Protein 4OPC (pdb70)

Sequence (452 aa):
MKELKYDVLIIGGGFAGSSSAAYQLSRRGLKILLVDSKPWNRIGDKPCGDAVSKAHFDKLGMPYYPKGEELENKINGIKLYSPDMMQTVWTVNGEGFELNAPLYNQRVLKEAQDRGVEEIWDLTTAMKPIFEDGYVKGAVLFNRRRTNEELTVYSKVVVVEATGYSRSFRSSKLPPELPITEDLDDKDADDVAYREVLLTKEDIEDHDYLRIFIDQETSPGGYWWYFPKGKNKVNVGLGIQGGMGYPSIHEYYKKYLDKYAPDVDKSKKLLVKGGALVVPTRRPLYTMAWNGIIVIGDSGFTVNPVHGGGKGSAMISGYCAAKAILSSAFETGDFSASSGLWDDMNICYVNEYGAKQASSLDIIFRRFLQKLSNDDINYGMKKKIIKEEDLLEASEKGDLHLSVADKAMRVISGLGRPSLLFKLKAVAESMKKIKELYLNYPRSPSSLGSWRRREVDNVLTEFNKSLS

Secondary structure (DSSP, 8-state):
-EEEE-SEEEE--SHHHHHHHHHHTTSS--EEEE-SS-GGGTT-S----EEEHHHHHHHTPPPP-GGGEEEEEEEEEEE-TTSS-EEEEEEEEEEE-HHHHHHHHHHHHHHTT-EEESSEEEEEEEEETTEEEEEEEEETTTTEEEEEE-SEEEE--GGG-TTGGGS-TTSGGG----GGGEEEEEEEEEEESSPPTTTTEEEEE--TTTSTTSEEEEEESSSSEEEEEEEEESSS----HHHHHHHHHHHH-TTEEEEEEEEEEEEEEE-SSPPS-SEETTEEE-GGGGT-S-TTT---HHHHHHHHHHHHHHHHHHHHHT--SHHHHTHHHHHHIIIIIHHHHHHHHHHHHHHH--HHHHHHHHHTTSS-HHHHHHHHHH----HHHHHHHHHHTTT--S--GGGGHHHHHHHHHHHHHHHHT--SSGGGHHHHHHHHHHHHHHHHHHH-

B-factor: mean 23.46, std 11.22, range [8.57, 90.64]

Organism: Sulfolobus acidocaldarius (strain ATCC 33909 / DSM 639 / JCM 8929 / NBRC 15157 / NCIMB 11770) (NCBI:txid330779)

Radius of gyration: 21.96 Å; Cα contacts (8 Å, |Δi|>4): 1056; chains: 1; bounding box: 61×40×68 Å

CATH classification: 3.50.50.60

Nearest PDB structures (foldseek):
  4opd-assembly1_A  TM=1.001E+00  e=2.595E-97  Sulfolobus acidocaldarius DSM 639
  4opi-assembly1_A  TM=9.984E-01  e=1.687E-93  Sulfolobus acidocaldarius DSM 639
  4opg-assembly1_A  TM=9.977E-01  e=8.415E-93  Sulfolobus acidocaldarius DSM 639
  4opt-assembly1_A  TM=9.977E-01  e=1.582E-92  Sulfolobus acidocaldarius DSM 639
  4opl-assembly1_A  TM=9.977E-01  e=9.924E-92  Sulfolobus acidocaldarius DSM 639

Structure (mmCIF, N/CA/C/O backbone):
data_4OPC
#
_entry.id   4OPC
#
_cell.length_a   108.524
_cell.length_b   65.253
_cell.length_c   63.203
_cell.angle_alpha   90.00
_cell.angle_beta   91.98
_cell.angle_gamma   90.00
#
_symmetry.space_group_name_H-M   'C 1 2 1'
#
loop_
_entity.id
_entity.type
_entity.pdbx_description
1 polymer 'Conserved Archaeal protein'
2 non-polymer 'DIHYDROFLAVINE-ADENINE DINUCLEOTIDE'
3 non-polymer '(1S)-2-{[{[(2R)-2,3-DIHYDROXYPROPYL]OXY}(HYDROXY)PHOSPHORYL]OXY}-1-[(PALMITOYLOXY)METHYL]ETHYL STEARATE'
4 water water
#
loop_
_atom_site.group_PDB
_atom_site.id
_atom_site.type_symbol
_atom_site.label_atom_id
_atom_site.label_alt_id
_atom_site.label_comp_id
_atom_site.label_asym_id
_atom_site.label_entity_id
_atom_site.label_seq_id
_atom_site.pdbx_PDB_ins_code
_atom_site.Cartn_x
_atom_site.Cartn_y
_atom_site.Cartn_z
_atom_site.occupancy
_atom_site.B_iso_or_equiv
_atom_site.auth_seq_id
_atom_site.auth_comp_id
_atom_site.auth_asym_id
_atom_site.auth_atom_id
_atom_site.pdbx_PDB_model_num
ATOM 1 N N . MET A 1 2 ? 10.278 54.999 50.078 1.00 66.76 1 MET A N 1
ATOM 2 C CA . MET A 1 2 ? 11.532 55.501 49.526 1.00 39.38 1 MET A CA 1
ATOM 3 C C . MET A 1 2 ? 11.598 57.023 49.615 1.00 39.25 1 MET A C 1
ATOM 4 O O . MET A 1 2 ? 10.602 57.704 49.388 1.00 43.86 1 MET A O 1
ATOM 9 N N . LYS A 1 3 ? 12.778 57.543 49.942 1.00 33.42 2 LYS A N 1
ATOM 10 C CA . LYS A 1 3 ? 13.020 58.986 50.013 1.00 35.38 2 LYS A CA 1
ATOM 11 C C . LYS A 1 3 ? 12.750 59.684 48.682 1.00 29.85 2 LYS A C 1
ATOM 12 O O . LYS A 1 3 ? 13.187 59.217 47.628 1.00 28.44 2 LYS A O 1
ATOM 18 N N . GLU A 1 4 ? 12.042 60.809 48.741 1.00 33.12 3 GLU A N 1
ATOM 19 C CA . GLU A 1 4 ? 11.717 61.598 47.555 1.00 31.18 3 GLU A CA 1
ATOM 20 C C . GLU A 1 4 ? 12.245 63.021 47.690 1.00 34.50 3 GLU A C 1
ATOM 21 O O . GLU A 1 4 ? 12.044 63.669 48.725 1.00 33.09 3 GLU A O 1
ATOM 27 N N . LEU A 1 5 ? 12.897 63.501 46.634 1.00 30.30 4 LEU A N 1
ATOM 28 C CA . LEU A 1 5 ? 13.495 64.835 46.604 1.00 25.35 4 LEU A CA 1
ATOM 29 C C . LEU A 1 5 ? 13.026 65.615 45.381 1.00 23.96 4 LEU A C 1
ATOM 30 O O . LEU A 1 5 ? 12.793 65.027 44.332 1.00 24.91 4 LEU A O 1
ATOM 35 N N . LYS A 1 6 ? 12.902 66.935 45.511 1.00 28.45 5 LYS A N 1
ATOM 36 C CA . LYS A 1 6 ? 12.401 67.789 44.429 1.00 22.12 5 LYS A CA 1
ATOM 37 C C . LYS A 1 6 ? 13.483 68.698 43.861 1.00 23.84 5 LYS A C 1
ATOM 38 O O . LYS A 1 6 ? 14.002 69.565 44.565 1.00 25.30 5 LYS A O 1
ATOM 44 N N . TYR A 1 7 ? 13.799 68.510 42.582 1.00 18.44 6 TYR A N 1
A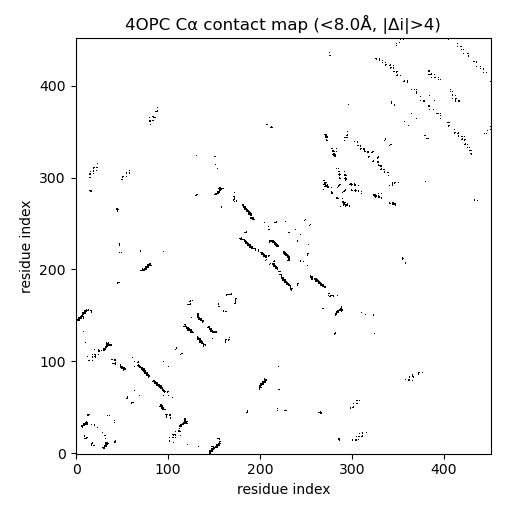TOM 45 C CA . TYR A 1 7 ? 14.799 69.308 41.888 1.00 17.52 6 TYR A CA 1
ATOM 46 C C . TYR A 1 7 ? 14.176 69.989 40.677 1.00 18.77 6 TYR A C 1
ATOM 47 O O . TYR A 1 7 ? 13.115 69.592 40.202 1.00 19.17 6 TYR A O 1
ATOM 56 N N . ASP A 1 8 ? 14.823 71.037 40.190 1.00 16.06 7 ASP A N 1
ATOM 57 C CA . ASP A 1 8 ? 14.371 71.662 38.961 1.00 17.23 7 ASP A CA 1
ATOM 58 C C . ASP A 1 8 ? 14.818 70.834 37.766 1.00 15.64 7 ASP A C 1
ATOM 59 O O . ASP A 1 8 ? 14.014 70.542 36.871 1.00 15.34 7 ASP A O 1
ATOM 64 N N . VAL A 1 9 ? 16.097 70.457 37.760 1.00 13.57 8 VAL A N 1
ATOM 65 C CA . VAL A 1 9 ? 16.702 69.717 36.654 1.00 12.49 8 VAL A CA 1
ATOM 66 C C . VAL A 1 9 ? 17.527 68.562 37.208 1.00 12.97 8 VAL A C 1
ATOM 67 O O . VAL A 1 9 ? 18.257 68.733 38.199 1.00 14.53 8 VAL A O 1
ATOM 71 N N . LEU A 1 10 ? 17.415 67.392 36.578 1.00 11.79 9 LEU A N 1
ATOM 72 C CA . LEU A 1 10 ? 18.285 66.255 36.857 1.00 12.16 9 LEU A CA 1
ATOM 73 C C . LEU A 1 10 ? 19.100 65.935 35.611 1.00 10.69 9 LEU A C 1
ATOM 74 O O . LEU A 1 10 ? 18.524 65.674 34.547 1.00 12.99 9 LEU A O 1
ATOM 79 N N . ILE A 1 11 ? 20.425 65.951 35.740 1.00 10.58 10 ILE A N 1
ATOM 80 C CA . ILE A 1 11 ? 21.315 65.628 34.618 1.00 11.02 10 ILE A CA 1
ATOM 81 C C . ILE A 1 11 ? 21.883 64.255 34.882 1.00 12.71 10 ILE A C 1
ATOM 82 O O . ILE A 1 11 ? 22.461 64.009 35.948 1.00 12.08 10 ILE A O 1
ATOM 87 N N . ILE A 1 12 ? 21.682 63.351 33.928 1.00 11.02 11 ILE A N 1
ATOM 88 C CA . ILE A 1 12 ? 22.130 61.973 34.080 1.00 12.13 11 ILE A CA 1
ATOM 89 C C . ILE A 1 12 ? 23.327 61.751 33.179 1.00 11.27 11 ILE A C 1
ATOM 90 O O . ILE A 1 12 ? 23.191 61.655 31.950 1.00 11.94 11 ILE A O 1
ATOM 95 N N . GLY A 1 13 ? 24.499 61.707 33.805 1.00 10.88 12 GLY A N 1
ATOM 96 C CA . GLY A 1 13 ? 25.769 61.567 33.113 1.00 11.71 12 GLY A CA 1
ATOM 97 C C . GLY A 1 13 ? 26.572 62.845 33.202 1.00 11.84 12 GLY A C 1
ATOM 98 O O . GLY A 1 13 ? 26.042 63.947 33.025 1.00 13.04 12 GLY A O 1
ATOM 99 N N . GLY A 1 14 ? 27.861 62.698 33.474 1.00 11.13 13 GLY A N 1
ATOM 100 C CA . GLY A 1 14 ? 28.730 63.838 33.686 1.00 13.40 13 GLY A CA 1
ATOM 101 C C . GLY A 1 14 ? 29.953 63.892 32.788 1.00 12.50 13 GLY A C 1
ATOM 102 O O . GLY A 1 14 ? 30.976 64.422 33.206 1.00 14.34 13 GLY A O 1
ATOM 103 N N . GLY A 1 15 ? 29.852 63.343 31.574 1.00 11.98 14 GLY A N 1
ATOM 104 C CA . GLY A 1 15 ? 30.912 63.491 30.583 1.00 12.93 14 GLY A CA 1
ATOM 105 C C . GLY A 1 15 ? 30.878 64.881 29.980 1.00 11.55 14 GLY A C 1
ATOM 106 O O . GLY A 1 15 ? 30.317 65.792 30.578 1.00 12.94 14 GLY A O 1
ATOM 107 N N . PHE A 1 16 ? 31.462 65.067 28.803 1.00 13.58 15 PHE A N 1
ATOM 108 C CA . PHE A 1 16 ? 31.471 66.411 28.227 1.00 14.47 15 PHE A CA 1
ATOM 109 C C . PHE A 1 16 ? 30.062 66.945 28.013 1.00 15.05 15 PHE A C 1
ATOM 110 O O . PHE A 1 16 ? 29.819 68.139 28.178 1.00 14.24 15 PHE A O 1
ATOM 118 N N . ALA A 1 17 ? 29.118 66.070 27.665 1.00 12.35 16 ALA A N 1
ATOM 119 C CA . ALA A 1 17 ? 27.760 66.550 27.436 1.00 11.98 16 ALA A CA 1
ATOM 120 C C . ALA A 1 17 ? 27.099 66.999 28.737 1.00 13.26 16 ALA A C 1
ATOM 121 O O . ALA A 1 17 ? 26.694 68.152 28.874 1.00 12.09 16 ALA A O 1
ATOM 123 N N . GLY A 1 18 ? 27.012 66.101 29.715 1.00 10.24 17 GLY A N 1
ATOM 124 C CA . GLY A 1 18 ? 26.353 66.431 30.969 1.00 11.97 17 GLY A CA 1
ATOM 125 C C . GLY A 1 18 ? 27.026 67.554 31.730 1.00 12.47 17 GLY A C 1
ATOM 126 O O . GLY A 1 18 ? 26.356 68.423 32.317 1.00 13.12 17 GLY A O 1
ATOM 127 N N . SER A 1 19 ? 28.359 67.534 31.741 1.00 11.50 18 SER A N 1
ATOM 128 C CA . SER A 1 19 ? 29.095 68.571 32.457 1.00 11.94 18 SER A CA 1
ATOM 129 C C . SER A 1 19 ? 28.894 69.939 31.809 1.00 14.61 18 SER A C 1
ATOM 130 O O . SER A 1 19 ? 28.809 70.946 32.515 1.00 14.13 18 SER A O 1
ATOM 133 N N . SER A 1 20 ? 28.806 69.985 30.483 1.00 13.35 19 SER A N 1
ATOM 134 C CA A SER A 1 20 ? 28.518 71.234 29.768 0.60 10.93 19 SER A CA 1
ATOM 135 C CA B SER A 1 20 ? 28.553 71.259 29.820 0.40 17.04 19 SER A CA 1
ATOM 136 C C . SER A 1 20 ? 27.146 71.769 30.141 1.00 14.79 19 SER A C 1
ATOM 137 O O . SER A 1 20 ? 26.971 72.952 30.400 1.00 15.19 19 SER A O 1
ATOM 142 N N . ALA A 1 21 ? 26.158 70.883 30.167 1.00 13.84 20 ALA A N 1
ATOM 143 C CA . ALA A 1 21 ? 24.813 71.291 30.567 1.00 13.36 20 ALA A CA 1
ATOM 144 C C . ALA A 1 21 ? 24.825 71.860 31.990 1.00 13.23 20 ALA A C 1
ATOM 145 O O . ALA A 1 21 ? 24.231 72.916 32.250 1.00 14.77 20 ALA A O 1
ATOM 147 N N . ALA A 1 22 ? 25.502 71.166 32.903 1.00 11.79 21 ALA A N 1
ATOM 148 C CA . ALA A 1 22 ? 25.577 71.608 34.296 1.00 12.39 21 ALA A CA 1
ATOM 149 C C . ALA A 1 22 ? 26.237 72.983 34.381 1.00 14.19 21 ALA A C 1
ATOM 150 O O . ALA A 1 22 ? 25.738 73.888 35.065 1.00 14.90 21 ALA A O 1
ATOM 152 N N . TYR A 1 23 ? 27.360 73.149 33.683 1.00 14.92 22 TYR A N 1
ATOM 153 C CA . TYR A 1 23 ? 28.087 74.404 33.740 1.00 13.94 22 TYR A CA 1
ATOM 154 C C . TYR A 1 23 ? 27.244 75.552 33.179 1.00 14.56 22 TYR A C 1
ATOM 155 O O . TYR A 1 23 ? 27.136 76.617 33.791 1.00 16.29 22 TYR A O 1
ATOM 164 N N . GLN A 1 24 ? 26.614 75.316 32.036 1.00 14.35 23 GLN A N 1
ATOM 165 C CA . GLN A 1 24 ? 25.815 76.343 31.378 1.00 14.50 23 GLN A CA 1
ATOM 166 C C . GLN A 1 24 ? 24.543 76.716 32.148 1.00 17.10 23 GLN A C 1
ATOM 167 O O . GLN A 1 24 ? 24.020 77.812 31.970 1.00 19.16 23 GLN A O 1
ATOM 173 N N . LEU A 1 25 ? 24.042 75.805 32.980 1.00 15.49 24 LEU A N 1
ATOM 174 C CA . LEU A 1 25 ? 22.847 76.084 33.788 1.00 14.93 24 LEU A CA 1
ATOM 175 C C . LEU A 1 25 ? 23.164 76.696 35.144 1.00 16.59 24 LEU A C 1
ATOM 176 O O . LEU A 1 25 ? 22.259 77.127 35.858 1.00 18.52 24 LEU A O 1
ATOM 181 N N . SER A 1 26 ? 24.446 76.753 35.492 1.00 16.79 25 SER A N 1
ATOM 182 C CA . SER A 1 26 ? 24.846 77.159 36.835 1.00 16.51 25 SER A CA 1
ATOM 183 C C . SER A 1 26 ? 24.780 78.679 37.046 1.00 15.81 25 SER A C 1
ATOM 184 O O . SER A 1 26 ? 24.654 79.449 36.094 1.00 19.87 25 SER A O 1
ATOM 187 N N . ARG A 1 27 ? 24.870 79.098 38.307 1.00 16.15 26 ARG A N 1
ATOM 188 C CA . ARG A 1 27 ? 24.754 80.504 38.700 1.00 18.05 26 ARG A CA 1
ATOM 189 C C . ARG A 1 27 ? 23.432 81.158 38.306 1.00 17.53 26 ARG A C 1
ATOM 190 O O . ARG A 1 27 ? 23.368 82.368 38.125 1.00 20.47 26 ARG A O 1
ATOM 198 N N . ARG A 1 28 ? 22.373 80.363 38.211 1.00 19.67 27 ARG A N 1
ATOM 199 C CA . ARG A 1 28 ? 21.079 80.907 37.815 1.00 21.18 27 ARG A CA 1
ATOM 200 C C . ARG A 1 28 ? 19.960 80.739 38.840 1.00 21.98 27 ARG A C 1
ATOM 201 O O . ARG A 1 28 ? 18.830 81.156 38.597 1.00 28.03 27 ARG A O 1
ATOM 209 N N . GLY A 1 29 ? 20.276 80.149 39.986 1.00 21.45 28 GLY A N 1
ATOM 210 C CA . GLY A 1 29 ? 19.291 79.999 41.043 1.00 23.82 28 GLY A CA 1
ATOM 211 C C . GLY A 1 29 ? 18.405 78.772 40.892 1.00 23.91 28 GLY A C 1
ATOM 212 O O . GLY A 1 29 ? 17.427 78.623 41.626 1.00 25.56 28 GLY A O 1
ATOM 213 N N . LEU A 1 30 ? 18.733 77.901 39.942 1.00 20.08 29 LEU A N 1
ATOM 214 C CA . LEU A 1 30 ? 18.020 76.637 39.786 1.00 18.16 29 LEU A CA 1
ATOM 215 C C . LEU A 1 30 ? 18.578 75.591 40.742 1.00 18.33 29 LEU A C 1
ATOM 216 O O . LEU A 1 30 ? 19.739 75.659 41.144 1.00 21.97 29 LEU A O 1
ATOM 221 N N . LYS A 1 31 ? 17.737 74.640 41.130 1.00 17.46 30 LYS A N 1
ATOM 222 C CA . LYS A 1 31 ? 18.186 73.516 41.948 1.00 17.10 30 LYS A CA 1
ATOM 223 C C . LYS A 1 31 ? 18.459 72.350 41.006 1.00 16.94 30 LYS A C 1
ATOM 224 O O . LYS A 1 31 ? 17.533 71.765 40.440 1.00 18.17 30 LYS A O 1
ATOM 230 N N . ILE A 1 32 ? 19.737 72.041 40.815 1.00 15.67 31 ILE A N 1
ATOM 231 C CA . ILE A 1 32 ? 20.177 71.091 39.803 1.00 14.57 31 ILE A CA 1
ATOM 232 C C . ILE A 1 32 ? 20.964 69.975 40.450 1.00 15.76 31 ILE A C 1
ATOM 233 O O . ILE A 1 32 ? 21.820 70.224 41.296 1.00 15.38 31 ILE A O 1
ATOM 238 N N . LEU A 1 33 ? 20.656 68.744 40.054 1.00 14.48 32 LEU A N 1
ATOM 239 C CA . LEU A 1 33 ? 21.423 67.580 40.470 1.00 13.68 32 LEU A CA 1
ATOM 240 C C . LEU A 1 33 ? 22.009 66.903 39.246 1.00 13.26 32 LEU A C 1
ATOM 241 O O . LEU A 1 33 ? 21.289 66.631 38.282 1.00 13.18 32 LEU A O 1
ATOM 246 N N . LEU A 1 34 ? 23.306 66.626 39.287 1.00 12.35 33 LEU A N 1
ATOM 247 C CA . LEU A 1 34 ? 23.912 65.768 38.270 1.00 12.15 33 LEU A CA 1
ATOM 248 C C . LEU A 1 34 ? 24.396 64.495 38.937 1.00 10.63 33 LEU A C 1
ATOM 249 O O . LEU A 1 34 ? 24.981 64.533 40.020 1.00 13.18 33 LEU A O 1
ATOM 254 N N . VAL A 1 35 ? 24.155 63.365 38.282 1.00 11.32 34 VAL A N 1
ATOM 255 C CA . VAL A 1 35 ? 24.633 62.082 38.776 1.00 13.35 34 VAL A CA 1
ATOM 256 C C . VAL A 1 35 ? 25.510 61.407 37.728 1.00 10.66 34 VAL A C 1
ATOM 257 O O . VAL A 1 35 ? 25.328 61.609 36.519 1.00 11.78 34 VAL A O 1
ATOM 261 N N . ASP A 1 36 ? 26.467 60.617 38.180 1.00 12.58 35 ASP A N 1
ATOM 262 C CA . ASP A 1 36 ? 27.228 59.769 37.282 1.00 12.36 35 ASP A CA 1
ATOM 263 C C . ASP A 1 36 ? 27.548 58.464 37.992 1.00 12.94 35 ASP A C 1
ATOM 264 O O . ASP A 1 36 ? 27.895 58.461 39.179 1.00 13.50 35 ASP A O 1
ATOM 269 N N . SER A 1 37 ? 27.440 57.353 37.268 1.00 13.56 36 SER A N 1
ATOM 270 C CA . SER A 1 37 ? 27.738 56.032 37.817 1.00 13.70 36 SER A CA 1
ATOM 271 C C . SER A 1 37 ? 29.193 55.868 38.250 1.00 15.21 36 SER A C 1
ATOM 272 O O . SER A 1 37 ? 29.490 55.033 39.095 1.00 16.89 36 SER A O 1
ATOM 275 N N . LYS A 1 38 ? 30.096 56.644 37.664 1.00 14.40 37 LYS A N 1
ATOM 276 C CA . LYS A 1 38 ? 31.522 56.520 37.971 1.00 13.90 37 LYS A CA 1
ATOM 277 C C . LYS A 1 38 ? 31.886 57.240 39.260 1.00 14.58 37 LYS A C 1
ATOM 278 O O . LYS A 1 38 ? 31.247 58.219 39.625 1.00 15.59 37 LYS A O 1
ATOM 284 N N . PRO A 1 39 ? 32.942 56.778 39.938 1.00 16.66 38 PRO A N 1
ATOM 285 C CA . PRO A 1 39 ? 33.469 57.584 41.041 1.00 16.81 38 PRO A CA 1
ATOM 286 C C . PRO A 1 39 ? 34.098 58.850 40.478 1.00 16.09 38 PRO A C 1
ATOM 287 O O . PRO A 1 39 ? 34.583 58.847 39.335 1.00 16.45 38 PRO A O 1
ATOM 291 N N . TRP A 1 40 ? 34.086 59.910 41.275 1.00 18.50 39 TRP A N 1
ATOM 292 C CA . TRP A 1 40 ? 34.606 61.211 40.885 1.00 15.94 39 TRP A CA 1
ATOM 293 C C . TRP A 1 40 ? 35.900 61.164 40.074 1.00 18.05 39 TRP A C 1
ATOM 294 O O . TRP A 1 40 ? 35.975 61.761 39.001 1.00 17.72 39 TRP A O 1
ATOM 305 N N . ASN A 1 41 ? 36.918 60.464 40.566 1.00 18.84 40 ASN A N 1
ATOM 306 C CA . ASN A 1 41 ? 38.216 60.525 39.894 1.00 18.66 40 ASN A CA 1
ATOM 307 C C . ASN A 1 41 ? 38.280 59.790 38.561 1.00 19.13 40 ASN A C 1
ATOM 308 O O . ASN A 1 41 ? 39.286 59.862 37.859 1.00 21.28 40 ASN A O 1
ATOM 313 N N . ARG A 1 42 ? 37.202 59.105 38.194 1.00 15.68 41 ARG A N 1
ATOM 314 C CA . ARG A 1 42 ? 37.138 58.453 36.891 1.00 17.70 41 ARG A CA 1
ATOM 315 C C . ARG A 1 42 ? 36.181 59.140 35.936 1.00 15.71 41 ARG A C 1
ATOM 316 O O . ARG A 1 42 ? 36.131 58.798 34.759 1.00 15.41 41 ARG A O 1
ATOM 324 N N . ILE A 1 43 ? 35.415 60.111 36.414 1.00 14.94 42 ILE A N 1
ATOM 325 C CA . ILE A 1 43 ? 34.474 60.783 35.527 1.00 15.28 42 ILE A CA 1
ATOM 326 C C . ILE A 1 43 ? 35.227 61.447 34.381 1.00 16.13 42 ILE A C 1
ATOM 327 O O . ILE A 1 43 ? 36.228 62.140 34.591 1.00 17.48 42 ILE A O 1
ATOM 332 N N . GLY A 1 44 ? 34.776 61.167 33.166 1.00 15.19 43 GLY A N 1
ATOM 333 C CA . GLY A 1 44 ? 35.393 61.717 31.975 1.00 16.45 43 GLY A CA 1
ATOM 334 C C . GLY A 1 44 ? 36.404 60.803 31.303 1.00 14.43 43 GLY A C 1
ATOM 335 O O . GLY A 1 44 ? 37.004 61.196 30.299 1.00 16.52 43 GLY A O 1
ATOM 336 N N . ASP A 1 45 ? 36.586 59.589 31.819 1.00 15.10 44 ASP A N 1
ATOM 337 C CA . ASP A 1 45 ? 37.663 58.713 31.333 1.00 14.86 44 ASP A CA 1
ATOM 338 C C . ASP A 1 45 ? 37.272 57.701 30.249 1.00 14.14 44 ASP A C 1
ATOM 339 O O . ASP A 1 45 ? 38.006 56.746 30.003 1.00 17.41 44 ASP A O 1
ATOM 344 N N . LYS A 1 46 ? 36.122 57.885 29.617 1.00 13.90 45 LYS A N 1
ATOM 345 C CA . LYS A 1 46 ? 35.800 57.032 28.479 1.00 12.52 45 LYS A CA 1
ATOM 346 C C . LYS A 1 46 ? 36.933 57.125 27.448 1.00 14.71 45 LYS A C 1
ATOM 347 O O . LYS A 1 46 ? 37.452 58.216 27.202 1.00 14.60 45 LYS A O 1
ATOM 353 N N . PRO A 1 47 ? 37.329 55.987 26.847 1.00 14.07 46 PRO A N 1
ATOM 354 C CA . PRO A 1 47 ? 38.317 56.048 25.759 1.00 14.16 46 PRO A CA 1
ATOM 355 C C . PRO A 1 47 ? 37.984 57.125 24.719 1.00 12.12 46 PRO A C 1
ATOM 356 O O . PRO A 1 47 ? 36.833 57.266 24.295 1.00 12.57 46 PRO A O 1
ATOM 360 N N . CYS A 1 48 ? 39.011 57.870 24.314 1.00 12.20 47 CYS A N 1
ATOM 361 C CA . CYS A 1 48 ? 38.856 58.972 23.379 1.00 12.68 47 CYS A CA 1
ATOM 362 C C . CYS A 1 48 ? 40.240 59.304 22.838 1.00 11.66 47 CYS A C 1
ATOM 363 O O . CYS A 1 48 ? 41.248 59.014 23.488 1.00 13.03 47 CYS A O 1
ATOM 366 N N . GLY A 1 49 ? 40.282 59.905 21.651 1.00 11.51 48 GLY A N 1
ATOM 367 C CA . GLY A 1 49 ? 41.512 60.470 21.124 1.00 12.87 48 GLY A CA 1
ATOM 368 C C . GLY A 1 49 ? 41.912 61.764 21.816 1.00 14.83 48 GLY A C 1
ATOM 369 O O . GLY A 1 49 ? 43.066 62.183 21.714 1.00 15.12 48 GLY A O 1
ATOM 370 N N . ASP A 1 50 ? 40.949 62.394 22.493 1.00 13.15 49 ASP A N 1
ATOM 371 C CA . ASP A 1 50 ? 41.175 63.572 23.345 1.00 15.57 49 ASP A CA 1
ATOM 372 C C . ASP A 1 50 ? 41.457 64.864 22.584 1.00 15.16 49 ASP A C 1
ATOM 373 O O . ASP A 1 50 ? 41.939 65.842 23.168 1.00 16.36 49 ASP A O 1
ATOM 378 N N . ALA A 1 51 ? 41.150 64.883 21.292 1.00 13.66 50 ALA A N 1
ATOM 379 C CA . ALA A 1 51 ? 41.417 66.059 20.460 1.00 14.14 50 ALA A CA 1
ATOM 380 C C . ALA A 1 51 ? 40.159 66.897 20.263 1.00 15.18 50 ALA A C 1
ATOM 381 O O . ALA A 1 51 ? 39.135 66.383 19.816 1.00 14.93 50 ALA A O 1
ATOM 383 N N . VAL A 1 52 ? 40.227 68.185 20.590 1.00 15.61 51 VAL A N 1
ATOM 384 C CA . VAL A 1 52 ? 39.059 69.061 20.467 1.00 15.55 51 VAL A CA 1
ATOM 385 C C . VAL A 1 52 ? 39.471 70.422 19.909 1.00 16.01 51 VAL A C 1
ATOM 386 O O . VAL A 1 52 ? 40.479 70.988 20.326 1.00 17.01 51 VAL A O 1
ATOM 390 N N . SER A 1 53 ? 38.678 70.953 18.987 1.00 16.00 52 SER A N 1
ATOM 391 C CA . SER A 1 53 ? 38.942 72.257 18.387 1.00 16.97 52 SER A CA 1
ATOM 392 C C . SER A 1 53 ? 38.819 73.393 19.405 1.00 16.33 52 SER A C 1
ATOM 393 O O . SER A 1 53 ? 37.916 73.396 20.237 1.00 17.98 52 SER A O 1
ATOM 396 N N . LYS A 1 54 ? 39.725 74.362 19.317 1.00 18.20 53 LYS A N 1
ATOM 397 C CA . LYS A 1 54 ? 39.686 75.524 20.193 1.00 18.88 53 LYS A CA 1
ATOM 398 C C . LYS A 1 54 ? 38.409 76.331 19.974 1.00 20.55 53 LYS A C 1
ATOM 399 O O . LYS A 1 54 ? 37.870 76.916 20.915 1.00 22.51 53 LYS A O 1
ATOM 405 N N . ALA A 1 55 ? 37.931 76.344 18.732 1.00 20.95 54 ALA A N 1
ATOM 406 C CA . ALA A 1 55 ? 36.754 77.122 18.357 1.00 25.84 54 ALA A CA 1
ATOM 407 C C . ALA A 1 55 ? 35.529 76.803 19.212 1.00 20.49 54 ALA A C 1
ATOM 408 O O . ALA A 1 55 ? 34.729 77.682 19.486 1.00 24.84 54 ALA A O 1
ATOM 410 N N . HIS A 1 56 ? 35.383 75.551 19.632 1.00 20.94 55 HIS A N 1
ATOM 411 C CA . HIS A 1 56 ? 34.233 75.179 20.453 1.00 23.28 55 HIS A CA 1
ATOM 412 C C . HIS A 1 56 ? 34.257 75.886 21.797 1.00 24.82 55 HIS A C 1
ATOM 413 O O . HIS A 1 56 ? 33.232 76.367 22.278 1.00 32.83 55 HIS A O 1
ATOM 420 N N . PHE A 1 57 ? 35.433 75.960 22.407 1.00 22.98 56 PHE A N 1
ATOM 421 C CA . PHE A 1 57 ? 35.556 76.649 23.674 1.00 23.37 56 PHE A CA 1
ATOM 422 C C . PHE A 1 57 ? 35.315 78.137 23.454 1.00 31.08 56 PHE A C 1
ATOM 423 O O . PHE A 1 57 ? 34.660 78.785 24.263 1.00 30.18 56 PHE A O 1
ATOM 431 N N . ASP A 1 58 ? 35.818 78.664 22.340 1.00 24.88 57 ASP A N 1
ATOM 432 C CA . ASP A 1 58 ? 35.681 80.089 22.041 1.00 27.87 57 ASP A CA 1
ATOM 433 C C . ASP A 1 58 ? 34.239 80.519 21.775 1.00 31.28 57 ASP A C 1
ATOM 434 O O . ASP A 1 58 ? 33.855 81.648 22.083 1.00 34.40 57 ASP A O 1
ATOM 439 N N . LYS A 1 59 ? 33.445 79.633 21.187 1.00 23.41 58 LYS A N 1
ATOM 440 C CA . LYS A 1 59 ? 32.064 79.972 20.844 1.00 24.05 58 LYS A CA 1
ATOM 441 C C . LYS A 1 59 ? 31.074 79.763 22.009 1.00 24.46 58 LYS A C 1
ATOM 442 O O . LYS A 1 59 ? 30.063 80.453 22.102 1.00 30.83 58 LYS A O 1
ATOM 448 N N . LEU A 1 60 ? 31.378 78.837 22.914 1.00 21.40 59 LEU A N 1
ATOM 449 C CA . LEU A 1 60 ? 30.402 78.418 23.914 1.00 20.15 59 LEU A CA 1
ATOM 450 C C . LEU A 1 60 ? 30.649 78.986 25.293 1.00 25.55 59 LEU A C 1
ATOM 451 O O . LEU A 1 60 ? 29.810 78.848 26.187 1.00 23.15 59 LEU A O 1
ATOM 456 N N . GLY A 1 61 ? 31.813 79.597 25.473 1.00 25.37 60 GLY A N 1
ATOM 457 C CA . GLY A 1 61 ? 32.172 80.145 26.764 1.00 33.16 60 GLY A CA 1
ATOM 458 C C . GLY A 1 61 ? 32.428 79.047 27.776 1.00 34.50 60 GLY A C 1
ATOM 459 O O . GLY A 1 61 ? 32.160 79.208 28.963 1.00 32.04 60 GLY A O 1
ATOM 460 N N . MET A 1 62 ? 32.936 77.917 27.300 1.00 28.12 61 MET A N 1
ATOM 461 C CA . MET A 1 62 ? 33.359 76.858 28.201 1.00 27.86 61 MET A CA 1
ATOM 462 C C . MET A 1 62 ? 34.767 77.162 28.683 1.00 40.20 61 MET A C 1
ATOM 463 O O . MET A 1 62 ? 35.580 77.714 27.929 1.00 37.37 61 MET A O 1
ATOM 468 N N . PRO A 1 63 ? 35.051 76.815 29.949 1.00 32.07 62 PRO A N 1
ATOM 469 C CA . PRO A 1 63 ? 36.358 77.046 30.559 1.00 40.72 62 PRO A CA 1
ATOM 470 C C . PRO A 1 63 ? 37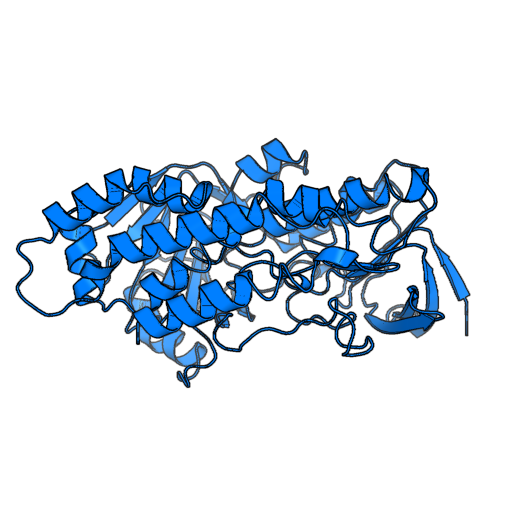.489 76.563 29.669 1.00 35.13 62 PRO A C 1
ATOM 471 O O . PRO A 1 63 ? 37.455 75.462 29.126 1.00 27.26 62 PRO A O 1
ATOM 475 N N A TYR A 1 64 ? 38.501 77.401 29.536 0.54 46.37 63 TYR A N 1
ATOM 476 N N B TYR A 1 64 ? 38.483 77.421 29.478 0.46 43.96 63 TYR A N 1
ATOM 477 C CA A TYR A 1 64 ? 39.671 77.075 28.751 0.54 28.91 63 TYR A CA 1
ATOM 478 C CA B TYR A 1 64 ? 39.665 77.040 28.725 0.46 25.58 63 TYR A CA 1
ATOM 479 C C A TYR A 1 64 ? 40.528 76.052 29.495 0.54 37.10 63 TYR A C 1
ATOM 480 C C B TYR A 1 64 ? 40.445 75.997 29.505 0.46 34.30 63 TYR A C 1
ATOM 481 O O A TYR A 1 64 ? 40.803 76.224 30.680 0.54 30.18 63 TYR A O 1
ATOM 482 O O B TYR A 1 64 ? 40.596 76.107 30.720 0.46 33.18 63 TYR A O 1
ATOM 499 N N . PRO A 1 65 ? 40.950 74.983 28.804 1.00 23.84 64 PRO A N 1
ATOM 500 C CA . PRO A 1 65 ? 41.839 73.964 29.376 1.00 27.52 64 PRO A CA 1
ATOM 501 C C . PRO A 1 65 ? 43.165 74.590 29.807 1.00 38.54 64 PRO A C 1
ATOM 502 O O . PRO A 1 65 ? 43.701 75.423 29.074 1.00 44.17 64 PRO A O 1
ATOM 506 N N . LYS A 1 66 ? 43.683 74.202 30.970 1.00 29.14 65 LYS A N 1
ATOM 507 C CA . LYS A 1 66 ? 44.930 74.778 31.476 1.00 29.01 65 LYS A CA 1
ATOM 508 C C . LYS A 1 66 ? 45.712 73.795 32.342 1.00 28.33 65 LYS A C 1
ATOM 509 O O . LYS A 1 66 ? 45.149 72.851 32.882 1.00 29.83 65 LYS A O 1
ATOM 515 N N . GLY A 1 67 ? 47.014 74.032 32.491 1.00 34.12 66 GLY A N 1
ATOM 516 C CA . GLY A 1 67 ? 47.838 73.193 33.342 1.00 38.91 66 GLY A CA 1
ATOM 517 C C . GLY A 1 67 ? 47.942 71.760 32.861 1.00 23.04 66 GLY A C 1
ATOM 518 O O . GLY A 1 67 ? 48.119 71.517 31.671 1.00 30.08 66 GLY A O 1
ATOM 519 N N . GLU A 1 68 ? 47.835 70.805 33.784 1.00 30.39 67 GLU A N 1
ATOM 520 C CA . GLU A 1 68 ? 47.918 69.394 33.417 1.00 27.95 67 GLU A CA 1
ATOM 521 C C . GLU A 1 68 ? 46.762 68.993 32.468 1.00 33.48 67 GLU A C 1
ATOM 522 O O . GLU A 1 68 ? 46.805 67.925 31.852 1.00 29.63 67 GLU A O 1
ATOM 528 N N . GLU A 1 69 ? 45.748 69.853 32.341 1.00 26.50 68 GLU A N 1
ATOM 529 C CA . GLU A 1 69 ? 44.597 69.583 31.465 1.00 22.38 68 GLU A CA 1
ATOM 530 C C . GLU A 1 69 ? 44.914 69.715 29.984 1.00 22.70 68 GLU A C 1
ATOM 531 O O . GLU A 1 69 ? 44.294 69.056 29.152 1.00 24.80 68 GLU A O 1
ATOM 537 N N . LEU A 1 70 ? 45.834 70.608 29.650 1.00 24.39 69 LEU A N 1
ATOM 538 C CA . LEU A 1 70 ? 46.232 70.812 28.268 1.00 25.38 69 LEU A CA 1
ATOM 539 C C . LEU A 1 70 ? 47.565 70.131 28.033 1.00 28.25 69 LEU A C 1
ATOM 540 O O . LEU A 1 70 ? 48.620 70.639 28.428 1.00 29.83 69 LEU A O 1
ATOM 545 N N . GLU A 1 71 ? 47.514 68.969 27.394 1.00 23.03 70 GLU A N 1
ATOM 546 C CA . GLU A 1 71 ? 48.706 68.163 27.211 1.00 22.04 70 GLU A CA 1
ATOM 547 C C . GLU A 1 71 ? 49.534 68.645 26.031 1.00 22.56 70 GLU A C 1
ATOM 548 O O . GLU A 1 71 ? 50.760 68.634 26.090 1.00 25.31 70 GLU A O 1
ATOM 554 N N . ASN A 1 72 ? 48.869 69.089 24.971 1.00 22.30 71 ASN A N 1
ATOM 555 C CA . ASN A 1 72 ? 49.590 69.488 23.767 1.00 22.21 71 ASN A CA 1
ATOM 556 C C . ASN A 1 72 ? 48.749 70.411 22.895 1.00 21.20 71 ASN A C 1
ATOM 557 O O . ASN A 1 72 ? 47.559 70.157 22.672 1.00 22.75 71 ASN A O 1
ATOM 562 N N . LYS A 1 73 ? 49.354 71.484 22.406 1.00 27.35 72 LYS A N 1
ATOM 563 C CA . LYS A 1 73 ? 48.663 72.400 21.505 1.00 24.02 72 LYS A CA 1
ATOM 564 C C . LYS A 1 73 ? 48.682 71.868 20.075 1.00 24.31 72 LYS A C 1
ATOM 565 O O . LYS A 1 73 ? 49.724 71.450 19.578 1.00 26.24 72 LYS A O 1
ATOM 571 N N . ILE A 1 74 ? 47.524 71.892 19.420 1.00 22.25 73 ILE A N 1
ATOM 572 C CA . ILE A 1 74 ? 47.379 71.370 18.061 1.00 18.77 73 ILE A CA 1
ATOM 573 C C . ILE A 1 74 ? 47.199 72.495 17.052 1.00 25.69 73 ILE A C 1
ATOM 574 O O . ILE A 1 74 ? 46.395 73.403 17.265 1.00 25.50 73 ILE A O 1
ATOM 579 N N . ASN A 1 75 ? 47.948 72.430 15.953 1.00 22.77 74 ASN A N 1
ATOM 580 C CA . ASN A 1 75 ? 47.870 73.449 14.912 1.00 24.93 74 ASN A CA 1
ATOM 581 C C . ASN A 1 75 ? 47.280 72.945 13.602 1.00 24.99 74 ASN A C 1
ATOM 582 O O . ASN A 1 75 ? 47.059 73.723 12.677 1.00 29.37 74 ASN A O 1
ATOM 587 N N . GLY A 1 76 ? 47.016 71.645 13.522 1.00 23.51 75 GLY A N 1
ATOM 588 C CA . GLY A 1 76 ? 46.405 71.097 12.327 1.00 24.29 75 GLY A CA 1
ATOM 589 C C . GLY A 1 76 ? 46.396 69.584 12.276 1.00 21.47 75 GLY A C 1
ATOM 590 O O . GLY A 1 76 ? 46.729 68.916 13.255 1.00 20.49 75 GLY A O 1
ATOM 591 N N . ILE A 1 77 ? 45.998 69.057 11.124 1.00 20.48 76 ILE A N 1
ATOM 592 C CA . ILE A 1 77 ? 45.905 67.621 10.905 1.00 20.04 76 ILE A CA 1
ATOM 593 C C . ILE A 1 77 ? 46.605 67.244 9.606 1.00 21.83 76 ILE A C 1
ATOM 594 O O . ILE A 1 77 ? 46.484 67.942 8.601 1.00 22.91 76 ILE A O 1
ATOM 599 N N . LYS A 1 78 ? 47.363 66.153 9.639 1.00 17.82 77 LYS A N 1
ATOM 600 C CA . LYS A 1 78 ? 47.927 65.566 8.430 1.00 15.88 77 LYS A CA 1
ATOM 601 C C . LYS A 1 78 ? 47.110 64.322 8.106 1.00 17.63 77 LYS A C 1
ATOM 602 O O . LYS A 1 78 ? 47.038 63.395 8.913 1.00 17.14 77 LYS A O 1
ATOM 608 N N . LEU A 1 79 ? 46.478 64.315 6.933 1.00 16.44 78 LEU A N 1
ATOM 609 C CA . LEU A 1 79 ? 45.634 63.212 6.499 1.00 15.27 78 LEU A CA 1
ATOM 610 C C . LEU A 1 79 ? 46.371 62.389 5.445 1.00 13.22 78 LEU A C 1
ATOM 611 O O . LEU A 1 79 ? 46.754 62.926 4.402 1.00 15.27 78 LEU A O 1
ATOM 616 N N . TYR A 1 80 ? 46.568 61.101 5.713 1.00 14.04 79 TYR A N 1
ATOM 617 C CA . TYR A 1 80 ? 47.375 60.232 4.863 1.00 13.46 79 TYR A CA 1
ATOM 618 C C . TYR A 1 80 ? 46.534 59.301 4.001 1.00 14.16 79 TYR A C 1
ATOM 619 O O . TYR A 1 80 ? 45.597 58.660 4.479 1.00 15.42 79 TYR A O 1
ATOM 628 N N . SER A 1 81 ? 46.890 59.209 2.724 1.00 15.44 80 SER A N 1
ATOM 629 C CA . SER A 1 81 ? 46.280 58.226 1.835 1.00 14.46 80 SER A CA 1
ATOM 630 C C . SER A 1 81 ? 46.668 56.806 2.275 1.00 15.22 80 SER A C 1
ATOM 631 O O . SER A 1 81 ? 47.667 56.616 2.974 1.00 14.26 80 SER A O 1
ATOM 634 N N . PRO A 1 82 ? 45.884 55.800 1.864 1.00 14.52 81 PRO A N 1
ATOM 635 C CA . PRO A 1 82 ? 46.225 54.409 2.193 1.00 15.78 81 PRO A CA 1
ATOM 636 C C . PRO A 1 82 ? 47.656 54.024 1.841 1.00 16.17 81 PRO A C 1
ATOM 637 O O . PRO A 1 82 ? 48.298 53.348 2.641 1.00 17.11 81 PRO A O 1
ATOM 641 N N . ASP A 1 83 ? 48.154 54.449 0.681 1.00 15.69 82 ASP A N 1
ATOM 642 C CA . ASP A 1 83 ? 49.536 54.141 0.308 1.00 15.41 82 ASP A CA 1
ATOM 643 C C . ASP A 1 83 ? 50.590 55.063 0.929 1.00 16.11 82 ASP A C 1
ATOM 644 O O . ASP A 1 83 ? 51.791 54.889 0.696 1.00 19.16 82 ASP A O 1
ATOM 649 N N . MET A 1 84 ? 50.116 56.022 1.718 1.00 16.16 83 MET A N 1
ATOM 650 C CA A MET A 1 84 ? 50.947 57.003 2.417 0.52 18.04 83 MET A CA 1
ATOM 651 C CA B MET A 1 84 ? 51.003 56.952 2.429 0.48 17.21 83 MET A CA 1
ATOM 652 C C . MET A 1 84 ? 51.770 57.878 1.489 1.00 18.45 83 MET A C 1
ATOM 653 O O . MET A 1 84 ? 52.670 58.596 1.926 1.00 18.62 83 MET A O 1
ATOM 662 N N . GLN A 1 85 ? 51.437 57.845 0.200 1.00 15.13 84 GLN A N 1
ATOM 663 C CA . GLN A 1 85 ? 52.140 58.675 -0.766 1.00 17.77 84 GLN A CA 1
ATOM 664 C C . GLN A 1 85 ? 51.573 60.093 -0.870 1.00 18.32 84 GLN A C 1
ATOM 665 O O . GLN A 1 85 ? 52.229 60.992 -1.393 1.00 21.65 84 GLN A O 1
ATOM 671 N N . THR A 1 86 ? 50.358 60.301 -0.380 1.00 17.17 85 THR A N 1
ATOM 672 C CA . THR A 1 86 ? 49.786 61.635 -0.412 1.00 17.33 85 THR A CA 1
ATOM 673 C C . THR A 1 86 ? 49.298 62.039 0.976 1.00 15.76 85 THR A C 1
ATOM 674 O O . THR A 1 86 ? 48.496 61.336 1.591 1.00 17.39 85 THR A O 1
ATOM 678 N N . VAL A 1 87 ? 49.793 63.176 1.458 1.00 15.93 86 VAL A N 1
ATOM 679 C CA . VAL A 1 87 ? 49.376 63.726 2.741 1.00 16.99 86 VAL A CA 1
ATOM 680 C C . VAL A 1 87 ? 48.736 65.086 2.510 1.00 18.90 86 VAL A C 1
ATOM 681 O O . VAL A 1 87 ? 49.349 65.975 1.921 1.00 22.36 86 VAL A O 1
ATOM 685 N N . TRP A 1 88 ? 47.492 65.227 2.948 1.00 19.33 87 TRP A N 1
ATOM 686 C CA . TRP A 1 88 ? 46.798 66.504 2.919 1.00 20.91 87 TRP A CA 1
ATOM 687 C C . TRP A 1 88 ? 46.929 67.187 4.274 1.00 19.98 87 TRP A C 1
ATOM 688 O O . TRP A 1 88 ? 46.705 66.568 5.320 1.00 22.82 87 TRP A O 1
ATOM 699 N N . THR A 1 89 ? 47.290 68.461 4.272 1.00 24.38 88 THR A N 1
ATOM 700 C CA . THR A 1 89 ? 47.405 69.205 5.514 1.00 24.16 88 THR A CA 1
ATOM 701 C C . THR A 1 89 ? 46.254 70.188 5.662 1.00 26.33 88 THR A C 1
ATOM 702 O O . THR A 1 89 ? 46.034 71.028 4.785 1.00 30.68 88 THR A O 1
ATOM 706 N N . VAL A 1 90 ? 45.513 70.077 6.760 1.00 27.84 89 VAL A N 1
ATOM 707 C CA . VAL A 1 90 ? 44.499 71.070 7.080 1.00 27.99 89 VAL A CA 1
ATOM 708 C C . VAL A 1 90 ? 44.830 71.741 8.410 1.00 34.41 89 VAL A C 1
ATOM 709 O O . VAL A 1 90 ? 45.011 71.078 9.430 1.00 34.63 89 VAL A O 1
ATOM 713 N N . ASN A 1 91 ? 44.939 73.064 8.384 1.00 32.42 90 ASN A N 1
ATOM 714 C CA . ASN A 1 91 ? 45.325 73.815 9.572 1.00 33.12 90 ASN A CA 1
ATOM 715 C C . ASN A 1 91 ? 44.123 74.237 10.402 1.00 34.52 90 ASN A C 1
ATOM 716 O O . ASN A 1 91 ? 43.051 74.509 9.865 1.00 33.71 90 ASN A O 1
ATOM 721 N N . GLY A 1 92 ? 44.311 74.279 11.716 1.00 28.43 91 GLY A N 1
ATOM 722 C CA . GLY A 1 92 ? 43.249 74.636 12.640 1.00 32.73 91 GLY A CA 1
ATOM 723 C C . GLY A 1 92 ? 43.705 74.432 14.072 1.00 29.13 91 GLY A C 1
ATOM 724 O O . GLY A 1 92 ? 44.377 73.449 14.384 1.00 32.00 91 GLY A O 1
ATOM 725 N N . GLU A 1 93 ? 43.341 75.357 14.952 1.00 25.30 92 GLU A N 1
ATOM 726 C CA . GLU A 1 93 ? 43.813 75.312 16.328 1.00 26.08 92 GLU A CA 1
ATOM 727 C C . GLU A 1 93 ? 42.948 74.433 17.223 1.00 23.73 92 GLU A C 1
ATOM 728 O O . GLU A 1 93 ? 41.717 74.475 17.166 1.00 22.96 92 GLU A O 1
ATOM 734 N N . GLY A 1 94 ? 43.602 73.619 18.039 1.00 22.80 93 GLY A N 1
ATOM 735 C CA . GLY A 1 94 ? 42.887 72.766 18.968 1.00 20.97 93 GLY A CA 1
ATOM 736 C C . GLY A 1 94 ? 43.749 72.307 20.122 1.00 19.57 93 GLY A C 1
ATOM 737 O O . GLY A 1 94 ? 44.896 72.742 20.292 1.00 21.70 93 GLY A O 1
ATOM 738 N N . PHE A 1 95 ? 43.188 71.423 20.931 1.00 17.47 94 PHE A N 1
ATOM 739 C CA . PHE A 1 95 ? 43.847 70.986 22.143 1.00 20.14 94 PHE A CA 1
ATOM 740 C C . PHE A 1 95 ? 43.867 69.477 22.191 1.00 18.45 94 PHE A C 1
ATOM 741 O O . PHE A 1 95 ? 42.880 68.829 21.831 1.00 19.95 94 PHE A O 1
ATOM 749 N N . GLU A 1 96 ? 44.992 68.917 22.618 1.00 18.43 95 GLU A N 1
ATOM 750 C CA . GLU A 1 96 ? 45.024 67.537 23.064 1.00 17.25 95 GLU A CA 1
ATOM 751 C C . GLU A 1 96 ? 44.903 67.590 24.583 1.00 17.50 95 GLU A C 1
ATOM 752 O O . GLU A 1 96 ? 45.814 68.063 25.274 1.00 19.67 95 GLU A O 1
ATOM 758 N N . LEU A 1 97 ? 43.759 67.131 25.086 1.00 18.18 96 LEU A N 1
ATOM 759 C CA . LEU A 1 97 ? 43.402 67.310 26.493 1.00 16.96 96 LEU A CA 1
ATOM 760 C C . LEU A 1 97 ? 43.688 66.094 27.343 1.00 18.58 96 LEU A C 1
ATOM 761 O O . LEU A 1 97 ? 43.708 64.965 26.854 1.00 20.93 96 LEU A O 1
ATOM 766 N N . ASN A 1 98 ? 43.886 66.337 28.635 1.00 18.98 97 ASN A N 1
ATOM 767 C CA . ASN A 1 98 ? 43.668 65.313 29.645 1.00 20.57 97 ASN A CA 1
ATOM 768 C C . ASN A 1 98 ? 42.172 65.368 29.943 1.00 19.15 97 ASN A C 1
ATOM 769 O O . ASN A 1 98 ? 41.719 66.222 30.710 1.00 19.34 97 ASN A O 1
ATOM 774 N N . ALA A 1 99 ? 41.407 64.486 29.304 1.00 17.76 98 ALA A N 1
ATOM 775 C CA . ALA A 1 99 ? 39.955 64.566 29.347 1.00 16.01 98 ALA A CA 1
ATOM 776 C C . ALA A 1 99 ? 39.352 64.432 30.744 1.00 16.00 98 ALA A C 1
ATOM 777 O O . ALA A 1 99 ? 38.540 65.273 31.117 1.00 16.52 98 ALA A O 1
ATOM 779 N N . PRO A 1 100 ? 39.737 63.391 31.514 1.00 16.43 99 PRO A N 1
ATOM 780 C CA . PRO A 1 100 ? 39.191 63.316 32.874 1.00 19.39 99 PRO A CA 1
ATOM 781 C C . PRO A 1 100 ? 39.526 64.556 33.706 1.00 18.32 99 PRO A C 1
ATOM 782 O O . PRO A 1 100 ? 38.660 65.046 34.432 1.00 18.71 99 PRO A O 1
ATOM 786 N N . LEU A 1 101 ? 40.753 65.063 33.615 1.00 16.56 100 LEU A N 1
ATOM 787 C CA . LEU A 1 101 ? 41.128 66.219 34.428 1.00 18.38 100 LEU A CA 1
ATOM 788 C C . LEU A 1 101 ? 40.303 67.452 34.065 1.00 17.40 100 LEU A C 1
ATOM 789 O O . LEU A 1 101 ? 39.794 68.149 34.943 1.00 18.28 100 LEU A O 1
ATOM 794 N N . TYR A 1 102 ? 40.160 67.729 32.776 1.00 17.33 101 TYR A N 1
ATOM 795 C CA . TYR A 1 102 ? 39.352 68.863 32.357 1.00 15.90 101 TYR A CA 1
ATOM 796 C C . TYR A 1 102 ? 37.877 68.685 32.718 1.00 15.88 101 TYR A C 1
ATOM 797 O O . TYR A 1 102 ? 37.257 69.596 33.282 1.00 16.91 101 TYR A O 1
ATOM 806 N N . ASN A 1 103 ? 37.326 67.521 32.389 1.00 15.61 102 ASN A N 1
ATOM 807 C CA . ASN A 1 103 ? 35.934 67.190 32.680 1.00 15.25 102 ASN A CA 1
ATOM 808 C C . ASN A 1 103 ? 35.638 67.352 34.177 1.00 14.69 102 ASN A C 1
ATOM 809 O O . ASN A 1 103 ? 34.612 67.937 34.559 1.00 14.48 102 ASN A O 1
ATOM 814 N N . GLN A 1 104 ? 36.532 66.851 35.022 1.00 14.48 103 GLN A N 1
ATOM 815 C CA . GLN A 1 104 ? 36.332 66.961 36.463 1.00 14.24 103 GLN A CA 1
ATOM 816 C C . GLN A 1 104 ? 36.395 68.406 36.933 1.00 17.09 103 GLN A C 1
ATOM 817 O O . GLN A 1 104 ? 35.674 68.794 37.863 1.00 17.10 103 GLN A O 1
ATOM 823 N N . ARG A 1 105 ? 37.252 69.212 36.314 1.00 17.55 104 ARG A N 1
ATOM 824 C CA . ARG A 1 105 ? 37.338 70.619 36.695 1.00 18.42 104 ARG A CA 1
ATOM 825 C C . ARG A 1 105 ? 36.056 71.364 36.328 1.00 18.51 104 ARG A C 1
ATOM 826 O O . ARG A 1 105 ? 35.559 72.175 37.114 1.00 18.46 104 ARG A O 1
ATOM 834 N N . VAL A 1 106 ? 35.518 71.094 35.145 1.00 17.95 105 VAL A N 1
ATOM 835 C CA . VAL A 1 106 ? 34.233 71.667 34.750 1.00 18.47 105 VAL A CA 1
ATOM 836 C C . VAL A 1 106 ? 33.164 71.310 35.776 1.00 16.11 105 VAL A C 1
ATOM 837 O O . VAL A 1 106 ? 32.424 72.174 36.232 1.00 16.05 105 VAL A O 1
ATOM 841 N N . LEU A 1 107 ? 33.118 70.043 36.176 1.00 15.09 106 LEU A N 1
ATOM 842 C CA . LEU A 1 107 ? 32.138 69.609 37.169 1.00 15.78 106 LEU A CA 1
ATOM 843 C C . LEU A 1 107 ? 32.349 70.271 38.523 1.00 14.76 106 LEU A C 1
ATOM 844 O O . LEU A 1 107 ? 31.386 70.695 39.155 1.00 15.58 106 LEU A O 1
ATOM 849 N N . LYS A 1 108 ? 33.597 70.367 38.973 1.00 15.13 107 LYS A N 1
ATOM 850 C CA . LYS A 1 108 ? 33.873 70.990 40.264 1.00 16.05 107 LYS A CA 1
ATOM 851 C C . LYS A 1 108 ? 33.493 72.467 40.249 1.00 16.92 107 LYS A C 1
ATOM 852 O O . LYS A 1 108 ? 32.991 72.995 41.242 1.00 17.72 107 LYS A O 1
ATOM 858 N N . GLU A 1 109 ? 33.705 73.134 39.117 1.00 17.02 108 GLU A N 1
ATOM 859 C CA . GLU A 1 109 ? 33.310 74.535 39.019 1.00 18.47 108 GLU A CA 1
ATOM 860 C C . GLU A 1 109 ? 31.793 74.685 38.985 1.00 16.46 108 GLU A C 1
ATOM 861 O O . GLU A 1 109 ? 31.249 75.566 39.639 1.00 17.02 108 GLU A O 1
ATOM 867 N N . ALA A 1 110 ? 31.114 73.807 38.246 1.00 15.53 109 ALA A N 1
ATOM 868 C CA . ALA A 1 110 ? 29.652 73.800 38.261 1.00 15.16 109 ALA A CA 1
ATOM 869 C C . ALA A 1 110 ? 29.141 73.608 39.697 1.00 15.71 109 ALA A C 1
ATOM 870 O O . ALA A 1 110 ? 28.188 74.254 40.126 1.00 15.68 109 ALA A O 1
ATOM 872 N N . GLN A 1 111 ? 29.796 72.711 40.429 1.00 15.45 110 GLN A N 1
ATOM 873 C CA . GLN A 1 111 ? 29.454 72.440 41.823 1.00 15.82 110 GLN A CA 1
ATOM 874 C C . GLN A 1 111 ? 29.659 73.681 42.699 1.00 16.78 110 GLN A C 1
ATOM 875 O O . GLN A 1 111 ? 28.786 74.040 43.498 1.00 18.88 110 GLN A O 1
ATOM 881 N N . ASP A 1 112 ? 30.795 74.352 42.532 1.00 17.38 111 ASP A N 1
ATOM 882 C CA . ASP A 1 112 ? 31.045 75.603 43.248 1.00 18.52 111 ASP A CA 1
ATOM 883 C C . ASP A 1 112 ? 29.996 76.648 42.884 1.00 18.85 111 ASP A C 1
ATOM 884 O O . ASP A 1 112 ? 29.688 77.532 43.693 1.00 23.30 111 ASP A O 1
ATOM 889 N N . ARG A 1 113 ? 29.455 76.543 41.677 1.00 19.87 112 ARG A N 1
ATOM 890 C CA . ARG A 1 113 ? 28.457 77.480 41.165 1.00 19.57 112 ARG A CA 1
ATOM 891 C C . ARG A 1 113 ? 27.026 77.003 41.396 1.00 23.78 112 ARG A C 1
ATOM 892 O O . ARG A 1 113 ? 26.088 77.475 40.747 1.00 24.73 112 ARG A O 1
ATOM 900 N N . GLY A 1 114 ? 26.861 76.049 42.307 1.00 18.73 113 GLY A N 1
ATOM 901 C CA . GLY A 1 114 ? 25.540 75.700 42.794 1.00 19.48 113 GLY A CA 1
ATOM 902 C C . GLY A 1 114 ? 24.968 74.354 42.388 1.00 18.95 113 GLY A C 1
ATOM 903 O O . GLY A 1 114 ? 23.932 73.957 42.925 1.00 24.29 113 GLY A O 1
ATOM 904 N N . VAL A 1 115 ? 25.607 73.644 41.460 1.00 16.06 114 VAL A N 1
ATOM 905 C CA . VAL A 1 115 ? 25.089 72.349 41.012 1.00 15.63 114 VAL A CA 1
ATOM 906 C C . VAL A 1 115 ? 25.472 71.260 42.013 1.00 17.90 114 VAL A C 1
ATOM 907 O O . VAL A 1 115 ? 26.619 71.197 42.454 1.00 21.40 114 VAL A O 1
ATOM 911 N N A GLU A 1 116 ? 24.503 70.443 42.410 0.58 14.99 115 GLU A N 1
ATOM 912 N N B GLU A 1 116 ? 24.511 70.418 42.378 0.42 18.63 115 GLU A N 1
ATOM 913 C CA A GLU A 1 116 ? 24.789 69.305 43.271 0.58 15.93 115 GLU A CA 1
ATOM 914 C CA B GLU A 1 116 ? 24.783 69.290 43.260 0.42 15.20 115 GLU A CA 1
ATOM 915 C C A GLU A 1 116 ? 25.228 68.120 42.419 0.58 16.59 115 GLU A C 1
ATOM 916 C C B GLU A 1 116 ? 25.191 68.074 42.444 0.42 12.10 115 GLU A C 1
ATOM 917 O O A GLU A 1 116 ? 24.657 67.881 41.355 0.58 11.38 115 GLU A O 1
ATOM 918 O O B GLU A 1 116 ? 24.563 67.762 41.433 0.42 30.00 115 GLU A O 1
ATOM 929 N N . ILE A 1 117 ? 26.248 67.392 42.873 1.00 14.67 116 ILE A N 1
ATOM 930 C CA . ILE A 1 117 ? 26.777 66.248 42.131 1.00 14.39 116 ILE A CA 1
ATOM 931 C C . ILE A 1 117 ? 26.888 65.016 43.020 1.00 16.61 116 ILE A C 1
ATOM 932 O O . ILE A 1 117 ? 27.511 65.070 44.081 1.00 16.98 116 ILE A O 1
ATOM 937 N N . TRP A 1 118 ? 26.278 63.916 42.584 1.00 15.80 117 TRP A N 1
ATOM 938 C CA . TRP A 1 118 ? 26.443 62.635 43.261 1.00 15.83 117 TRP A CA 1
ATOM 939 C C . TRP A 1 118 ? 27.160 61.660 42.336 1.00 14.04 117 TRP A C 1
ATOM 940 O O . TRP A 1 118 ? 26.620 61.272 41.297 1.00 15.19 117 TRP A O 1
ATOM 951 N N . ASP A 1 119 ? 28.376 61.286 42.703 1.00 14.61 118 ASP A N 1
ATOM 952 C CA . ASP A 1 119 ? 29.111 60.264 41.969 1.00 14.33 118 ASP A CA 1
ATOM 953 C C . ASP A 1 119 ? 28.716 58.874 42.462 1.00 15.18 118 ASP A C 1
ATOM 954 O O . ASP A 1 119 ? 27.984 58.725 43.461 1.00 15.33 118 ASP A O 1
ATOM 959 N N . LEU A 1 120 ? 29.217 57.855 41.767 1.00 14.37 119 LEU A N 1
ATOM 960 C CA . LEU A 1 120 ? 28.855 56.460 42.041 1.00 13.49 119 LEU A CA 1
ATOM 961 C C . LEU A 1 120 ? 27.336 56.278 42.149 1.00 13.54 119 LEU A C 1
ATOM 962 O O . LEU A 1 120 ? 26.852 55.452 42.933 1.00 15.76 119 LEU A O 1
ATOM 967 N N . THR A 1 121 ? 26.598 57.056 41.363 1.00 13.13 120 THR A N 1
ATOM 968 C CA . THR A 1 121 ? 25.147 57.065 41.436 1.00 12.92 120 THR A CA 1
ATOM 969 C C . THR A 1 121 ? 24.552 56.828 40.064 1.00 14.28 120 THR A C 1
ATOM 970 O O . THR A 1 121 ? 24.860 57.544 39.117 1.00 13.67 120 THR A O 1
ATOM 974 N N . THR A 1 122 ? 23.711 55.809 39.964 1.00 12.77 121 THR A N 1
ATOM 975 C CA . THR A 1 122 ? 23.138 55.420 38.681 1.00 12.27 121 THR A CA 1
ATOM 976 C C . THR A 1 122 ? 21.643 55.709 38.649 1.00 12.92 121 THR A C 1
ATOM 977 O O . THR A 1 122 ? 20.905 55.371 39.583 1.00 14.53 121 THR A O 1
ATOM 981 N N . ALA A 1 123 ? 21.199 56.363 37.582 1.00 12.81 122 ALA A N 1
ATOM 982 C CA . ALA A 1 123 ? 19.769 56.489 37.335 1.00 14.06 122 ALA A CA 1
ATOM 983 C C . ALA A 1 123 ? 19.286 55.149 36.793 1.00 14.51 122 ALA A C 1
ATOM 984 O O . ALA A 1 123 ? 19.655 54.739 35.689 1.00 16.60 122 ALA A O 1
ATOM 986 N N . MET A 1 124 ? 18.486 54.455 37.593 1.00 14.80 123 MET A N 1
ATOM 987 C CA . MET A 1 124 ? 18.082 53.093 37.309 1.00 17.11 123 MET A CA 1
ATOM 988 C C . MET A 1 124 ? 16.839 53.012 36.458 1.00 18.11 123 MET A C 1
ATOM 989 O O . MET A 1 124 ? 16.719 52.127 35.620 1.00 17.70 123 MET A O 1
ATOM 994 N N . LYS A 1 125 ? 15.891 53.909 36.683 1.00 14.88 124 LYS A N 1
ATOM 995 C CA . LYS A 1 125 ? 14.703 53.901 35.842 1.00 19.18 124 LYS A CA 1
ATOM 996 C C . LYS A 1 125 ? 14.015 55.252 35.841 1.00 17.27 124 LYS A C 1
ATOM 997 O O . LYS A 1 125 ? 14.109 56.011 36.806 1.00 16.87 124 LYS A O 1
ATOM 1003 N N . PRO A 1 126 ? 13.334 55.570 34.738 1.00 16.27 125 PRO A N 1
ATOM 1004 C CA . PRO A 1 126 ? 12.576 56.821 34.669 1.00 14.33 125 PRO A CA 1
ATOM 1005 C C . PRO A 1 126 ? 11.351 56.809 35.563 1.00 16.05 125 PRO A C 1
ATOM 1006 O O . PRO A 1 126 ? 10.749 55.761 35.820 1.00 17.20 125 PRO A O 1
ATOM 1010 N N . ILE A 1 127 ? 10.998 57.988 36.057 1.00 15.05 126 ILE A N 1
ATOM 1011 C CA . ILE A 1 127 ? 9.649 58.212 36.547 1.00 16.43 126 ILE A CA 1
ATOM 1012 C C . ILE A 1 127 ? 8.903 58.756 35.341 1.00 16.64 126 ILE A C 1
ATOM 1013 O O . ILE A 1 127 ? 9.284 59.787 34.786 1.00 15.33 126 ILE A O 1
ATOM 1018 N N . PHE A 1 128 ? 7.874 58.039 34.901 1.00 17.23 127 PHE A N 1
ATOM 1019 C CA . PHE A 1 128 ? 7.145 58.425 33.701 1.00 16.78 127 PHE A CA 1
ATOM 1020 C C . PHE A 1 128 ? 5.663 58.347 33.998 1.00 17.37 127 PHE A C 1
ATOM 1021 O O . PHE A 1 128 ? 5.143 57.280 34.327 1.00 21.88 127 PHE A O 1
ATOM 1029 N N . GLU A 1 129 ? 4.980 59.482 33.921 1.00 15.44 128 GLU A N 1
ATOM 1030 C CA . GLU A 1 129 ? 3.582 59.524 34.307 1.00 18.34 128 GLU A CA 1
ATOM 1031 C C . GLU A 1 129 ? 2.841 60.543 33.455 1.00 19.23 128 GLU A C 1
ATOM 1032 O O . GLU A 1 129 ? 3.369 61.613 33.146 1.00 17.41 128 GLU A O 1
ATOM 1038 N N . ASP A 1 130 ? 1.632 60.180 33.044 1.00 17.91 129 ASP A N 1
ATOM 1039 C CA . ASP A 1 130 ? 0.798 61.047 32.210 1.00 19.30 129 ASP A CA 1
ATOM 1040 C C . ASP A 1 130 ? 1.559 61.598 30.999 1.00 17.17 129 ASP A C 1
ATOM 1041 O O . ASP A 1 130 ? 1.404 62.761 30.627 1.00 20.40 129 ASP A O 1
ATOM 1046 N N . GLY A 1 131 ? 2.391 60.755 30.390 1.00 17.13 130 GLY A N 1
ATOM 1047 C CA . GLY A 1 131 ? 3.085 61.116 29.169 1.00 17.33 130 GLY A CA 1
ATOM 1048 C C . GLY A 1 131 ? 4.354 61.927 29.353 1.00 16.64 130 GLY A C 1
ATOM 1049 O O . GLY A 1 131 ? 4.986 62.306 28.374 1.00 16.87 130 GLY A O 1
ATOM 1050 N N . TYR A 1 132 ? 4.730 62.195 30.601 1.00 14.51 131 TYR A N 1
ATOM 1051 C CA . TYR A 1 132 ? 5.898 63.021 30.887 1.00 13.27 131 TYR A CA 1
ATOM 1052 C C . TYR A 1 132 ? 6.961 62.270 31.647 1.00 13.74 131 TYR A C 1
ATOM 1053 O O . TYR A 1 132 ? 6.666 61.495 32.563 1.00 15.08 131 TYR A O 1
ATOM 1062 N N . VAL A 1 133 ? 8.211 62.529 31.302 1.00 13.01 132 VAL A N 1
ATOM 1063 C CA . VAL A 1 133 ? 9.300 62.177 32.201 1.00 12.84 132 VAL A CA 1
ATOM 1064 C C . VAL A 1 133 ? 9.235 63.144 33.373 1.00 15.03 132 VAL A C 1
ATOM 1065 O O . VAL A 1 133 ? 9.147 64.367 33.180 1.00 14.73 132 VAL A O 1
ATOM 1069 N N . LYS A 1 134 ? 9.252 62.601 34.589 1.00 14.63 133 LYS A N 1
ATOM 1070 C CA . LYS A 1 134 ? 9.091 63.423 35.788 1.00 15.80 133 LYS A CA 1
ATOM 1071 C C . LYS A 1 134 ? 10.249 63.291 36.769 1.00 13.09 133 LYS A C 1
ATOM 1072 O O . LYS A 1 134 ? 10.200 63.847 37.863 1.00 15.21 133 LYS A O 1
ATOM 1078 N N . GLY A 1 135 ? 11.283 62.563 36.372 1.00 13.38 134 GLY A N 1
ATOM 1079 C CA . GLY A 1 135 ? 12.447 62.354 37.218 1.00 14.91 134 GLY A CA 1
ATOM 1080 C C . GLY A 1 135 ? 12.984 60.946 37.078 1.00 14.07 134 GLY A C 1
ATOM 1081 O O . GLY A 1 135 ? 12.837 60.321 36.021 1.00 13.39 134 GLY A O 1
ATOM 1082 N N . ALA A 1 136 ? 13.619 60.440 38.134 1.00 14.59 135 ALA A N 1
ATOM 1083 C CA . ALA A 1 136 ? 14.287 59.147 38.060 1.00 14.01 135 ALA A CA 1
ATOM 1084 C C . ALA A 1 136 ? 14.387 58.500 39.425 1.00 14.12 135 ALA A C 1
ATOM 1085 O O . ALA A 1 136 ? 14.430 59.182 40.448 1.00 15.88 135 ALA A O 1
ATOM 1087 N N . VAL A 1 137 ? 14.424 57.173 39.439 1.00 13.92 136 VAL A N 1
ATOM 1088 C CA . VAL A 1 137 ? 14.838 56.450 40.631 1.00 14.86 136 VAL A CA 1
ATOM 1089 C C . VAL A 1 137 ? 16.337 56.234 40.526 1.00 13.57 136 VAL A C 1
ATOM 1090 O O . VAL A 1 137 ? 16.829 55.755 39.495 1.00 15.82 136 VAL A O 1
ATOM 1094 N N . LEU A 1 138 ? 17.053 56.642 41.572 1.00 15.53 137 LEU A N 1
ATOM 1095 C CA . LEU A 1 138 ? 18.507 56.612 41.597 1.00 15.05 137 LEU A CA 1
ATOM 1096 C C . LEU A 1 138 ? 18.996 55.623 42.625 1.00 15.83 137 LEU A C 1
ATOM 1097 O O . LEU A 1 138 ? 18.402 55.482 43.689 1.00 17.25 137 LEU A O 1
ATOM 1102 N N . PHE A 1 139 ? 20.105 54.967 42.321 1.00 14.70 138 PHE A N 1
ATOM 1103 C CA . PHE A 1 139 ? 20.800 54.183 43.326 1.00 16.78 138 PHE A CA 1
ATOM 1104 C C . PHE A 1 139 ? 22.175 54.790 43.571 1.00 17.39 138 PHE A C 1
ATOM 1105 O O . PHE A 1 139 ? 23.045 54.769 42.692 1.00 15.63 138 PHE A O 1
ATOM 1113 N N . ASN A 1 140 ? 22.337 55.366 44.758 1.00 16.96 139 ASN A N 1
ATOM 1114 C CA . ASN A 1 140 ? 23.576 56.001 45.171 1.00 16.29 139 ASN A CA 1
ATOM 1115 C C . ASN A 1 140 ? 24.416 54.965 45.901 1.00 15.03 139 ASN A C 1
ATOM 1116 O O . ASN A 1 140 ? 24.083 54.565 47.009 1.00 16.43 139 ASN A O 1
ATOM 1121 N N A ARG A 1 141 ? 25.501 54.519 45.280 0.43 16.08 140 ARG A N 1
ATOM 1122 N N B ARG A 1 141 ? 25.511 54.539 45.276 0.57 17.50 140 ARG A N 1
ATOM 1123 C CA A ARG A 1 141 ? 26.322 53.484 45.891 0.43 21.25 140 ARG A CA 1
ATOM 1124 C CA B ARG A 1 141 ? 26.371 53.505 45.846 0.57 15.76 140 ARG A CA 1
ATOM 1125 C C A ARG A 1 141 ? 27.273 54.030 46.962 0.43 19.49 140 ARG A C 1
ATOM 1126 C C B ARG A 1 141 ? 27.420 54.027 46.830 0.57 18.09 140 ARG A C 1
ATOM 1127 O O A ARG A 1 141 ? 27.780 53.265 47.782 0.43 21.31 140 ARG A O 1
ATOM 1128 O O B ARG A 1 141 ? 28.153 53.248 47.432 0.57 20.44 140 ARG A O 1
ATOM 1143 N N . ARG A 1 142 ? 27.496 55.345 46.971 1.00 17.65 141 ARG A N 1
ATOM 1144 C CA . ARG A 1 142 ? 28.290 55.948 48.054 1.00 16.95 141 ARG A CA 1
ATOM 1145 C C . ARG A 1 142 ? 27.558 55.816 49.379 1.00 20.06 141 ARG A C 1
ATOM 1146 O O . ARG A 1 142 ? 28.133 55.381 50.361 1.00 20.22 141 ARG A O 1
ATOM 1154 N N . THR A 1 143 ? 26.288 56.208 49.387 1.00 20.68 142 THR A N 1
ATOM 1155 C CA . THR A 1 143 ? 25.494 56.185 50.607 1.00 20.16 142 THR A CA 1
ATOM 1156 C C . THR A 1 143 ? 24.672 54.908 50.727 1.00 20.70 142 THR A C 1
ATOM 1157 O O . THR A 1 143 ? 24.015 54.688 51.750 1.00 23.77 142 THR A O 1
ATOM 1161 N N . ASN A 1 144 ? 24.713 54.071 49.695 1.00 22.43 143 ASN A N 1
ATOM 1162 C CA . ASN A 1 144 ? 23.931 52.840 49.655 1.00 21.12 143 ASN A CA 1
ATOM 1163 C C . ASN A 1 144 ? 22.431 53.094 49.855 1.00 26.44 143 ASN A C 1
ATOM 1164 O O . ASN A 1 144 ? 21.782 52.457 50.689 1.00 28.64 143 ASN A O 1
ATOM 1169 N N . GLU A 1 145 ? 21.896 54.036 49.088 1.00 20.87 144 GLU A N 1
ATOM 1170 C CA . GLU A 1 145 ? 20.497 54.445 49.186 1.00 22.44 144 GLU A CA 1
ATOM 1171 C C . GLU A 1 145 ? 19.856 54.453 47.813 1.00 20.69 144 GLU A C 1
ATOM 1172 O O . GLU A 1 145 ? 20.466 54.898 46.838 1.00 18.61 144 GLU A O 1
ATOM 1178 N N . GLU A 1 146 ? 18.604 54.017 47.752 1.00 22.61 145 GLU A N 1
ATOM 1179 C CA . GLU A 1 146 ? 17.766 54.215 46.582 1.00 19.60 145 GLU A CA 1
ATOM 1180 C C . GLU A 1 146 ? 16.916 55.447 46.854 1.00 20.16 145 GLU A C 1
ATOM 1181 O O . GLU A 1 146 ? 16.299 55.563 47.925 1.00 23.98 145 GLU A O 1
ATOM 1187 N N . LEU A 1 147 ? 16.910 56.372 45.901 1.00 20.88 146 LEU A N 1
ATOM 1188 C CA . LEU A 1 147 ? 16.239 57.658 46.060 1.00 23.20 146 LEU A CA 1
ATOM 1189 C C . LEU A 1 147 ? 15.378 57.954 44.845 1.00 17.97 146 LEU A C 1
ATOM 1190 O O . LEU A 1 147 ? 15.756 57.638 43.724 1.00 18.86 146 LEU A O 1
ATOM 1195 N N . THR A 1 148 ? 14.237 58.589 45.067 1.00 18.41 147 THR A N 1
ATOM 1196 C CA . THR A 1 148 ? 13.431 59.099 43.977 1.00 17.86 147 THR A CA 1
ATOM 1197 C C . THR A 1 148 ? 13.636 60.602 43.866 1.00 19.16 147 THR A C 1
ATOM 1198 O O . THR A 1 148 ? 13.412 61.347 44.830 1.00 20.55 147 THR A O 1
ATOM 1202 N N . VAL A 1 149 ? 14.078 61.044 42.697 1.00 18.50 148 VAL A N 1
ATOM 1203 C CA . VAL A 1 149 ? 14.281 62.459 42.448 1.00 16.66 148 VAL A CA 1
ATOM 1204 C C . VAL A 1 149 ? 13.294 62.932 41.394 1.00 14.80 148 VAL A C 1
ATOM 1205 O O . VAL A 1 149 ? 13.265 62.413 40.277 1.00 16.77 148 VAL A O 1
ATOM 1209 N N . TYR A 1 150 ? 12.479 63.911 41.753 1.00 15.72 149 TYR A N 1
ATOM 1210 C CA . TYR A 1 150 ? 11.556 64.523 40.810 1.00 16.02 149 TYR A CA 1
ATOM 1211 C C . TYR A 1 150 ? 12.216 65.735 40.189 1.00 18.35 149 TYR A C 1
ATOM 1212 O O . TYR A 1 150 ? 12.964 66.457 40.850 1.00 20.66 149 TYR A O 1
ATOM 1221 N N . SER A 1 151 ? 11.961 65.943 38.905 1.00 14.52 150 SER A N 1
ATOM 1222 C CA . SER A 1 151 ? 12.515 67.076 38.184 1.00 15.98 150 SER A CA 1
ATOM 1223 C C . SER A 1 151 ? 11.524 67.564 37.147 1.00 14.71 150 SER A C 1
ATOM 1224 O O . SER A 1 151 ? 10.683 66.793 36.676 1.00 14.60 150 SER A O 1
ATOM 1227 N N . LYS A 1 152 ? 11.610 68.838 36.779 1.00 14.45 151 LYS A N 1
ATOM 1228 C CA . LYS A 1 152 ? 10.834 69.330 35.640 1.00 13.81 151 LYS A CA 1
ATOM 1229 C C . LYS A 1 152 ? 11.406 68.838 34.311 1.00 14.66 151 LYS A C 1
ATOM 1230 O O . LYS A 1 152 ? 10.662 68.596 33.360 1.00 14.89 151 LYS A O 1
ATOM 1236 N N . VAL A 1 153 ? 12.732 68.741 34.228 1.00 12.67 152 VAL A N 1
ATOM 1237 C CA A VAL A 1 153 ? 13.402 68.255 33.025 0.52 12.46 152 VAL A CA 1
ATOM 1238 C CA B VAL A 1 153 ? 13.404 68.258 33.025 0.48 12.63 152 VAL A CA 1
ATOM 1239 C C . VAL A 1 153 ? 14.546 67.334 33.422 1.00 12.56 152 VAL A C 1
ATOM 1240 O O . VAL A 1 153 ? 15.322 67.642 34.338 1.00 13.59 152 VAL A O 1
ATOM 1247 N N . VAL A 1 154 ? 14.633 66.199 32.748 1.00 11.30 153 VAL A N 1
ATOM 1248 C CA . VAL A 1 154 ? 15.786 65.316 32.822 1.00 11.27 153 VAL A CA 1
ATOM 1249 C C . VAL A 1 154 ? 16.653 65.604 31.597 1.00 10.81 153 VAL A C 1
ATOM 1250 O O . VAL A 1 154 ? 16.143 65.683 30.471 1.00 11.99 153 VAL A O 1
ATOM 1254 N N . VAL A 1 155 ? 17.949 65.792 31.817 1.00 11.27 154 VAL A N 1
ATOM 1255 C CA . VAL A 1 155 ? 18.902 65.885 30.722 1.00 10.93 154 VAL A CA 1
ATOM 1256 C C . VAL A 1 155 ? 19.575 64.526 30.636 1.00 10.61 154 VAL A C 1
ATOM 1257 O O . VAL A 1 155 ? 20.275 64.109 31.564 1.00 12.64 154 VAL A O 1
ATOM 1261 N N . GLU A 1 156 ? 19.306 63.803 29.551 1.00 10.38 155 GLU A N 1
ATOM 1262 C CA . GLU A 1 156 ? 19.832 62.463 29.348 1.00 10.55 155 GLU A CA 1
ATOM 1263 C C . GLU A 1 156 ? 21.173 62.590 28.637 1.00 11.66 155 GLU A C 1
ATOM 1264 O O . GLU A 1 156 ? 21.237 62.899 27.448 1.00 11.08 155 GLU A O 1
ATOM 1270 N N . ALA A 1 157 ? 22.242 62.361 29.386 1.00 10.81 156 ALA A N 1
ATOM 1271 C CA . ALA A 1 157 ? 23.599 62.555 28.906 1.00 10.10 156 ALA A CA 1
ATOM 1272 C C . ALA A 1 157 ? 24.419 61.294 29.192 1.00 10.61 156 ALA A C 1
ATOM 1273 O O . ALA A 1 157 ? 25.580 61.369 29.604 1.00 10.53 156 ALA A O 1
ATOM 1275 N N . THR A 1 158 ? 23.804 60.137 28.965 1.00 10.28 157 THR A N 1
ATOM 1276 C CA . THR A 1 158 ? 24.382 58.855 29.375 1.00 10.77 157 THR A CA 1
ATOM 1277 C C . THR A 1 158 ? 25.368 58.259 28.369 1.00 10.77 157 THR A C 1
ATOM 1278 O O . THR A 1 158 ? 25.830 57.125 28.531 1.00 11.82 157 THR A O 1
ATOM 1282 N N . GLY A 1 159 ? 25.719 59.024 27.342 1.00 10.15 158 GLY A N 1
ATOM 1283 C CA . GLY A 1 159 ? 26.600 58.523 26.295 1.00 11.30 158 GLY A CA 1
ATOM 1284 C C . GLY A 1 159 ? 25.975 57.414 25.463 1.00 9.48 158 GLY A C 1
ATOM 1285 O O . GLY A 1 159 ? 24.751 57.286 25.400 1.00 11.08 158 GLY A O 1
ATOM 1286 N N . TYR A 1 160 ? 26.816 56.613 24.825 1.00 10.89 159 TYR A N 1
ATOM 1287 C CA . TYR A 1 160 ? 26.329 55.565 23.941 1.00 11.37 159 TYR A CA 1
ATOM 1288 C C . TYR A 1 160 ? 25.416 54.570 24.675 1.00 11.84 159 TYR A C 1
ATOM 1289 O O . TYR A 1 160 ? 24.562 53.932 24.063 1.00 12.94 159 TYR A O 1
ATOM 1298 N N . SER A 1 161 ? 25.604 54.424 25.979 1.00 12.86 160 SER A N 1
ATOM 1299 C CA . SER A 1 161 ? 24.753 53.517 26.747 1.00 13.42 160 SER A CA 1
ATOM 1300 C C . SER A 1 161 ? 23.266 53.808 26.570 1.00 11.36 160 SER A C 1
ATOM 1301 O O . SER A 1 161 ? 22.461 52.878 26.562 1.00 13.97 160 SER A O 1
ATOM 1304 N N . ARG A 1 162 ? 22.909 55.087 26.430 1.00 11.17 161 ARG A N 1
ATOM 1305 C CA . ARG A 1 162 ? 21.498 55.492 26.307 1.00 12.18 161 ARG A CA 1
ATOM 1306 C C . ARG A 1 162 ? 20.665 54.805 27.373 1.00 12.10 161 ARG A C 1
ATOM 1307 O O . ARG A 1 162 ? 19.563 54.336 27.123 1.00 13.89 161 ARG A O 1
ATOM 1315 N N . SER A 1 163 ? 21.212 54.751 28.582 1.00 10.82 162 SER A N 1
ATOM 1316 C CA . SER A 1 163 ? 20.718 53.823 29.589 1.00 11.77 162 SER A CA 1
ATOM 1317 C C . SER A 1 163 ? 19.466 54.275 30.335 1.00 14.57 162 SER A C 1
ATOM 1318 O O . SER A 1 163 ? 18.902 53.509 31.125 1.00 16.73 162 SER A O 1
ATOM 1321 N N . PHE A 1 164 ? 19.049 55.511 30.112 1.00 12.22 163 PHE A N 1
ATOM 1322 C CA . PHE A 1 164 ? 17.816 56.008 30.704 1.00 12.61 163 PHE A CA 1
ATOM 1323 C C . PHE A 1 164 ? 16.705 56.083 29.665 1.00 13.34 163 PHE A C 1
ATOM 1324 O O . PHE A 1 164 ? 15.635 55.496 29.845 1.00 13.03 163 PHE A O 1
ATOM 1332 N N . ARG A 1 165 ? 16.959 56.772 28.554 1.00 12.21 164 ARG A N 1
ATOM 1333 C CA . ARG A 1 165 ? 15.921 56.923 27.534 1.00 12.04 164 ARG A CA 1
ATOM 1334 C C . ARG A 1 165 ? 15.493 55.594 26.915 1.00 13.96 164 ARG A C 1
ATOM 1335 O O . ARG A 1 165 ? 14.347 55.464 26.462 1.00 15.52 164 ARG A O 1
ATOM 1343 N N . SER A 1 166 ? 16.382 54.602 26.907 1.00 13.73 165 SER A N 1
ATOM 1344 C CA A SER A 1 166 ? 16.027 53.299 26.345 0.57 14.74 165 SER A CA 1
ATOM 1345 C CA B SER A 1 166 ? 16.056 53.283 26.360 0.43 13.23 165 SER A CA 1
ATOM 1346 C C . SER A 1 166 ? 15.002 52.570 27.204 1.00 17.79 165 SER A C 1
ATOM 1347 O O . SER A 1 166 ? 14.452 51.554 26.783 1.00 19.11 165 SER A O 1
ATOM 1352 N N . LYS A 1 167 ? 14.741 53.090 28.404 1.00 16.37 166 LYS A N 1
ATOM 1353 C CA . LYS A 1 167 ? 13.789 52.468 29.325 1.00 15.76 166 LYS A CA 1
ATOM 1354 C C . LYS A 1 167 ? 12.421 53.126 29.280 1.00 15.23 166 LYS A C 1
ATOM 1355 O O . LYS A 1 167 ? 11.520 52.741 30.033 1.00 20.22 166 LYS A O 1
ATOM 1361 N N . LEU A 1 168 ? 12.262 54.108 28.398 1.00 15.41 167 LEU A N 1
ATOM 1362 C CA . LEU A 1 168 ? 10.975 54.763 28.209 1.00 15.92 167 LEU A CA 1
ATOM 1363 C C . LEU A 1 168 ? 10.130 53.967 27.200 1.00 18.32 167 LEU A C 1
ATOM 1364 O O . LEU A 1 168 ? 10.660 53.106 26.494 1.00 18.92 167 LEU A O 1
ATOM 1369 N N . PRO A 1 169 ? 8.814 54.238 27.139 1.00 19.21 168 PRO A N 1
ATOM 1370 C CA . PRO A 1 169 ? 7.946 53.497 26.214 1.00 19.04 168 PRO A CA 1
ATOM 1371 C C . PRO A 1 169 ? 8.443 53.598 24.782 1.00 20.36 168 PRO A C 1
ATOM 1372 O O . PRO A 1 169 ? 8.760 54.698 24.329 1.00 19.64 168 PRO A O 1
ATOM 1376 N N . PRO A 1 170 ? 8.522 52.460 24.071 1.00 21.30 169 PRO A N 1
ATOM 1377 C CA . PRO A 1 170 ? 9.194 52.417 22.767 1.00 24.59 169 PRO A CA 1
ATOM 1378 C C . PRO A 1 170 ? 8.507 53.234 21.674 1.00 19.66 169 PRO A C 1
ATOM 1379 O O . PRO A 1 170 ? 9.156 53.574 20.688 1.00 25.05 169 PRO A O 1
ATOM 1383 N N . GLU A 1 171 ? 7.230 53.557 21.849 1.00 22.39 170 GLU A N 1
ATOM 1384 C CA . GLU A 1 171 ? 6.518 54.344 20.849 1.00 26.91 170 GLU A CA 1
ATOM 1385 C C . GLU A 1 171 ? 6.959 55.816 20.816 1.00 27.00 170 GLU A C 1
ATOM 1386 O O . GLU A 1 171 ? 6.688 56.520 19.844 1.00 31.07 170 GLU A O 1
ATOM 1392 N N . LEU A 1 172 ? 7.647 56.273 21.862 1.00 21.69 171 LEU A N 1
ATOM 1393 C CA . LEU A 1 172 ? 8.075 57.666 21.935 1.00 21.39 171 LEU A CA 1
ATOM 1394 C C . LEU A 1 172 ? 9.306 57.915 21.071 1.00 18.73 171 LEU A C 1
ATOM 1395 O O . LEU A 1 172 ? 10.241 57.122 21.080 1.00 18.36 171 LEU A O 1
ATOM 1400 N N . PRO A 1 173 ? 9.325 59.037 20.340 1.00 18.15 172 PRO A N 1
ATOM 1401 C CA . PRO A 1 173 ? 10.454 59.312 19.438 1.00 17.72 172 PRO A CA 1
ATOM 1402 C C . PRO A 1 173 ? 11.785 59.470 20.169 1.00 16.06 172 PRO A C 1
ATOM 1403 O O . PRO A 1 173 ? 12.855 59.275 19.586 1.00 14.95 172 PRO A O 1
ATOM 1407 N N . ILE A 1 174 ? 11.716 59.806 21.451 1.00 13.29 173 ILE A N 1
ATOM 1408 C CA . ILE A 1 174 ? 12.904 60.016 22.255 1.00 15.56 173 ILE A CA 1
ATOM 1409 C C . ILE A 1 174 ? 13.632 58.698 22.576 1.00 14.69 173 ILE A C 1
ATOM 1410 O O . ILE A 1 174 ? 14.740 58.706 23.125 1.00 14.17 173 ILE A O 1
ATOM 1415 N N . THR A 1 175 ? 13.009 57.566 22.240 1.00 13.15 174 THR A N 1
ATOM 1416 C CA . THR A 1 175 ? 13.635 56.255 22.432 1.00 14.14 174 THR A CA 1
ATOM 1417 C C . THR A 1 175 ? 14.328 55.727 21.168 1.00 14.52 174 THR A C 1
ATOM 1418 O O . THR A 1 175 ? 14.782 54.585 21.156 1.00 17.82 174 THR A O 1
ATOM 1422 N N . GLU A 1 176 ? 14.422 56.555 20.129 1.00 12.26 175 GLU A N 1
ATOM 1423 C CA . GLU A 1 176 ? 15.004 56.139 18.840 1.00 13.86 175 GLU A CA 1
ATOM 1424 C C . GLU A 1 176 ? 16.360 55.443 19.010 1.00 13.87 175 GLU A C 1
ATOM 1425 O O . GLU A 1 176 ? 17.236 55.932 19.729 1.00 13.57 175 GLU A O 1
ATOM 1431 N N . ASP A 1 177 ? 16.514 54.307 18.331 1.00 15.21 176 ASP A N 1
ATOM 1432 C CA . ASP A 1 177 ? 17.738 53.506 18.381 1.00 15.61 176 ASP A CA 1
ATOM 1433 C C . ASP A 1 177 ? 18.540 53.819 17.117 1.00 16.14 176 ASP A C 1
ATOM 1434 O O . ASP A 1 177 ? 18.124 54.625 16.283 1.00 18.23 176 ASP A O 1
ATOM 1439 N N . LEU A 1 178 ? 19.690 53.187 16.950 1.00 14.70 177 LEU A N 1
ATOM 1440 C CA . LEU A 1 178 ? 20.420 53.381 15.700 1.00 15.49 177 LEU A CA 1
ATOM 1441 C C . LEU A 1 178 ? 20.849 52.071 15.083 1.00 15.06 177 LEU A C 1
ATOM 1442 O O . LEU A 1 178 ? 21.000 51.060 15.770 1.00 17.39 177 LEU A O 1
ATOM 1447 N N . ASP A 1 179 ? 21.032 52.105 13.775 1.00 15.70 178 ASP A N 1
ATOM 1448 C CA . ASP A 1 179 ? 21.475 50.953 13.028 1.00 14.42 178 ASP A CA 1
ATOM 1449 C C . ASP A 1 179 ? 22.919 50.642 13.414 1.00 15.67 178 ASP A C 1
ATOM 1450 O O . ASP A 1 179 ? 23.712 51.553 13.677 1.00 16.08 178 ASP A O 1
ATOM 1455 N N . ASP A 1 180 ? 23.252 49.355 13.480 1.00 14.10 179 ASP A N 1
ATOM 1456 C CA . ASP A 1 180 ? 24.613 48.946 13.826 1.00 13.05 179 ASP A CA 1
ATOM 1457 C C . ASP A 1 180 ? 25.668 49.560 12.893 1.00 12.86 179 ASP A C 1
ATOM 1458 O O . ASP A 1 180 ? 26.792 49.800 13.293 1.00 13.48 179 ASP A O 1
ATOM 1463 N N . LYS A 1 181 ? 25.286 49.807 11.645 1.00 13.54 180 LYS A N 1
ATOM 1464 C CA . LYS A 1 181 ? 26.217 50.389 10.681 1.00 13.72 180 LYS A CA 1
ATOM 1465 C C . LYS A 1 181 ? 26.358 51.897 10.839 1.00 14.68 180 LYS A C 1
ATOM 1466 O O . LYS A 1 181 ? 27.165 52.513 10.128 1.00 14.45 180 LYS A O 1
ATOM 1472 N N . ASP A 1 182 ? 25.607 52.493 11.770 1.00 11.95 181 ASP A N 1
ATOM 1473 C CA . ASP A 1 182 ? 25.670 53.936 12.022 1.00 12.11 181 ASP A CA 1
ATOM 1474 C C . ASP A 1 182 ? 26.503 54.246 13.268 1.00 11.32 181 ASP A C 1
ATOM 1475 O O . ASP A 1 182 ? 26.330 55.294 13.907 1.00 11.83 181 ASP A O 1
ATOM 1480 N N . ALA A 1 183 ? 27.429 53.349 13.605 1.00 10.92 182 ALA A N 1
ATOM 1481 C CA . ALA A 1 183 ? 28.408 53.607 14.652 1.00 11.42 182 ALA A CA 1
ATOM 1482 C C . ALA A 1 183 ? 29.695 52.896 14.295 1.00 12.13 182 ALA A C 1
ATOM 1483 O O . ALA A 1 183 ? 29.703 51.992 13.448 1.00 12.58 182 ALA A O 1
ATOM 1485 N N . ASP A 1 184 ? 30.781 53.350 14.899 1.00 11.87 183 ASP A N 1
ATOM 1486 C CA A ASP A 1 184 ? 32.048 52.651 14.825 0.51 14.55 183 ASP A CA 1
ATOM 1487 C CA B ASP A 1 184 ? 32.051 52.644 14.855 0.49 10.95 183 ASP A CA 1
ATOM 1488 C C . ASP A 1 184 ? 32.411 52.125 16.214 1.00 13.64 183 ASP A C 1
ATOM 1489 O O . ASP A 1 184 ? 31.986 52.666 17.229 1.00 15.91 183 ASP A O 1
ATOM 1498 N N . VAL A 1 185 ? 33.207 51.072 16.251 1.00 12.91 184 VAL A N 1
ATOM 1499 C CA . VAL A 1 185 ? 33.861 50.697 17.485 1.00 13.81 184 VAL A CA 1
ATOM 1500 C C . VAL A 1 185 ? 35.257 51.287 17.329 1.00 12.67 184 VAL A C 1
ATOM 1501 O O . VAL A 1 185 ? 35.849 51.253 16.237 1.00 13.67 184 VAL A O 1
ATOM 1505 N N . ALA A 1 186 ? 35.774 51.877 18.392 1.00 11.88 185 ALA A N 1
ATOM 1506 C CA . ALA A 1 186 ? 37.078 52.513 18.336 1.00 13.20 185 ALA A CA 1
ATOM 1507 C C . ALA A 1 186 ? 37.881 52.139 19.580 1.00 12.94 185 ALA A C 1
ATOM 1508 O O . ALA A 1 186 ? 37.319 51.885 20.648 1.00 14.75 185 ALA A O 1
ATOM 1510 N N . TYR A 1 187 ? 39.198 52.074 19.434 1.00 12.37 186 TYR A N 1
ATOM 1511 C CA . TYR A 1 187 ? 40.084 51.607 20.484 1.00 12.18 186 TYR A CA 1
ATOM 1512 C C . TYR A 1 187 ? 41.354 52.419 20.424 1.00 13.89 186 TYR A C 1
ATOM 1513 O O . TYR A 1 187 ? 41.828 52.732 19.318 1.00 13.75 186 TYR A O 1
ATOM 1522 N N . ARG A 1 188 ? 41.918 52.762 21.574 1.00 13.91 187 ARG A N 1
ATOM 1523 C CA . ARG A 1 188 ? 43.167 53.508 21.586 1.00 14.32 187 ARG A CA 1
ATOM 1524 C C . ARG A 1 188 ? 44.043 53.163 22.778 1.00 14.97 187 ARG A C 1
ATOM 1525 O O . ARG A 1 188 ? 43.561 52.697 23.822 1.00 15.60 187 ARG A O 1
ATOM 1533 N N . GLU A 1 189 ? 45.335 53.443 22.627 1.00 15.04 188 GLU A N 1
ATOM 1534 C CA . GLU A 1 189 ? 46.283 53.410 23.729 1.00 15.89 188 GLU A CA 1
ATOM 1535 C C . GLU A 1 189 ? 47.051 54.720 23.791 1.00 16.26 188 GLU A C 1
ATOM 1536 O O . GLU A 1 189 ? 47.178 55.418 22.788 1.00 16.46 188 GLU A O 1
ATOM 1542 N N . VAL A 1 190 ? 47.528 55.081 24.974 1.00 18.10 189 VAL A N 1
ATOM 1543 C CA . VAL A 1 190 ? 48.478 56.175 25.084 1.00 18.60 189 VAL A CA 1
ATOM 1544 C C . VAL A 1 190 ? 49.826 55.579 25.463 1.00 21.79 189 VAL A C 1
ATOM 1545 O O . VAL A 1 190 ? 49.932 54.858 26.457 1.00 23.58 189 VAL A O 1
ATOM 1549 N N . LEU A 1 191 ? 50.843 55.866 24.651 1.00 20.01 190 LEU A N 1
ATOM 1550 C CA . LEU A 1 191 ? 52.172 55.294 24.826 1.00 21.48 190 LEU A CA 1
ATOM 1551 C C . LEU A 1 191 ? 53.255 56.359 24.754 1.00 23.53 190 LEU A C 1
ATOM 1552 O O . LEU A 1 191 ? 53.095 57.379 24.086 1.00 24.21 190 LEU A O 1
ATOM 1557 N N . LEU A 1 192 ? 54.368 56.106 25.441 1.00 25.66 191 LEU A N 1
ATOM 1558 C CA . LEU A 1 192 ? 55.573 56.909 25.265 1.00 26.78 191 LEU A CA 1
ATOM 1559 C C . LEU A 1 192 ? 56.285 56.483 23.985 1.00 23.00 191 LEU A C 1
ATOM 1560 O O . LEU A 1 192 ? 56.141 55.343 23.540 1.00 28.57 191 LEU A O 1
ATOM 1565 N N . THR A 1 193 ? 57.035 57.401 23.379 1.00 27.55 192 THR A N 1
ATOM 1566 C CA . THR A 1 193 ? 57.774 57.104 22.151 1.00 28.14 192 THR A CA 1
ATOM 1567 C C . THR A 1 193 ? 59.285 57.123 22.389 1.00 31.78 192 THR A C 1
ATOM 1568 O O . THR A 1 193 ? 59.772 57.790 23.305 1.00 32.21 192 THR A O 1
ATOM 1572 N N . LYS A 1 194 ? 60.017 56.392 21.552 1.00 29.14 193 LYS A N 1
ATOM 1573 C CA . LYS A 1 194 ? 61.467 56.260 21.700 1.00 27.61 193 LYS A CA 1
ATOM 1574 C C . LYS A 1 194 ? 62.201 57.376 20.973 1.00 40.84 193 LYS A C 1
ATOM 1575 O O . LYS A 1 194 ? 63.354 57.680 21.273 1.00 49.37 193 LYS A O 1
ATOM 1581 N N . GLU A 1 195 ? 61.525 57.964 19.996 1.00 35.13 194 GLU A N 1
ATOM 1582 C CA . GLU A 1 195 ? 62.086 59.027 19.183 1.00 34.45 194 GLU A CA 1
ATOM 1583 C C . GLU A 1 195 ? 61.145 60.226 19.262 1.00 34.92 194 GLU A C 1
ATOM 1584 O O . GLU A 1 195 ? 59.926 60.054 19.388 1.00 32.15 194 GLU A O 1
ATOM 1590 N N . ASP A 1 196 ? 61.710 61.430 19.213 1.00 31.09 195 ASP A N 1
ATOM 1591 C CA . ASP A 1 196 ? 60.919 62.656 19.211 1.00 31.76 195 ASP A CA 1
ATOM 1592 C C . ASP A 1 196 ? 59.886 62.604 18.104 1.00 27.70 195 ASP A C 1
ATOM 1593 O O . ASP A 1 196 ? 60.159 62.137 16.997 1.00 29.78 195 ASP A O 1
ATOM 1598 N N . ILE A 1 197 ? 58.688 63.077 18.408 1.00 26.79 196 ILE A N 1
ATOM 1599 C CA . ILE A 1 197 ? 57.621 63.083 17.435 1.00 23.80 196 ILE A CA 1
ATOM 1600 C C . ILE A 1 197 ? 57.782 64.244 16.462 1.00 29.40 196 ILE A C 1
ATOM 1601 O O . ILE A 1 197 ? 57.841 65.408 16.870 1.00 27.47 196 ILE A O 1
ATOM 1606 N N . GLU A 1 198 ? 57.875 63.914 15.176 1.00 24.84 197 GLU A N 1
ATOM 1607 C CA . GLU A 1 198 ? 57.967 64.918 14.122 1.00 28.63 197 GLU A CA 1
ATOM 1608 C C . GLU A 1 198 ? 56.668 65.709 14.023 1.00 25.52 197 GLU A C 1
ATOM 1609 O O . GLU A 1 198 ? 55.586 65.120 14.009 1.00 24.76 197 GLU A O 1
ATOM 1615 N N . ASP A 1 199 ? 56.789 67.036 13.954 1.00 26.60 198 ASP A N 1
ATOM 1616 C CA . ASP A 1 199 ? 55.631 67.920 13.834 1.00 25.05 198 ASP A CA 1
ATOM 1617 C C . ASP A 1 199 ? 54.582 67.551 14.872 1.00 20.85 198 ASP A C 1
ATOM 1618 O O . ASP A 1 199 ? 53.429 67.261 14.544 1.00 22.74 198 ASP A O 1
ATOM 1623 N N . HIS A 1 200 ? 54.995 67.560 16.134 1.00 23.97 199 HIS A N 1
ATOM 1624 C CA . HIS A 1 200 ? 54.138 67.074 17.207 1.00 23.71 199 HIS A CA 1
ATOM 1625 C C . HIS A 1 200 ? 52.908 67.952 17.458 1.00 20.23 199 HIS A C 1
ATOM 1626 O O . HIS A 1 200 ? 52.022 67.555 18.205 1.00 21.48 199 HIS A O 1
ATOM 1633 N N . ASP A 1 201 ? 52.847 69.119 16.820 1.00 23.85 200 ASP A N 1
ATOM 1634 C CA . ASP A 1 201 ? 51.646 69.951 16.876 1.00 23.16 200 ASP A CA 1
ATOM 1635 C C . ASP A 1 201 ? 50.593 69.567 15.830 1.00 21.88 200 ASP A C 1
ATOM 1636 O O . ASP A 1 201 ? 49.536 70.191 15.751 1.00 22.76 200 ASP A O 1
ATOM 1641 N N . TYR A 1 202 ? 50.866 68.523 15.055 1.00 20.38 201 TYR A N 1
ATOM 1642 C CA . TYR A 1 202 ? 49.898 68.039 14.079 1.00 19.09 201 TYR A CA 1
ATOM 1643 C C . TYR A 1 202 ? 49.389 66.644 14.418 1.00 18.57 201 TYR A C 1
ATOM 1644 O O . TYR A 1 202 ? 50.182 65.727 14.660 1.00 19.18 201 TYR A O 1
ATOM 1653 N N . LEU A 1 203 ? 48.068 66.486 14.429 1.00 17.29 202 LEU A N 1
ATOM 1654 C CA . LEU A 1 203 ? 47.466 65.161 14.500 1.00 16.18 202 LEU A CA 1
ATOM 1655 C C . LEU A 1 203 ? 47.703 64.428 13.188 1.00 15.41 202 LEU A C 1
ATOM 1656 O O . LEU A 1 203 ? 47.850 65.056 12.136 1.00 18.34 202 LEU A O 1
ATOM 1661 N N . ARG A 1 204 ? 47.743 63.100 13.252 1.00 14.39 203 ARG A N 1
ATOM 1662 C CA . ARG A 1 204 ? 47.832 62.291 12.042 1.00 13.61 203 ARG A CA 1
ATOM 1663 C C . ARG A 1 204 ? 46.626 61.383 11.942 1.00 14.09 203 ARG A C 1
ATOM 1664 O O . ARG A 1 204 ? 46.272 60.697 12.894 1.00 15.23 203 ARG A O 1
ATOM 1672 N N . ILE A 1 205 ? 46.001 61.383 10.770 1.00 13.72 204 ILE A N 1
ATOM 1673 C CA . ILE A 1 205 ? 44.877 60.505 10.476 1.00 13.62 204 ILE A CA 1
ATOM 1674 C C . ILE A 1 205 ? 45.246 59.701 9.238 1.00 12.64 204 ILE A C 1
ATOM 1675 O O . ILE A 1 205 ? 45.662 60.273 8.222 1.00 13.64 204 ILE A O 1
ATOM 1680 N N . PHE A 1 206 ? 45.120 58.380 9.321 1.00 12.76 205 PHE A N 1
ATOM 1681 C CA . PHE A 1 206 ? 45.512 57.485 8.243 1.00 12.28 205 PHE A CA 1
ATOM 1682 C C . PHE A 1 206 ? 44.285 56.772 7.717 1.00 13.09 205 PHE A C 1
ATOM 1683 O O . PHE A 1 206 ? 43.674 55.959 8.418 1.00 13.85 205 PHE A O 1
ATOM 1691 N N . ILE A 1 207 ? 43.921 57.076 6.479 1.00 14.77 206 ILE A N 1
ATOM 1692 C CA . ILE A 1 207 ? 42.807 56.400 5.846 1.00 15.62 206 ILE A CA 1
ATOM 1693 C C . ILE A 1 207 ? 43.297 55.075 5.277 1.00 14.83 206 ILE A C 1
ATOM 1694 O O . ILE A 1 207 ? 44.324 55.029 4.604 1.00 16.28 206 ILE A O 1
ATOM 1699 N N . ASP A 1 208 ? 42.580 53.991 5.563 1.00 13.86 207 ASP A N 1
ATOM 1700 C CA . ASP A 1 208 ? 42.927 52.694 5.005 1.00 15.04 207 ASP A CA 1
ATOM 1701 C C . ASP A 1 208 ? 41.795 51.692 5.224 1.00 19.38 207 ASP A C 1
ATOM 1702 O O . ASP A 1 208 ? 41.526 51.280 6.354 1.00 18.53 207 ASP A O 1
ATOM 1707 N N . GLN A 1 209 ? 41.142 51.291 4.138 1.00 15.91 208 GLN A N 1
ATOM 1708 C CA . GLN A 1 209 ? 39.996 50.399 4.233 1.00 18.30 208 GLN A CA 1
ATOM 1709 C C . GLN A 1 209 ? 40.355 48.963 4.606 1.00 18.82 208 GLN A C 1
ATOM 1710 O O . GLN A 1 209 ? 39.480 48.186 5.000 1.00 26.48 208 GLN A O 1
ATOM 1716 N N . GLU A 1 210 ? 41.629 48.601 4.491 1.00 17.49 209 GLU A N 1
ATOM 1717 C CA . GLU A 1 210 ? 42.077 47.268 4.874 1.00 19.75 209 GLU A CA 1
ATOM 1718 C C . GLU A 1 210 ? 42.430 47.184 6.357 1.00 19.03 209 GLU A C 1
ATOM 1719 O O . GLU A 1 210 ? 42.132 46.187 7.017 1.00 21.55 209 GLU A O 1
ATOM 1725 N N . THR A 1 211 ? 43.075 48.221 6.883 1.00 15.64 210 THR A N 1
ATOM 1726 C CA . THR A 1 211 ? 43.543 48.183 8.266 1.00 16.20 210 THR A CA 1
ATOM 1727 C C . THR A 1 211 ? 42.570 48.832 9.257 1.00 14.04 210 THR A C 1
ATOM 1728 O O . THR A 1 211 ? 42.693 48.628 10.462 1.00 15.30 210 THR A O 1
ATOM 1732 N N . SER A 1 212 ? 41.619 49.614 8.746 1.00 15.44 211 SER A N 1
ATOM 1733 C CA . SER A 1 212 ? 40.593 50.253 9.577 1.00 13.72 211 SER A CA 1
ATOM 1734 C C . SER A 1 212 ? 39.317 50.433 8.756 1.00 13.57 211 SER A C 1
ATOM 1735 O O . SER A 1 212 ? 38.886 51.558 8.499 1.00 13.85 211 SER A O 1
ATOM 1738 N N . PRO A 1 213 ? 38.710 49.320 8.332 1.00 14.71 212 PRO A N 1
ATOM 1739 C CA . PRO A 1 213 ? 37.558 49.430 7.428 1.00 15.28 212 PRO A CA 1
ATOM 1740 C C . PRO A 1 213 ? 36.416 50.269 7.988 1.00 14.39 212 PRO A C 1
ATOM 1741 O O . PRO A 1 213 ? 35.905 50.015 9.084 1.00 13.91 212 PRO A O 1
ATOM 1745 N N . GLY A 1 214 ? 36.040 51.296 7.237 1.00 14.27 213 GLY A N 1
ATOM 1746 C CA . GLY A 1 214 ? 34.928 52.135 7.627 1.00 13.79 213 GLY A CA 1
ATOM 1747 C C . GLY A 1 214 ? 35.260 53.204 8.643 1.00 13.87 213 GLY A C 1
ATOM 1748 O O . GLY A 1 214 ? 34.372 53.926 9.088 1.00 15.84 213 GLY A O 1
ATOM 1749 N N . GLY A 1 215 ? 36.531 53.302 9.023 1.00 13.27 214 GLY A N 1
ATOM 1750 C CA . GLY A 1 215 ? 36.979 54.337 9.944 1.00 12.69 214 GLY A CA 1
ATOM 1751 C C . GLY A 1 215 ? 38.339 54.839 9.515 1.00 12.58 214 GLY A C 1
ATOM 1752 O O . GLY A 1 215 ? 38.548 55.184 8.350 1.00 14.95 214 GLY A O 1
ATOM 1753 N N . TYR A 1 216 ? 39.259 54.897 10.458 1.00 12.74 215 TYR A N 1
ATOM 1754 C CA . TYR A 1 216 ? 40.630 55.282 10.179 1.00 11.98 215 TYR A CA 1
ATOM 1755 C C . TYR A 1 216 ? 41.510 54.979 11.376 1.00 11.61 215 TYR A C 1
ATOM 1756 O O . TYR A 1 216 ? 41.013 54.711 12.472 1.00 12.63 215 TYR A O 1
ATOM 1765 N N . TRP A 1 217 ? 42.819 54.996 11.142 1.00 11.29 216 TRP A N 1
ATOM 1766 C CA . TRP A 1 217 ? 43.821 54.957 12.195 1.00 11.14 216 TRP A CA 1
ATOM 1767 C C . TRP A 1 217 ? 44.231 56.377 12.530 1.00 12.64 216 TRP A C 1
ATOM 1768 O O . TRP A 1 217 ? 44.169 57.273 11.675 1.00 12.50 216 TRP A O 1
ATOM 1779 N N . TRP A 1 218 ? 44.670 56.591 13.767 1.00 12.53 217 TRP A N 1
ATOM 1780 C CA . TRP A 1 218 ? 45.161 57.908 14.128 1.00 12.60 217 TRP A CA 1
ATOM 1781 C C . TRP A 1 218 ? 46.365 57.859 15.037 1.00 13.61 217 TRP A C 1
ATOM 1782 O O . TRP A 1 218 ? 46.609 56.862 15.719 1.00 14.05 217 TRP A O 1
ATOM 1793 N N . TYR A 1 219 ? 47.095 58.971 15.060 1.00 13.81 218 TYR A N 1
ATOM 1794 C CA . TYR A 1 219 ? 48.296 59.142 15.861 1.00 13.57 218 TYR A CA 1
ATOM 1795 C C . TYR A 1 219 ? 48.224 60.602 16.313 1.00 12.56 218 TYR A C 1
ATOM 1796 O O . TYR A 1 219 ? 48.536 61.515 15.541 1.00 15.38 218 TYR A O 1
ATOM 1805 N N . PHE A 1 220 ? 47.758 60.810 17.545 1.00 14.47 219 PHE A N 1
ATOM 1806 C CA . PHE A 1 220 ? 47.488 62.147 18.072 1.00 13.80 219 PHE A CA 1
ATOM 1807 C C . PHE A 1 220 ? 48.541 62.454 19.147 1.00 17.21 219 PHE A C 1
ATOM 1808 O O . PHE A 1 220 ? 48.443 61.939 20.270 1.00 17.34 219 PHE A O 1
ATOM 1816 N N . PRO A 1 221 ? 49.547 63.290 18.824 1.00 16.73 220 PRO A N 1
ATOM 1817 C CA . PRO A 1 221 ? 50.587 63.531 19.836 1.00 17.86 220 PRO A CA 1
ATOM 1818 C C . PRO A 1 221 ? 50.052 64.281 21.051 1.00 20.00 220 PRO A C 1
ATOM 1819 O O . PRO A 1 221 ? 49.283 65.244 20.921 1.00 19.57 220 PRO A O 1
ATOM 1823 N N . LYS A 1 222 ? 50.467 63.819 22.225 1.00 19.67 221 LYS A N 1
ATOM 1824 C CA . LYS A 1 222 ? 50.136 64.464 23.492 1.00 21.94 221 LYS A CA 1
ATOM 1825 C C . LYS A 1 222 ? 51.362 65.149 24.100 1.00 23.87 221 LYS A C 1
ATOM 1826 O O . LYS A 1 222 ? 51.334 65.588 25.255 1.00 25.46 221 LYS A O 1
ATOM 1832 N N . GLY A 1 223 ? 52.427 65.241 23.311 1.00 21.74 222 GLY A N 1
ATOM 1833 C CA . GLY A 1 223 ? 53.681 65.830 23.741 1.00 23.89 222 GLY A CA 1
ATOM 1834 C C . GLY A 1 223 ? 54.731 65.469 22.712 1.00 24.30 222 GLY A C 1
ATOM 1835 O O . GLY A 1 223 ? 54.404 64.936 21.647 1.00 24.64 222 GLY A O 1
ATOM 1836 N N . LYS A 1 224 ? 55.991 65.744 23.031 1.00 24.48 223 LYS A N 1
ATOM 1837 C CA . LYS A 1 224 ? 57.087 65.453 22.121 1.00 25.97 223 LYS A CA 1
ATOM 1838 C C . LYS A 1 224 ? 57.408 63.962 22.099 1.00 28.33 223 LYS A C 1
ATOM 1839 O O . LYS A 1 224 ? 58.031 63.470 21.156 1.00 27.85 223 LYS A O 1
ATOM 1845 N N . ASN A 1 225 ? 56.989 63.250 23.141 1.00 24.53 224 ASN A N 1
ATOM 1846 C CA . ASN A 1 225 ? 57.340 61.843 23.314 1.00 28.57 224 ASN A CA 1
ATOM 1847 C C . ASN A 1 225 ? 56.190 61.008 23.869 1.00 24.99 224 ASN A C 1
ATOM 1848 O O . ASN A 1 225 ? 56.407 60.008 24.545 1.00 27.41 224 ASN A O 1
ATOM 1853 N N . LYS A 1 226 ? 54.960 61.420 23.576 1.00 22.87 225 LYS A N 1
ATOM 1854 C CA . LYS A 1 226 ? 53.790 60.715 24.078 1.00 23.87 225 LYS A CA 1
ATOM 1855 C C . LYS A 1 226 ? 52.678 60.840 23.054 1.00 20.53 225 LYS A C 1
ATOM 1856 O O . LYS A 1 226 ? 52.462 61.912 22.498 1.00 23.28 225 LYS A O 1
ATOM 1862 N N . VAL A 1 227 ? 51.984 59.739 22.790 1.00 19.53 226 VAL A N 1
ATOM 1863 C CA . VAL A 1 227 ? 50.998 59.725 21.718 1.00 17.08 226 VAL A CA 1
ATOM 1864 C C . VAL A 1 227 ? 49.770 58.892 22.063 1.00 17.81 226 VAL A C 1
ATOM 1865 O O . VAL A 1 227 ? 49.870 57.854 22.712 1.00 18.74 226 VAL A O 1
ATOM 1869 N N . ASN A 1 228 ? 48.613 59.395 21.644 1.00 16.07 227 ASN A N 1
ATOM 1870 C CA . ASN A 1 228 ? 47.349 58.666 21.671 1.00 15.19 227 ASN A CA 1
ATOM 1871 C C . ASN A 1 228 ? 47.170 58.061 20.269 1.00 14.39 227 ASN A C 1
ATOM 1872 O O . ASN A 1 228 ? 46.995 58.787 19.285 1.00 15.39 227 ASN A O 1
ATOM 1877 N N . VAL A 1 229 ? 47.279 56.740 20.181 1.00 14.53 228 VAL A N 1
ATOM 1878 C CA . VAL A 1 229 ? 47.225 56.047 18.891 1.00 13.25 228 VAL A CA 1
ATOM 1879 C C . VAL A 1 229 ? 46.065 55.060 18.906 1.00 13.56 228 VAL A C 1
ATOM 1880 O O . VAL A 1 229 ? 45.851 54.349 19.889 1.00 15.07 228 VAL A O 1
ATOM 1884 N N . GLY A 1 230 ? 45.282 55.028 17.840 1.00 13.52 229 GLY A N 1
ATOM 1885 C CA . GLY A 1 230 ? 44.123 54.159 17.829 1.00 14.19 229 GLY A CA 1
ATOM 1886 C C . GLY A 1 230 ? 43.502 54.003 16.459 1.00 12.55 229 GLY A C 1
ATOM 1887 O O . GLY A 1 230 ? 44.042 54.459 15.443 1.00 11.96 229 GLY A O 1
ATOM 1888 N N . LEU A 1 231 ? 42.349 53.345 16.438 1.00 12.26 230 LEU A N 1
ATOM 1889 C CA . LEU A 1 231 ? 41.596 53.185 15.204 1.00 10.87 230 LEU A CA 1
ATOM 1890 C C . LEU A 1 231 ? 40.117 53.042 15.485 1.00 11.39 230 LEU A C 1
ATOM 1891 O O . LEU A 1 231 ? 39.706 52.698 16.595 1.00 11.94 230 LEU A O 1
ATOM 1896 N N . GLY A 1 232 ? 39.322 53.304 14.459 1.00 11.94 231 GLY A N 1
ATOM 1897 C CA . GLY A 1 232 ? 37.894 53.061 14.489 1.00 10.91 231 GLY A CA 1
ATOM 1898 C C . GLY A 1 232 ? 37.537 52.218 13.281 1.00 11.57 231 GLY A C 1
ATOM 1899 O O . GLY A 1 232 ? 38.129 52.384 12.199 1.00 13.67 231 GLY A O 1
ATOM 1900 N N . ILE A 1 233 ? 36.597 51.295 13.456 1.00 12.53 232 ILE A N 1
ATOM 1901 C CA . ILE A 1 233 ? 36.083 50.507 12.334 1.00 13.27 232 ILE A CA 1
ATOM 1902 C C . ILE A 1 233 ? 34.564 50.513 12.389 1.00 14.40 232 ILE A C 1
ATOM 1903 O O . ILE A 1 233 ? 33.979 50.608 13.469 1.00 14.46 232 ILE A O 1
ATOM 1908 N N . GLN A 1 234 ? 33.926 50.425 11.228 1.00 12.08 233 GLN A N 1
ATOM 1909 C CA . GLN A 1 234 ? 32.469 50.461 11.154 1.00 11.46 233 GLN A CA 1
ATOM 1910 C C . GLN A 1 234 ? 31.831 49.224 11.777 1.00 12.54 233 GLN A C 1
ATOM 1911 O O . GLN A 1 234 ? 32.257 48.096 11.535 1.00 13.30 233 GLN A O 1
ATOM 1917 N N . GLY A 1 235 ? 30.798 49.442 12.590 1.00 13.04 234 GLY A N 1
ATOM 1918 C CA . GLY A 1 235 ? 30.032 48.336 13.133 1.00 12.62 234 GLY A CA 1
ATOM 1919 C C . GLY A 1 235 ? 29.045 47.717 12.147 1.00 14.26 234 GLY A C 1
ATOM 1920 O O . GLY A 1 235 ? 28.822 48.241 11.052 1.00 13.51 234 GLY A O 1
ATOM 1921 N N . GLY A 1 236 ? 28.447 46.590 12.524 1.00 15.76 235 GLY A N 1
ATOM 1922 C CA . GLY A 1 236 ? 27.411 45.981 11.712 1.00 15.01 235 GLY A CA 1
ATOM 1923 C C . GLY A 1 236 ? 27.887 45.344 10.421 1.00 15.59 235 GLY A C 1
ATOM 1924 O O . GLY A 1 236 ? 27.067 45.034 9.565 1.00 19.12 235 GLY A O 1
ATOM 1925 N N . MET A 1 237 ? 29.198 45.125 10.291 1.00 15.39 236 MET A N 1
ATOM 1926 C CA . MET A 1 237 ? 29.781 44.585 9.063 1.00 18.30 236 MET A CA 1
ATOM 1927 C C . MET A 1 237 ? 30.434 43.217 9.243 1.00 19.18 236 MET A C 1
ATOM 1928 O O . MET A 1 237 ? 30.950 42.646 8.281 1.00 23.06 236 MET A O 1
ATOM 1933 N N . GLY A 1 238 ? 30.436 42.704 10.468 1.00 19.69 237 GLY A N 1
ATOM 1934 C CA . GLY A 1 238 ? 31.006 41.390 10.728 1.00 20.71 237 GLY A CA 1
ATOM 1935 C C . GLY A 1 238 ? 32.522 41.349 10.832 1.00 22.47 237 GLY A C 1
ATOM 1936 O O . GLY A 1 238 ? 33.114 40.269 10.788 1.00 24.88 237 GLY A O 1
ATOM 1937 N N . TYR A 1 239 ? 33.151 42.512 10.972 1.00 20.69 238 TYR A N 1
ATOM 1938 C CA . TYR A 1 239 ? 34.607 42.597 11.072 1.00 20.70 238 TYR A CA 1
ATOM 1939 C C . TYR A 1 239 ? 35.096 41.916 12.344 1.00 19.49 238 TYR A C 1
ATOM 1940 O O . TYR A 1 239 ? 34.394 41.913 13.357 1.00 23.68 238 TYR A O 1
ATOM 1949 N N . PRO A 1 240 ? 36.312 41.339 12.293 1.00 21.68 239 PRO A N 1
ATOM 1950 C CA . PRO A 1 240 ? 36.946 40.718 13.457 1.00 30.31 239 PRO A CA 1
ATOM 1951 C C . PRO A 1 240 ? 37.226 41.736 14.553 1.00 21.09 239 PRO A C 1
ATOM 1952 O O . PRO A 1 240 ? 37.034 42.941 14.364 1.00 22.91 239 PRO A O 1
ATOM 1956 N N . SER A 1 241 ? 37.708 41.237 15.682 1.00 22.72 240 SER A N 1
ATOM 1957 C CA . SER A 1 241 ? 37.974 42.037 16.870 1.00 21.62 240 SER A CA 1
ATOM 1958 C C . SER A 1 241 ? 38.846 43.244 16.570 1.00 19.84 240 SER A C 1
ATOM 1959 O O . SER A 1 241 ? 39.902 43.110 15.943 1.00 20.38 240 SER A O 1
ATOM 1962 N N . ILE A 1 242 ? 38.413 44.414 17.028 1.00 18.76 241 ILE A N 1
ATOM 1963 C CA . ILE A 1 242 ? 39.200 45.627 16.843 1.00 19.23 241 ILE A CA 1
ATOM 1964 C C . ILE A 1 242 ? 40.551 45.496 17.564 1.00 20.36 241 ILE A C 1
ATOM 1965 O O . ILE A 1 242 ? 41.551 46.054 17.106 1.00 20.90 241 ILE A O 1
ATOM 1970 N N . HIS A 1 243 ? 40.586 44.755 18.669 1.00 19.56 242 HIS A N 1
ATOM 1971 C CA . HIS A 1 243 ? 41.838 44.528 19.388 1.00 18.75 242 HIS A CA 1
ATOM 1972 C C . HIS A 1 243 ? 42.827 43.806 18.487 1.00 23.53 242 HIS A C 1
ATOM 1973 O O . HIS A 1 243 ? 44.033 44.014 18.586 1.00 21.16 242 HIS A O 1
ATOM 1980 N N . GLU A 1 244 ? 42.319 42.954 17.605 1.00 20.62 243 GLU A N 1
ATOM 1981 C CA . GLU A 1 244 ? 43.189 42.201 16.713 1.00 21.16 243 GLU A CA 1
ATOM 1982 C C . GLU A 1 244 ? 43.682 43.078 15.564 1.00 18.97 243 GLU A C 1
ATOM 1983 O O . GLU A 1 244 ? 44.835 42.971 15.163 1.00 21.69 243 GLU A O 1
ATOM 1989 N N . TYR A 1 245 ? 42.827 43.957 15.047 1.00 21.04 244 TYR A N 1
ATOM 1990 C CA . TYR A 1 245 ? 43.286 44.938 14.057 1.00 16.78 244 TYR A CA 1
ATOM 1991 C C . TYR A 1 245 ? 44.392 45.793 14.653 1.00 19.31 244 TYR A C 1
ATOM 1992 O O . TYR A 1 245 ? 45.411 46.046 14.009 1.00 17.98 244 TYR A O 1
ATOM 2001 N N . TYR A 1 246 ? 44.177 46.255 15.881 1.00 17.12 245 TYR A N 1
ATOM 2002 C CA . TYR A 1 246 ? 45.156 47.110 16.546 1.00 16.53 245 TYR A CA 1
ATOM 2003 C C . TYR A 1 246 ? 46.508 46.417 16.683 1.00 19.46 245 TYR A C 1
ATOM 2004 O O . TYR A 1 246 ? 47.538 46.977 16.311 1.00 18.47 245 TYR A O 1
ATOM 2013 N N . LYS A 1 247 ? 46.513 45.195 17.207 1.00 17.34 246 LYS A N 1
ATOM 2014 C CA . LYS A 1 247 ? 47.754 44.453 17.363 1.00 19.10 246 LYS A CA 1
ATOM 2015 C C . LYS A 1 247 ? 48.460 44.214 16.031 1.00 20.42 246 LYS A C 1
ATOM 2016 O O . LYS A 1 247 ? 49.686 44.299 15.939 1.00 24.92 246 LYS A O 1
ATOM 2022 N N . LYS A 1 248 ? 47.684 43.922 14.997 1.00 19.28 247 LYS A N 1
ATOM 2023 C CA . LYS A 1 248 ? 48.262 43.553 13.711 1.00 20.84 247 LYS A CA 1
ATOM 2024 C C . LYS A 1 248 ? 48.920 44.739 13.005 1.00 20.36 247 LYS A C 1
ATOM 2025 O O . LYS A 1 248 ? 49.993 44.593 12.413 1.00 24.06 247 LYS A O 1
ATOM 2031 N N . TYR A 1 249 ? 48.298 45.911 13.093 1.00 18.98 248 TYR A N 1
ATOM 2032 C CA . TYR A 1 249 ? 48.732 47.040 12.269 1.00 17.12 248 TYR A CA 1
ATOM 2033 C C . TYR A 1 249 ? 49.388 48.202 13.027 1.00 18.12 248 TYR A C 1
ATOM 2034 O O . TYR A 1 249 ? 49.815 49.168 12.405 1.00 19.07 248 TYR A O 1
ATOM 2043 N N . LEU A 1 250 ? 49.489 48.107 14.351 1.00 19.33 249 LEU A N 1
ATOM 2044 C CA . LEU A 1 250 ? 50.089 49.189 15.141 1.00 19.41 249 LEU A CA 1
ATOM 2045 C C . LEU A 1 250 ? 51.452 49.653 14.604 1.00 19.59 249 LEU A C 1
ATOM 2046 O O . LEU A 1 250 ? 51.697 50.857 14.482 1.00 20.21 249 LEU A O 1
ATOM 2051 N N . ASP A 1 251 ? 52.311 48.704 14.248 1.00 19.64 250 ASP A N 1
ATOM 2052 C CA . ASP A 1 251 ? 53.662 49.030 13.779 1.00 20.13 250 ASP A CA 1
ATOM 2053 C C . ASP A 1 251 ? 53.683 49.875 12.496 1.00 21.97 250 ASP A C 1
ATOM 2054 O O . ASP A 1 251 ? 54.640 50.609 12.251 1.00 23.73 250 ASP A O 1
ATOM 2059 N N . LYS A 1 252 ? 52.646 49.751 11.675 1.00 19.40 251 LYS A N 1
ATOM 2060 C CA . LYS A 1 252 ? 52.534 50.537 10.461 1.00 20.12 251 LYS A CA 1
ATOM 2061 C C . LYS A 1 252 ? 52.397 52.018 10.804 1.00 20.57 251 LYS A C 1
ATOM 2062 O O . LYS A 1 252 ? 52.972 52.873 10.129 1.00 24.68 251 LYS A O 1
ATOM 2068 N N . TYR A 1 253 ? 51.659 52.315 11.864 1.00 18.19 252 TYR A N 1
ATOM 2069 C CA . TYR A 1 253 ? 51.294 53.693 12.176 1.00 19.74 252 TYR A CA 1
ATOM 2070 C C . TYR A 1 253 ? 52.061 54.287 13.347 1.00 23.88 252 TYR A C 1
ATOM 2071 O O . TYR A 1 253 ? 52.125 55.508 13.497 1.00 23.98 252 TYR A O 1
ATOM 2080 N N . ALA A 1 254 ? 52.633 53.421 14.179 1.00 20.07 253 ALA A N 1
ATOM 2081 C CA . ALA A 1 254 ? 53.378 53.866 15.350 1.00 21.26 253 ALA A CA 1
ATOM 2082 C C . ALA A 1 254 ? 54.592 52.972 15.565 1.00 22.69 253 ALA A C 1
ATOM 2083 O O . ALA A 1 254 ? 54.680 52.269 16.573 1.00 22.80 253 ALA A O 1
ATOM 2085 N N . PRO A 1 255 ? 55.544 52.995 14.621 1.00 22.63 254 PRO A N 1
ATOM 2086 C CA . PRO A 1 255 ? 56.731 52.152 14.769 1.00 24.08 254 PRO A CA 1
ATOM 2087 C C . PRO A 1 255 ? 57.608 52.631 15.923 1.00 24.54 254 PRO A C 1
ATOM 2088 O O . PRO A 1 255 ? 58.463 51.881 16.382 1.00 28.77 254 PRO A O 1
ATOM 2092 N N . ASP A 1 256 ? 57.365 53.852 16.389 1.00 24.51 255 ASP A N 1
ATOM 2093 C CA . ASP A 1 256 ? 58.220 54.516 17.367 1.00 28.14 255 ASP A CA 1
ATOM 2094 C C . ASP A 1 256 ? 57.813 54.319 18.824 1.00 25.09 255 ASP A C 1
ATOM 2095 O O . ASP A 1 256 ? 58.542 54.741 19.721 1.00 29.67 255 ASP A O 1
ATOM 2100 N N . VAL A 1 257 ? 56.665 53.701 19.077 1.00 23.16 256 VAL A N 1
ATOM 2101 C CA . VAL A 1 257 ? 56.174 53.619 20.455 1.00 24.52 256 VAL A CA 1
ATOM 2102 C C . VAL A 1 257 ? 56.913 52.570 21.272 1.00 25.13 256 VAL A C 1
ATOM 2103 O O . VAL A 1 257 ? 57.403 51.575 20.746 1.00 26.65 256 VAL A O 1
ATOM 2107 N N . ASP A 1 258 ? 56.986 52.810 22.574 1.00 23.34 257 ASP A N 1
ATOM 2108 C CA . ASP A 1 258 ? 57.553 51.849 23.496 1.00 25.97 257 ASP A CA 1
ATOM 2109 C C . ASP A 1 258 ? 56.391 51.052 24.082 1.00 24.99 257 ASP A C 1
ATOM 2110 O O . ASP A 1 258 ? 55.654 51.546 24.941 1.00 27.57 257 ASP A O 1
ATOM 2115 N N . LYS A 1 259 ? 56.223 49.818 23.614 1.00 30.67 258 LYS A N 1
ATOM 2116 C CA . LYS A 1 259 ? 55.085 48.996 24.021 1.00 32.33 258 LYS A CA 1
ATOM 2117 C C . LYS A 1 259 ? 55.179 48.500 25.466 1.00 34.88 258 LYS A C 1
ATOM 2118 O O . LYS A 1 259 ? 54.266 47.832 25.960 1.00 33.78 258 LYS A O 1
ATOM 2124 N N . SER A 1 260 ? 56.277 48.829 26.140 1.00 28.07 259 SER A N 1
ATOM 2125 C CA . SER A 1 260 ? 56.408 48.531 27.563 1.00 30.46 259 SER A CA 1
ATOM 2126 C C . SER A 1 260 ? 56.010 49.732 28.426 1.00 33.10 259 SER A C 1
ATOM 2127 O O . SER A 1 260 ? 55.915 49.606 29.645 1.00 35.15 259 SER A O 1
ATOM 2130 N N . LYS A 1 261 ? 55.771 50.883 27.793 1.00 29.53 260 LYS A N 1
ATOM 2131 C CA A LYS A 1 261 ? 55.455 52.133 28.489 0.49 27.04 260 LYS A CA 1
ATOM 2132 C CA B LYS A 1 261 ? 55.423 52.092 28.538 0.51 27.16 260 LYS A CA 1
ATOM 2133 C C . LYS A 1 261 ? 54.057 52.644 28.134 1.00 29.12 260 LYS A C 1
ATOM 2134 O O . LYS A 1 261 ? 53.918 53.726 27.557 1.00 30.00 260 LYS A O 1
ATOM 2145 N N . LEU A 1 262 ? 53.045 51.868 28.462 1.00 26.39 261 LEU A N 1
ATOM 2146 C CA . LEU A 1 262 ? 51.670 52.235 28.188 1.00 22.82 261 LEU A CA 1
ATOM 2147 C C . LEU A 1 262 ? 51.052 52.996 29.383 1.00 26.89 261 LEU A C 1
ATOM 2148 O O . LEU A 1 262 ? 51.238 52.608 30.546 1.00 27.68 261 LEU A O 1
ATOM 2153 N N . LEU A 1 263 ? 50.342 54.088 29.103 1.00 25.97 262 LEU A N 1
ATOM 2154 C CA . LEU A 1 263 ? 49.702 54.886 30.156 1.00 22.29 262 LEU A CA 1
ATOM 2155 C C . LEU A 1 263 ? 48.206 54.597 30.301 1.00 22.91 262 LEU A C 1
ATOM 2156 O O . LEU A 1 263 ? 47.652 54.724 31.392 1.00 24.14 262 LEU A O 1
ATOM 2161 N N . VAL A 1 264 ? 47.555 54.224 29.204 1.00 21.69 263 VAL A N 1
ATOM 2162 C CA . VAL A 1 264 ? 46.129 53.919 29.226 1.00 21.50 263 VAL A CA 1
ATOM 2163 C C . VAL A 1 264 ? 45.761 53.104 27.986 1.00 20.04 263 VAL A C 1
ATOM 2164 O O . VAL A 1 264 ? 46.429 53.191 26.958 1.00 21.02 263 VAL A O 1
ATOM 2168 N N . LYS A 1 265 ? 44.708 52.303 28.085 1.00 18.60 264 LYS A N 1
ATOM 2169 C CA . LYS A 1 265 ? 44.224 51.520 26.954 1.00 18.47 264 LYS A CA 1
ATOM 2170 C C . LYS A 1 265 ? 42.734 51.230 27.100 1.00 16.45 264 LYS A C 1
ATOM 2171 O O . LYS A 1 265 ? 42.222 51.036 28.218 1.00 18.16 264 LYS A O 1
ATOM 2177 N N . GLY A 1 266 ? 42.025 51.207 25.977 1.00 16.79 265 GLY A N 1
ATOM 2178 C CA . GLY A 1 266 ? 40.610 50.911 26.022 1.00 16.18 265 GLY A CA 1
ATOM 2179 C C . GLY A 1 266 ? 39.863 51.356 24.794 1.00 14.40 265 GLY A C 1
ATOM 2180 O O . GLY A 1 266 ? 40.350 52.168 24.016 1.00 14.53 265 GLY A O 1
ATOM 2181 N N . GLY A 1 267 ? 38.650 50.836 24.650 1.00 15.29 266 GLY A N 1
ATOM 2182 C CA . GLY A 1 267 ? 37.802 51.139 23.522 1.00 15.31 266 GLY A CA 1
ATOM 2183 C C . GLY A 1 267 ? 36.362 51.371 23.938 1.00 13.08 266 GLY A C 1
ATOM 2184 O O . GLY A 1 267 ? 35.971 51.105 25.071 1.00 15.20 266 GLY A O 1
ATOM 2185 N N . ALA A 1 268 ? 35.570 51.840 22.979 1.00 13.21 267 ALA A N 1
ATOM 2186 C CA . ALA A 1 268 ? 34.157 52.117 23.183 1.00 12.08 267 ALA A CA 1
ATOM 2187 C C . ALA A 1 268 ? 33.496 52.352 21.830 1.00 11.71 267 ALA A C 1
ATOM 2188 O O . ALA A 1 268 ? 34.167 52.491 20.801 1.00 12.87 267 ALA A O 1
ATOM 2190 N N . LEU A 1 269 ? 32.174 52.402 21.830 1.00 12.69 268 LEU A N 1
ATOM 2191 C CA . LEU A 1 269 ? 31.443 52.699 20.612 1.00 14.12 268 LEU A CA 1
ATOM 2192 C C . LEU A 1 269 ? 31.257 54.202 20.415 1.00 12.46 268 LEU A C 1
ATOM 2193 O O . LEU A 1 269 ? 31.190 54.961 21.392 1.00 13.18 268 LEU A O 1
ATOM 2198 N N . VAL A 1 270 ? 31.183 54.622 19.158 1.00 11.96 269 VAL A N 1
ATOM 2199 C CA A VAL A 1 270 ? 30.920 56.015 18.839 0.87 14.02 269 VAL A CA 1
ATOM 2200 C CA B VAL A 1 270 ? 30.934 56.018 18.784 0.13 8.57 269 VAL A CA 1
ATOM 2201 C C . VAL A 1 270 ? 29.890 56.107 17.700 1.00 12.25 269 VAL A C 1
ATOM 2202 O O . VAL A 1 270 ? 30.067 55.539 16.631 1.00 12.67 269 VAL A O 1
ATOM 2209 N N . PRO A 1 271 ? 28.785 56.812 17.948 1.00 10.22 270 PRO A N 1
ATOM 2210 C CA . PRO A 1 271 ? 27.805 56.964 16.860 1.00 12.24 270 PRO A CA 1
ATOM 2211 C C . PRO A 1 271 ? 28.354 57.813 15.718 1.00 11.81 270 PRO A C 1
ATOM 2212 O O . PRO A 1 271 ? 29.186 58.688 15.940 1.00 13.59 270 PRO A O 1
ATOM 2216 N N . THR A 1 272 ? 27.926 57.529 14.489 1.00 11.91 271 THR A N 1
ATOM 2217 C CA . THR A 1 272 ? 28.422 58.264 13.326 1.00 12.61 271 THR A CA 1
ATOM 2218 C C . THR A 1 272 ? 27.283 58.613 12.384 1.00 14.21 271 THR A C 1
ATOM 2219 O O . THR A 1 272 ? 27.303 58.252 11.218 1.00 16.99 271 THR A O 1
ATOM 2223 N N . ARG A 1 273 ? 26.291 59.335 12.871 1.00 11.86 272 ARG A N 1
ATOM 2224 C CA . ARG A 1 273 ? 25.102 59.638 12.075 1.00 11.76 272 ARG A CA 1
ATOM 2225 C C . ARG A 1 273 ? 24.511 60.991 12.451 1.00 11.61 272 ARG A C 1
ATOM 2226 O O . ARG A 1 273 ? 24.987 61.656 13.386 1.00 11.80 272 ARG A O 1
ATOM 2234 N N . ARG A 1 274 ? 23.478 61.395 11.712 1.00 11.40 273 ARG A N 1
ATOM 2235 C CA . ARG A 1 274 ? 22.650 62.545 12.062 1.00 12.13 273 ARG A CA 1
ATOM 2236 C C . ARG A 1 274 ? 22.158 62.412 13.512 1.00 10.62 273 ARG A C 1
ATOM 2237 O O . ARG A 1 274 ? 22.097 61.307 14.056 1.00 11.27 273 ARG A O 1
ATOM 2245 N N . PRO A 1 275 ? 21.803 63.532 14.156 1.00 11.30 274 PRO A N 1
ATOM 2246 C CA . PRO A 1 275 ? 21.369 63.399 15.556 1.00 11.59 274 PRO A CA 1
ATOM 2247 C C . PRO A 1 275 ? 20.024 62.686 15.693 1.00 11.20 274 PRO A C 1
ATOM 2248 O O . PRO A 1 275 ? 19.350 62.395 14.700 1.00 11.80 274 PRO A O 1
ATOM 2252 N N . LEU A 1 276 ? 19.639 62.387 16.934 1.00 12.23 275 LEU A N 1
ATOM 2253 C CA . LEU A 1 276 ? 18.285 61.916 17.204 1.00 11.95 275 LEU A CA 1
ATOM 2254 C C . LEU A 1 276 ? 17.300 62.834 16.500 1.00 13.03 275 LEU A C 1
ATOM 2255 O O . LEU A 1 276 ? 17.442 64.053 16.574 1.00 14.58 275 LEU A O 1
ATOM 2260 N N . TYR A 1 277 ? 16.307 62.261 15.823 1.00 12.75 276 TYR A N 1
ATOM 2261 C CA . TYR A 1 277 ? 15.353 63.068 15.067 1.00 12.88 276 TYR A CA 1
ATOM 2262 C C . TYR A 1 277 ? 14.705 64.150 15.921 1.00 14.97 276 TYR A C 1
ATOM 2263 O O . TYR A 1 277 ? 14.527 65.279 15.458 1.00 15.60 276 TYR A O 1
ATOM 2272 N N . THR A 1 278 ? 14.360 63.805 17.162 1.00 13.04 277 THR A N 1
ATOM 2273 C CA . THR A 1 278 ? 14.126 64.827 18.174 1.00 13.81 277 THR A CA 1
ATOM 2274 C C . THR A 1 278 ? 14.976 64.556 19.401 1.00 11.98 277 THR A C 1
ATOM 2275 O O . THR A 1 278 ? 15.071 63.413 19.872 1.00 12.55 277 THR A O 1
ATOM 2279 N N . MET A 1 279 ? 15.586 65.618 19.916 1.00 11.39 278 MET A N 1
ATOM 2280 C CA . MET A 1 279 ? 16.385 65.564 21.133 1.00 10.70 278 MET A CA 1
ATOM 2281 C C . MET A 1 279 ? 15.575 66.088 22.311 1.00 11.58 278 MET A C 1
ATOM 2282 O O . MET A 1 279 ? 16.102 66.244 23.415 1.00 12.50 278 MET A O 1
ATOM 2287 N N . ALA A 1 280 ? 14.281 66.326 22.091 1.00 11.52 279 ALA A N 1
ATOM 2288 C CA . ALA A 1 280 ? 13.388 66.831 23.140 1.00 11.21 279 ALA A CA 1
ATOM 2289 C C . ALA A 1 280 ? 12.073 66.072 23.147 1.00 12.22 279 ALA A C 1
ATOM 2290 O O . ALA A 1 280 ? 11.519 65.769 22.087 1.00 13.05 279 ALA A O 1
ATOM 2292 N N . TRP A 1 281 ? 11.551 65.800 24.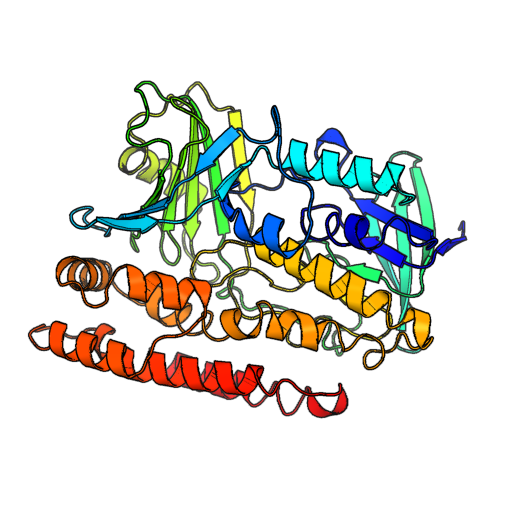338 1.00 12.06 280 TRP A N 1
ATOM 2293 C CA . TRP A 1 281 ? 10.198 65.298 24.477 1.00 11.54 280 TRP A CA 1
ATOM 2294 C C . TRP A 1 281 ? 9.654 65.821 25.808 1.00 11.81 280 TRP A C 1
ATOM 2295 O O . TRP A 1 281 ? 10.283 66.667 26.449 1.00 13.15 280 TRP A O 1
ATOM 2306 N N . ASN A 1 282 ? 8.483 65.344 26.219 1.00 12.73 281 ASN A N 1
ATOM 2307 C CA . ASN A 1 282 ? 7.867 65.840 27.449 1.00 12.43 281 ASN A CA 1
ATOM 2308 C C . ASN A 1 282 ? 8.739 65.543 28.662 1.00 12.81 281 ASN A C 1
ATOM 2309 O O . ASN A 1 282 ? 8.913 64.381 29.030 1.00 13.99 281 ASN A O 1
ATOM 2314 N N . GLY A 1 283 ? 9.275 66.592 29.283 1.00 12.43 282 GLY A N 1
ATOM 2315 C CA . GLY A 1 283 ? 10.086 66.444 30.481 1.00 12.51 282 GLY A CA 1
ATOM 2316 C C . GLY A 1 283 ? 11.512 65.957 30.280 1.00 11.69 282 GLY A C 1
ATOM 2317 O O . GLY A 1 283 ? 12.174 65.611 31.268 1.00 11.92 282 GLY A O 1
ATOM 2318 N N . ILE A 1 284 ? 11.998 65.913 29.035 1.00 11.04 283 ILE A N 1
ATOM 2319 C CA . ILE A 1 284 ? 13.324 65.333 28.794 1.00 11.24 283 ILE A CA 1
ATOM 2320 C C . ILE A 1 284 ? 14.018 65.933 27.580 1.00 11.89 283 ILE A C 1
ATOM 2321 O O . ILE A 1 284 ? 13.385 66.205 26.548 1.00 12.20 283 ILE A O 1
ATOM 2326 N N . ILE A 1 285 ? 15.321 66.147 27.722 1.00 11.32 284 ILE A N 1
ATOM 2327 C CA . ILE A 1 285 ? 16.199 66.505 26.607 1.00 11.97 284 ILE A CA 1
ATOM 2328 C C . ILE A 1 285 ? 17.346 65.506 26.590 1.00 10.90 284 ILE A C 1
ATOM 2329 O O . ILE A 1 285 ? 17.824 65.091 27.656 1.00 12.18 284 ILE A O 1
ATOM 2334 N N . VAL A 1 286 ? 17.777 65.104 25.392 1.00 9.85 285 VAL A N 1
ATOM 2335 C CA . VAL A 1 286 ? 18.870 64.163 25.217 1.00 10.72 285 VAL A CA 1
ATOM 2336 C C . VAL A 1 286 ? 20.046 64.863 24.548 1.00 10.81 285 VAL A C 1
ATOM 2337 O O . VAL A 1 286 ? 19.862 65.604 23.579 1.00 12.48 285 VAL A O 1
ATOM 2341 N N . ILE A 1 287 ? 21.252 64.638 25.068 1.00 10.35 286 ILE A N 1
ATOM 2342 C CA . ILE A 1 287 ? 22.447 65.319 24.567 1.00 11.27 286 ILE A CA 1
ATOM 2343 C C . ILE A 1 287 ? 23.633 64.362 24.422 1.00 10.35 286 ILE A C 1
ATOM 2344 O O . ILE A 1 287 ? 23.594 63.215 24.896 1.00 11.50 286 ILE A O 1
ATOM 2349 N N . GLY A 1 288 ? 24.687 64.825 23.757 1.00 10.03 287 GLY A N 1
ATOM 2350 C CA . GLY A 1 288 ? 25.895 64.033 23.604 1.00 10.15 287 GLY A CA 1
ATOM 2351 C C . GLY A 1 288 ? 25.711 62.760 22.794 1.00 9.17 287 GLY A C 1
ATOM 2352 O O . GLY A 1 288 ? 24.804 62.661 21.948 1.00 10.65 287 GLY A O 1
ATOM 2353 N N . ASP A 1 289 ? 26.568 61.777 23.052 1.00 9.58 288 ASP A N 1
ATOM 2354 C CA . ASP A 1 289 ? 26.485 60.515 22.318 1.00 9.74 288 ASP A CA 1
ATOM 2355 C C . ASP A 1 289 ? 25.101 59.871 22.427 1.00 10.29 288 ASP A C 1
ATOM 2356 O O . ASP A 1 289 ? 24.670 59.200 21.487 1.00 11.14 288 ASP A O 1
ATOM 2361 N N . SER A 1 290 ? 24.420 60.039 23.563 1.00 9.62 289 SER A N 1
ATOM 2362 C CA . SER A 1 290 ? 23.078 59.486 23.699 1.00 9.44 289 SER A CA 1
ATOM 2363 C C . SER A 1 290 ? 22.126 60.049 22.656 1.00 10.64 289 SER A C 1
ATOM 2364 O O . SER A 1 290 ? 21.187 59.375 22.260 1.00 11.28 289 SER A O 1
ATOM 2367 N N . GLY A 1 291 ? 22.366 61.289 22.237 1.00 9.82 290 GLY A N 1
ATOM 2368 C CA . GLY A 1 291 ? 21.576 61.932 21.199 1.00 11.30 290 GLY A CA 1
ATOM 2369 C C . GLY A 1 291 ? 22.236 61.907 19.831 1.00 11.00 290 GLY A C 1
ATOM 2370 O O . GLY A 1 291 ? 21.799 62.612 18.922 1.00 11.03 290 GLY A O 1
ATOM 2371 N N . PHE A 1 292 ? 23.300 61.122 19.697 1.00 10.50 291 PHE A N 1
ATOM 2372 C CA . PHE A 1 292 ? 24.040 60.961 18.434 1.00 9.60 291 PHE A CA 1
ATOM 2373 C C . PHE A 1 292 ? 24.607 62.284 17.911 1.00 11.32 291 PHE A C 1
ATOM 2374 O O . PHE A 1 292 ? 24.451 62.599 16.730 1.00 13.19 291 PHE A O 1
ATOM 2382 N N . THR A 1 293 ? 25.297 63.035 18.761 1.00 10.57 292 THR A N 1
ATOM 2383 C CA . THR A 1 293 ? 25.833 64.343 18.356 1.00 11.94 292 THR A CA 1
ATOM 2384 C C . THR A 1 293 ? 27.193 64.338 17.608 1.00 14.57 292 THR A C 1
ATOM 2385 O O . THR A 1 293 ? 27.702 65.379 17.202 1.00 17.50 292 THR A O 1
ATOM 2389 N N . VAL A 1 294 ? 27.743 63.168 17.364 1.00 13.52 293 VAL A N 1
ATOM 2390 C CA . VAL A 1 294 ? 29.094 63.061 16.834 1.00 12.35 293 VAL A CA 1
ATOM 2391 C C . VAL A 1 294 ? 29.158 63.393 15.340 1.00 13.91 293 VAL A C 1
ATOM 2392 O O . VAL A 1 294 ? 28.257 63.022 14.572 1.00 13.82 293 VAL A O 1
ATOM 2396 N N . ASN A 1 295 ? 30.214 64.093 14.928 1.00 11.58 294 ASN A N 1
ATOM 2397 C CA . ASN A 1 295 ? 30.468 64.348 13.505 1.00 11.59 294 ASN A CA 1
ATOM 2398 C C . ASN A 1 295 ? 30.615 63.025 12.730 1.00 11.51 294 ASN A C 1
ATOM 2399 O O . ASN A 1 295 ? 31.494 62.217 13.036 1.00 12.79 294 ASN A O 1
ATOM 2404 N N . PRO A 1 296 ? 29.747 62.778 11.737 1.00 11.50 295 PRO A N 1
ATOM 2405 C CA . PRO A 1 296 ? 29.785 61.462 11.078 1.00 11.82 295 PRO A CA 1
ATOM 2406 C C . PRO A 1 296 ? 31.020 61.193 10.216 1.00 13.04 295 PRO A C 1
ATOM 2407 O O . PRO A 1 296 ? 31.310 60.029 9.937 1.00 13.79 295 PRO A O 1
ATOM 2411 N N . VAL A 1 297 ? 31.722 62.228 9.782 1.00 12.12 296 VAL A N 1
ATOM 2412 C CA . VAL A 1 297 ? 32.864 62.018 8.899 1.00 13.88 296 VAL A CA 1
ATOM 2413 C C . VAL A 1 297 ? 34.175 61.879 9.663 1.00 16.72 296 VAL A C 1
ATOM 2414 O O . VAL A 1 297 ? 35.001 61.032 9.326 1.00 20.35 296 VAL A O 1
ATOM 2418 N N . HIS A 1 298 ? 34.381 62.684 10.700 1.00 15.07 297 HIS A N 1
ATOM 2419 C CA . HIS A 1 298 ? 35.627 62.531 11.447 1.00 14.77 297 HIS A CA 1
ATOM 2420 C C . HIS A 1 298 ? 35.505 61.875 12.817 1.00 13.78 297 HIS A C 1
ATOM 2421 O O . HIS A 1 298 ? 36.515 61.538 13.410 1.00 15.66 297 HIS A O 1
ATOM 2428 N N . GLY A 1 299 ? 34.287 61.674 13.312 1.00 12.96 298 GLY A N 1
ATOM 2429 C CA . GLY A 1 299 ? 34.106 60.958 14.558 1.00 13.25 298 GLY A CA 1
ATOM 2430 C C . GLY A 1 299 ? 34.310 61.796 15.809 1.00 13.30 298 GLY A C 1
ATOM 2431 O O . GLY A 1 299 ? 34.232 61.275 16.919 1.00 14.47 298 GLY A O 1
ATOM 2432 N N . GLY A 1 300 ? 34.552 63.093 15.636 1.00 11.94 299 GLY A N 1
ATOM 2433 C CA . GLY A 1 300 ? 34.729 63.975 16.785 1.00 12.77 299 GLY A CA 1
ATOM 2434 C C . GLY A 1 300 ? 33.402 64.339 17.422 1.00 10.99 299 GLY A C 1
ATOM 2435 O O . GLY A 1 300 ? 32.496 64.845 16.763 1.00 10.95 299 GLY A O 1
ATOM 2436 N N . GLY A 1 301 ? 33.288 64.085 18.720 1.00 10.92 300 GLY A N 1
ATOM 2437 C CA . GLY A 1 301 ? 32.050 64.335 19.437 1.00 10.91 300 GLY A CA 1
ATOM 2438 C C . GLY A 1 301 ? 32.157 65.129 20.723 1.00 10.92 300 GLY A C 1
ATOM 2439 O O . GLY A 1 301 ? 31.127 65.438 21.297 1.00 12.06 300 GLY A O 1
ATOM 2440 N N . LYS A 1 302 ? 33.359 65.449 21.197 1.00 11.67 301 LYS A N 1
ATOM 2441 C CA . LYS A 1 302 ? 33.426 66.244 22.420 1.00 10.98 301 LYS A CA 1
ATOM 2442 C C . LYS A 1 302 ? 32.971 67.684 22.193 1.00 11.52 301 LYS A C 1
ATOM 2443 O O . LYS A 1 302 ? 32.231 68.240 23.012 1.00 12.90 301 LYS A O 1
ATOM 2449 N N . GLY A 1 303 ? 33.375 68.287 21.080 1.00 11.84 302 GLY A N 1
ATOM 2450 C CA . GLY A 1 303 ? 32.904 69.628 20.749 1.00 13.54 302 GLY A CA 1
ATOM 2451 C C . GLY A 1 303 ? 31.399 69.703 20.566 1.00 12.54 302 GLY A C 1
ATOM 2452 O O . GLY A 1 303 ? 30.721 70.554 21.153 1.00 13.06 302 GLY A O 1
ATOM 2453 N N . SER A 1 304 ? 30.858 68.788 19.776 1.00 10.64 303 SER A N 1
ATOM 2454 C CA . SER A 1 304 ? 29.426 68.776 19.544 1.00 10.53 303 SER A CA 1
ATOM 2455 C C . SER A 1 304 ? 28.646 68.378 20.810 1.00 10.87 303 SER A C 1
ATOM 2456 O O . SER A 1 304 ? 27.524 68.853 21.017 1.00 12.24 303 SER A O 1
ATOM 2459 N N . ALA A 1 305 ? 29.238 67.548 21.669 1.00 10.34 304 ALA A N 1
ATOM 2460 C CA . ALA A 1 305 ? 28.642 67.286 22.982 1.00 10.11 304 ALA A CA 1
ATOM 2461 C C . ALA A 1 305 ? 28.468 68.592 23.741 1.00 11.49 304 ALA A C 1
ATOM 2462 O O . ALA A 1 305 ? 27.409 68.839 24.320 1.00 11.87 304 ALA A O 1
ATOM 2464 N N . MET A 1 306 ? 29.516 69.415 23.768 1.00 10.71 305 MET A N 1
ATOM 2465 C CA . MET A 1 306 ? 29.424 70.725 24.426 1.00 12.39 305 MET A CA 1
ATOM 2466 C C . MET A 1 306 ? 28.373 71.633 23.785 1.00 12.28 305 MET A C 1
ATOM 2467 O O . MET A 1 306 ? 27.640 72.320 24.490 1.00 13.10 305 MET A O 1
ATOM 2472 N N . ILE A 1 307 ? 28.292 71.627 22.456 1.00 11.72 306 ILE A N 1
ATOM 2473 C CA . ILE A 1 307 ? 27.245 72.388 21.784 1.00 11.19 306 ILE A CA 1
ATOM 2474 C C . ILE A 1 307 ? 25.875 71.897 22.255 1.00 11.74 306 ILE A C 1
ATOM 2475 O O . ILE A 1 307 ? 24.994 72.694 22.566 1.00 12.40 306 ILE A O 1
ATOM 2480 N N . SER A 1 308 ? 25.688 70.587 22.323 1.00 11.24 307 SER A N 1
ATOM 2481 C CA . SER A 1 308 ? 24.395 70.070 22.756 1.00 12.87 307 SER A CA 1
ATOM 2482 C C . SER A 1 308 ? 24.068 70.462 24.208 1.00 11.95 307 SER A C 1
ATOM 2483 O O . SER A 1 308 ? 22.916 70.735 24.508 1.00 11.68 307 SER A O 1
ATOM 2486 N N . GLY A 1 309 ? 25.072 70.534 25.081 1.00 11.20 308 GLY A N 1
ATOM 2487 C CA . GLY A 1 309 ? 24.839 70.985 26.444 1.00 11.98 308 GLY A CA 1
ATOM 2488 C C . GLY A 1 309 ? 24.429 72.444 26.492 1.00 13.95 308 GLY A C 1
ATOM 2489 O O . GLY A 1 309 ? 23.552 72.832 27.282 1.00 14.43 308 GLY A O 1
ATOM 2490 N N . TYR A 1 310 ? 25.086 73.266 25.677 1.00 13.81 309 TYR A N 1
ATOM 2491 C CA . TYR A 1 310 ? 24.725 74.666 25.511 1.00 13.99 309 TYR A CA 1
ATOM 2492 C C . TYR A 1 310 ? 23.266 74.806 25.061 1.00 12.54 309 TYR A C 1
ATOM 2493 O O . TYR A 1 310 ? 22.509 75.587 25.633 1.00 13.38 309 TYR A O 1
ATOM 2502 N N . CYS A 1 311 ? 22.872 74.046 24.046 1.00 12.13 310 CYS A N 1
ATOM 2503 C CA . CYS A 1 311 ? 21.507 74.158 23.535 1.00 12.68 310 CYS A CA 1
ATOM 2504 C C . CYS A 1 311 ? 20.499 73.652 24.553 1.00 13.94 310 CYS A C 1
ATOM 2505 O O . CYS A 1 311 ? 19.402 74.196 24.668 1.00 14.55 310 CYS A O 1
ATOM 2508 N N . ALA A 1 312 ? 20.864 72.612 25.298 1.00 12.71 311 ALA A N 1
ATOM 2509 C CA . ALA A 1 312 ? 19.975 72.113 26.335 1.00 11.79 311 ALA A CA 1
ATOM 2510 C C . ALA A 1 312 ? 19.740 73.157 27.411 1.00 12.72 311 ALA A C 1
ATOM 2511 O O . ALA A 1 312 ? 18.605 73.372 27.842 1.00 12.85 311 ALA A O 1
ATOM 2513 N N . ALA A 1 313 ? 20.813 73.803 27.849 1.00 12.84 312 ALA A N 1
ATOM 2514 C CA . ALA A 1 313 ? 20.688 74.832 28.872 1.00 13.90 312 ALA A CA 1
ATOM 2515 C C . ALA A 1 313 ? 19.780 75.961 28.385 1.00 14.83 312 ALA A C 1
ATOM 2516 O O . ALA A 1 313 ? 18.915 76.449 29.131 1.00 16.56 312 ALA A O 1
ATOM 2518 N N . LYS A 1 314 ? 19.962 76.373 27.134 1.00 16.06 313 LYS A N 1
ATOM 2519 C CA . LYS A 1 314 ? 19.136 77.445 26.574 1.00 17.95 313 LYS A CA 1
ATOM 2520 C C . LYS A 1 314 ? 17.653 77.073 26.553 1.00 15.88 313 LYS A C 1
ATOM 2521 O O . LYS A 1 314 ? 16.791 77.882 26.922 1.00 19.26 313 LYS A O 1
ATOM 2527 N N . ALA A 1 315 ? 17.357 75.854 26.122 1.00 15.31 314 ALA A N 1
ATOM 2528 C CA . ALA A 1 315 ? 15.985 75.385 26.016 1.00 15.05 314 ALA A CA 1
ATOM 2529 C C . ALA A 1 315 ? 15.338 75.275 27.394 1.00 16.81 314 ALA A C 1
ATOM 2530 O O . ALA A 1 315 ? 14.161 75.607 27.575 1.00 16.13 314 ALA A O 1
ATOM 2532 N N . ILE A 1 316 ? 16.112 74.810 28.365 1.00 14.53 315 ILE A N 1
ATOM 2533 C CA . ILE A 1 316 ? 15.608 74.642 29.719 1.00 15.89 315 ILE A CA 1
ATOM 2534 C C . ILE A 1 316 ? 15.299 75.987 30.359 1.00 19.03 315 ILE A C 1
ATOM 2535 O O . ILE A 1 316 ? 14.245 76.155 30.981 1.00 16.95 315 ILE A O 1
ATOM 2540 N N . LEU A 1 317 ? 16.190 76.959 30.172 1.00 15.10 316 LEU A N 1
ATOM 2541 C CA . LEU A 1 317 ? 15.935 78.297 30.698 1.00 17.30 316 LEU A CA 1
ATOM 2542 C C . LEU A 1 317 ? 14.660 78.886 30.097 1.00 20.00 316 LEU A C 1
ATOM 2543 O O . LEU A 1 317 ? 13.880 79.522 30.807 1.00 21.53 316 LEU A O 1
ATOM 2548 N N . SER A 1 318 ? 14.422 78.663 28.810 1.00 21.84 317 SER A N 1
ATOM 2549 C CA A SER A 1 318 ? 13.186 79.112 28.162 0.47 25.71 317 SER A CA 1
ATOM 2550 C CA B SER A 1 318 ? 13.191 79.137 28.193 0.53 26.23 317 SER A CA 1
ATOM 2551 C C . SER A 1 318 ? 11.962 78.442 28.777 1.00 29.06 317 SER A C 1
ATOM 2552 O O . SER A 1 318 ? 10.946 79.090 29.055 1.00 23.89 317 SER A O 1
ATOM 2557 N N . ALA A 1 319 ? 12.061 77.135 28.986 1.00 20.06 318 ALA A N 1
ATOM 2558 C CA . ALA A 1 319 ? 10.956 76.369 29.554 1.00 18.93 318 ALA A CA 1
ATOM 2559 C C . ALA A 1 319 ? 10.583 76.844 30.955 1.00 20.26 318 ALA A C 1
ATOM 2560 O O . ALA A 1 319 ? 9.403 76.838 31.323 1.00 19.15 318 ALA A O 1
ATOM 2562 N N . PHE A 1 320 ? 11.575 77.251 31.744 1.00 17.45 319 PHE A N 1
ATOM 2563 C CA . PHE A 1 320 ? 11.279 77.795 33.067 1.00 19.83 319 PHE A CA 1
ATOM 2564 C C . PHE A 1 320 ? 10.582 79.155 32.995 1.00 20.49 319 PHE A C 1
ATOM 2565 O O . PHE A 1 320 ? 9.862 79.528 33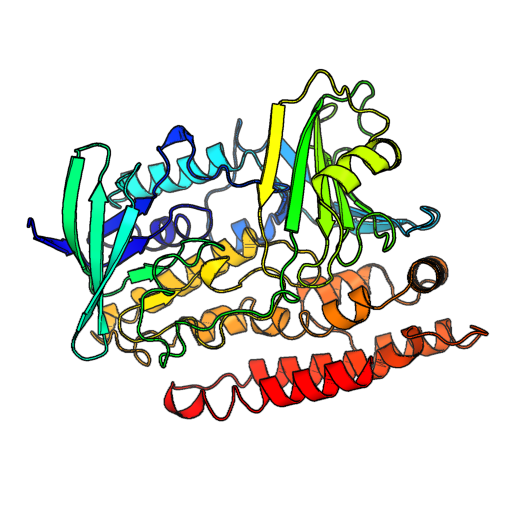.918 1.00 25.41 319 PHE A O 1
ATOM 2573 N N . GLU A 1 321 ? 10.760 79.867 31.885 1.00 19.63 320 GLU A N 1
ATOM 2574 C CA . GLU A 1 321 ? 10.070 81.138 31.653 1.00 23.49 320 GLU A CA 1
ATOM 2575 C C . GLU A 1 321 ? 8.603 80.941 31.301 1.00 21.26 320 GLU A C 1
ATOM 2576 O O . GLU A 1 321 ? 7.751 81.740 31.683 1.00 22.35 320 GLU A O 1
ATOM 2582 N N . THR A 1 322 ? 8.322 79.900 30.520 1.00 20.32 321 THR A N 1
ATOM 2583 C CA . THR A 1 322 ? 6.962 79.658 30.042 1.00 21.44 321 THR A CA 1
ATOM 2584 C C . THR A 1 322 ? 6.196 78.738 30.971 1.00 20.72 321 THR A C 1
ATOM 2585 O O . THR A 1 322 ? 4.962 78.743 30.979 1.00 23.91 321 THR A O 1
ATOM 2589 N N . GLY A 1 323 ? 6.931 77.944 31.744 1.00 19.35 322 GLY A N 1
ATOM 2590 C CA . GLY A 1 323 ? 6.349 76.896 32.565 1.0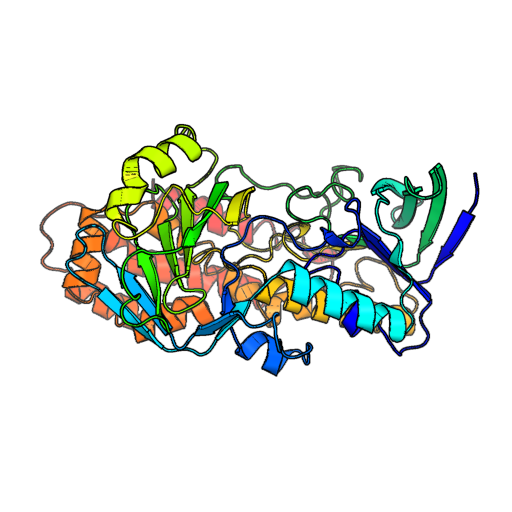0 18.81 322 GLY A CA 1
ATOM 2591 C C . GLY A 1 323 ? 5.956 75.665 31.762 1.00 20.30 322 GLY A C 1
ATOM 2592 O O . GLY A 1 323 ? 5.276 74.771 32.268 1.00 23.93 322 GLY A O 1
ATOM 2593 N N . ASP A 1 324 ? 6.383 75.622 30.506 1.00 18.48 323 ASP A N 1
ATOM 2594 C CA . ASP A 1 324 ? 5.986 74.569 29.565 1.00 18.21 323 ASP A CA 1
ATOM 2595 C C . ASP A 1 324 ? 7.137 73.581 29.344 1.00 15.66 323 ASP A C 1
ATOM 2596 O O . ASP A 1 324 ? 8.106 73.900 28.657 1.00 17.19 323 ASP A O 1
ATOM 2601 N N . PHE A 1 325 ? 7.025 72.388 29.927 1.00 15.27 324 PHE A N 1
ATOM 2602 C CA . PHE A 1 325 ? 8.077 71.382 29.836 1.00 13.79 324 PHE A CA 1
ATOM 2603 C C . PHE A 1 325 ? 7.677 70.241 28.898 1.00 13.65 324 PHE A C 1
ATOM 2604 O O . PHE A 1 325 ? 8.306 69.180 28.871 1.00 14.27 324 PHE A O 1
ATOM 2612 N N . SER A 1 326 ? 6.639 70.477 28.106 1.00 14.92 325 SER A N 1
ATOM 2613 C CA . SER A 1 326 ? 6.266 69.544 27.056 1.00 14.56 325 SER A CA 1
ATOM 2614 C C . SER A 1 326 ? 7.315 69.527 25.963 1.00 15.14 325 SER A C 1
ATOM 2615 O O . SER A 1 326 ? 8.238 70.357 25.935 1.00 14.16 325 SER A O 1
ATOM 2618 N N . ALA A 1 327 ? 7.165 68.586 25.039 1.00 13.19 326 ALA A N 1
ATOM 2619 C CA . ALA A 1 327 ? 8.021 68.569 23.858 1.00 16.43 326 ALA A CA 1
ATOM 2620 C C . ALA A 1 327 ? 8.056 69.938 23.175 1.00 15.86 326 ALA A C 1
ATOM 2621 O O . ALA A 1 327 ? 9.128 70.427 22.805 1.00 15.64 326 ALA A O 1
ATOM 2623 N N . SER A 1 328 ? 6.892 70.562 23.017 1.00 16.65 327 SER A N 1
ATOM 2624 C CA A SER A 1 328 ? 6.821 71.874 22.384 0.45 17.12 327 SER A CA 1
ATOM 2625 C CA B SER A 1 328 ? 6.831 71.873 22.382 0.55 16.83 327 SER A CA 1
ATOM 2626 C C . SER A 1 328 ? 7.558 72.919 23.218 1.00 16.64 327 SER A C 1
ATOM 2627 O O . SER A 1 328 ? 8.244 73.798 22.675 1.00 18.22 327 SER A O 1
ATOM 2632 N N . GLY A 1 329 ? 7.413 72.821 24.534 1.00 16.04 328 GLY A N 1
ATOM 2633 C CA . GLY A 1 329 ? 8.073 73.746 25.435 1.00 16.16 328 GLY A CA 1
ATOM 2634 C C . GLY A 1 329 ? 9.588 73.648 25.422 1.00 14.42 328 GLY A C 1
ATOM 2635 O O . GLY A 1 329 ? 10.276 74.624 25.727 1.00 18.20 328 GLY A O 1
ATOM 2636 N N . LEU A 1 330 ? 10.099 72.472 25.069 1.00 13.28 329 LEU A N 1
ATOM 2637 C CA . LEU A 1 330 ? 11.533 72.221 25.045 1.00 13.24 329 LEU A CA 1
ATOM 2638 C C . LEU A 1 330 ? 12.078 72.171 23.614 1.00 13.62 329 LEU A C 1
ATOM 2639 O O . LEU A 1 330 ? 13.262 71.916 23.406 1.00 14.37 329 LEU A O 1
ATOM 2644 N N . TRP A 1 331 ? 11.214 72.436 22.641 1.00 13.36 330 TRP A N 1
ATOM 2645 C CA . TRP A 1 331 ? 11.534 72.223 21.223 1.00 13.69 330 TRP A CA 1
ATOM 2646 C C . TRP A 1 331 ? 12.700 73.069 20.721 1.00 16.04 330 TRP A C 1
ATOM 2647 O O . TRP A 1 331 ? 13.351 72.707 19.737 1.00 14.25 330 TRP A O 1
ATOM 2658 N N A ASP A 1 332 ? 12.968 74.187 21.391 0.58 17.28 331 ASP A N 1
ATOM 2659 N N B ASP A 1 332 ? 12.978 74.183 21.393 0.42 17.67 331 ASP A N 1
ATOM 2660 C CA A ASP A 1 332 ? 14.100 75.036 21.021 0.58 19.65 331 ASP A CA 1
ATOM 2661 C CA B ASP A 1 332 ? 14.096 75.036 20.995 0.42 14.71 331 ASP A CA 1
ATOM 2662 C C A ASP A 1 332 ? 15.420 74.284 21.089 0.58 16.51 331 ASP A C 1
ATOM 2663 C C B ASP A 1 332 ? 15.431 74.305 21.115 0.42 15.10 331 ASP A C 1
ATOM 2664 O O A ASP A 1 332 ? 16.399 74.679 20.457 0.58 13.49 331 ASP A O 1
ATOM 2665 O O B ASP A 1 332 ? 16.431 74.735 20.541 0.42 25.02 331 ASP A O 1
ATOM 2674 N N . MET A 1 333 ? 15.449 73.204 21.862 1.00 14.47 332 MET A N 1
ATOM 2675 C CA . MET A 1 333 ? 16.626 72.341 21.904 1.00 13.78 332 MET A CA 1
ATOM 2676 C C . MET A 1 333 ? 16.966 71.897 20.486 1.00 14.79 332 MET A C 1
ATOM 2677 O O . MET A 1 333 ? 18.119 71.983 20.048 1.00 14.29 332 MET A O 1
ATOM 2682 N N . ASN A 1 334 ? 15.948 71.431 19.773 1.00 12.97 333 ASN A N 1
ATOM 2683 C CA . ASN A 1 334 ? 16.124 70.948 18.410 1.00 12.84 333 ASN A CA 1
ATOM 2684 C C . ASN A 1 334 ? 16.512 72.075 17.472 1.00 14.13 333 ASN A C 1
ATOM 2685 O O . ASN A 1 334 ? 17.433 71.932 16.675 1.00 14.99 333 ASN A O 1
ATOM 2690 N N . ILE A 1 335 ? 15.801 73.193 17.559 1.00 14.64 334 ILE A N 1
ATOM 2691 C CA . ILE A 1 335 ? 16.081 74.320 16.672 1.00 16.96 334 ILE A CA 1
ATOM 2692 C C . ILE A 1 335 ? 17.524 74.805 16.839 1.00 18.13 334 ILE A C 1
ATOM 2693 O O . ILE A 1 335 ? 18.259 74.970 15.854 1.00 17.24 334 ILE A O 1
ATOM 2698 N N . CYS A 1 336 ? 17.929 75.010 18.088 1.00 15.33 335 CYS A N 1
ATOM 2699 C CA . CYS A 1 336 ? 19.284 75.457 18.411 1.00 15.62 335 CYS A CA 1
ATOM 2700 C C . CYS A 1 336 ? 20.316 74.451 17.924 1.00 14.51 335 CYS A C 1
ATOM 2701 O O . CYS A 1 336 ? 21.263 74.818 17.213 1.00 14.48 335 CYS A O 1
ATOM 2704 N N . TYR A 1 337 ? 20.137 73.177 18.270 1.00 12.91 336 TYR A N 1
ATOM 2705 C CA . TYR A 1 337 ? 21.154 72.191 17.914 1.00 12.10 336 TYR A CA 1
ATOM 2706 C C . TYR A 1 337 ? 21.278 71.966 16.412 1.00 12.73 336 TYR A C 1
ATOM 2707 O O . TYR A 1 337 ? 22.396 71.873 15.897 1.00 12.80 336 TYR A O 1
ATOM 2716 N N . VAL A 1 338 ? 20.151 71.873 15.713 1.00 12.59 337 VAL A N 1
ATOM 2717 C CA . VAL A 1 338 ? 20.199 71.727 14.257 1.00 14.37 337 VAL A CA 1
ATOM 2718 C C . VAL A 1 338 ? 20.890 72.928 13.603 1.00 14.94 337 VAL A C 1
ATOM 2719 O O . VAL A 1 338 ? 21.724 72.748 12.712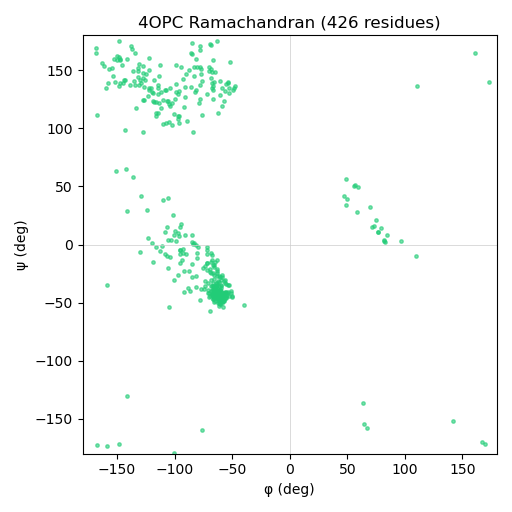 1.00 14.91 337 VAL A O 1
ATOM 2723 N N . ASN A 1 339 ? 20.606 74.137 14.071 1.00 15.55 338 ASN A N 1
ATOM 2724 C CA . ASN A 1 339 ? 21.285 75.312 13.527 1.00 15.62 338 ASN A CA 1
ATOM 2725 C C . ASN A 1 339 ? 22.789 75.311 13.811 1.00 17.97 338 ASN A C 1
ATOM 2726 O O . ASN A 1 339 ? 23.593 75.668 12.949 1.00 20.47 338 ASN A O 1
ATOM 2731 N N . GLU A 1 340 ? 23.179 74.905 15.016 1.00 14.64 339 GLU A N 1
ATOM 2732 C CA . GLU A 1 340 ? 24.581 75.007 15.414 1.00 14.07 339 GLU A CA 1
ATOM 2733 C C . GLU A 1 340 ? 25.461 73.871 14.902 1.00 15.16 339 GLU A C 1
ATOM 2734 O O . GLU A 1 340 ? 26.670 74.062 14.757 1.00 18.15 339 GLU A O 1
ATOM 2740 N N . TYR A 1 341 ? 24.882 72.694 14.662 1.00 13.64 340 TYR A N 1
ATOM 2741 C CA . TYR A 1 341 ? 25.678 71.525 14.286 1.00 12.94 340 TYR A CA 1
ATOM 2742 C C . TYR A 1 341 ? 24.895 70.429 13.563 1.00 13.98 340 TYR A C 1
ATOM 2743 O O . TYR A 1 341 ? 25.447 69.760 12.681 1.00 14.80 340 TYR A O 1
ATOM 2752 N N . GLY A 1 342 ? 23.631 70.224 13.923 1.00 13.54 341 GLY A N 1
ATOM 2753 C CA . GLY A 1 342 ? 22.890 69.066 13.448 1.00 14.47 341 GLY A CA 1
ATOM 2754 C C . GLY A 1 342 ? 22.621 69.001 11.952 1.00 13.81 341 GLY A C 1
ATOM 2755 O O . GLY A 1 342 ? 22.654 67.916 11.373 1.00 13.21 341 GLY A O 1
ATOM 2756 N N . ALA A 1 343 ? 22.371 70.141 11.316 1.00 13.40 342 ALA A N 1
ATOM 2757 C CA . ALA A 1 343 ? 22.122 70.158 9.876 1.00 12.70 342 ALA A CA 1
ATOM 2758 C C . ALA A 1 343 ? 23.387 69.741 9.141 1.00 14.39 342 ALA A C 1
ATOM 2759 O O . ALA A 1 343 ? 23.347 68.942 8.196 1.00 14.47 342 ALA A O 1
ATOM 2761 N N . LYS A 1 344 ? 24.518 70.279 9.577 1.00 14.46 343 LYS A N 1
ATOM 2762 C CA . LYS A 1 344 ? 25.812 69.849 9.059 1.00 17.07 343 LYS A CA 1
ATOM 2763 C C . LYS A 1 344 ? 26.034 68.352 9.250 1.00 14.28 343 LYS A C 1
ATOM 2764 O O . LYS A 1 344 ? 26.511 67.668 8.341 1.00 14.32 343 LYS A O 1
ATOM 2770 N N . GLN A 1 345 ? 25.693 67.836 10.429 1.00 13.59 344 GLN A N 1
ATOM 2771 C CA . GLN A 1 345 ? 25.812 66.416 10.694 1.00 13.59 344 GLN A CA 1
ATOM 2772 C C . GLN A 1 345 ? 25.039 65.592 9.702 1.00 13.15 344 GLN A C 1
ATOM 2773 O O . GLN A 1 345 ? 25.512 64.553 9.256 1.00 13.01 344 GLN A O 1
ATOM 2779 N N . ALA A 1 346 ? 23.823 66.023 9.387 1.00 13.27 345 ALA A N 1
ATOM 2780 C CA . ALA A 1 346 ? 22.974 65.270 8.470 1.00 13.50 345 ALA A CA 1
ATOM 2781 C C . ALA A 1 346 ? 23.621 65.167 7.092 1.00 13.54 345 ALA A C 1
ATOM 2782 O O . ALA A 1 346 ? 23.643 64.101 6.476 1.00 13.91 345 ALA A O 1
ATOM 2784 N N . SER A 1 347 ? 24.138 66.285 6.596 1.00 13.40 346 SER A N 1
ATOM 2785 C CA A SER A 1 347 ? 24.869 66.307 5.338 0.55 16.25 346 SER A CA 1
ATOM 2786 C CA B SER A 1 347 ? 24.853 66.273 5.329 0.45 12.41 346 SER A CA 1
ATOM 2787 C C . SER A 1 347 ? 26.057 65.347 5.381 1.00 12.16 346 SER A C 1
ATOM 2788 O O . SER A 1 347 ? 26.321 64.600 4.426 1.00 13.31 346 SER A O 1
ATOM 2793 N N . LEU A 1 348 ? 26.781 65.368 6.491 1.00 11.93 347 LEU A N 1
ATOM 2794 C CA . LEU A 1 348 ? 27.963 64.526 6.636 1.00 11.21 347 LEU A CA 1
ATOM 2795 C C . LEU A 1 348 ? 27.616 63.051 6.815 1.00 12.47 347 LEU A C 1
ATOM 2796 O O . LEU A 1 348 ? 28.442 62.189 6.523 1.00 12.74 347 LEU A O 1
ATOM 2801 N N . ASP A 1 349 ? 26.398 62.755 7.266 1.00 12.50 348 ASP A N 1
ATOM 2802 C CA . ASP A 1 349 ? 25.919 61.373 7.374 1.00 12.83 348 ASP A CA 1
ATOM 2803 C C . ASP A 1 349 ? 25.879 60.767 5.957 1.00 13.56 348 ASP A C 1
ATOM 2804 O O . ASP A 1 349 ? 26.307 59.634 5.734 1.00 13.71 348 ASP A O 1
ATOM 2809 N N . ILE A 1 350 ? 25.407 61.541 4.983 1.00 12.47 349 ILE A N 1
ATOM 2810 C CA A ILE A 1 350 ? 25.427 61.099 3.596 0.33 12.25 349 ILE A CA 1
ATOM 2811 C CA B ILE A 1 350 ? 25.427 61.139 3.573 0.67 12.33 349 ILE A CA 1
ATOM 2812 C C . ILE A 1 350 ? 26.864 60.964 3.082 1.00 12.13 349 ILE A C 1
ATOM 2813 O O . ILE A 1 350 ? 27.225 59.943 2.479 1.00 14.29 349 ILE A O 1
ATOM 2822 N N . PHE A 1 351 ? 27.702 61.965 3.338 1.00 13.12 350 PHE A N 1
ATOM 2823 C CA . PHE A 1 351 ? 29.072 61.945 2.843 1.00 15.07 350 PHE A CA 1
ATOM 2824 C C . PHE A 1 351 ? 29.855 60.755 3.407 1.00 12.21 350 PHE A C 1
ATOM 2825 O O . PHE A 1 351 ? 30.558 60.062 2.661 1.00 13.91 350 PHE A O 1
ATOM 2833 N N . ARG A 1 352 ? 29.693 60.486 4.703 1.00 12.69 351 ARG A N 1
ATOM 2834 C CA . ARG A 1 352 ? 30.310 59.322 5.335 1.00 13.15 351 ARG A CA 1
ATOM 2835 C C . ARG A 1 352 ? 30.000 58.008 4.610 1.00 11.90 351 ARG A C 1
ATOM 2836 O O . ARG A 1 352 ? 30.880 57.162 4.438 1.00 13.84 351 ARG A O 1
ATOM 2844 N N . ARG A 1 353 ? 28.744 57.821 4.233 1.00 12.87 352 ARG A N 1
ATOM 2845 C CA . ARG A 1 353 ? 28.313 56.577 3.603 1.00 14.68 352 ARG A CA 1
ATOM 2846 C C . ARG A 1 353 ? 29.059 56.365 2.298 1.00 14.29 352 ARG A C 1
ATOM 2847 O O . ARG A 1 353 ? 29.486 55.257 1.973 1.00 16.69 352 ARG A O 1
ATOM 2855 N N . PHE A 1 354 ? 29.227 57.443 1.544 1.00 13.74 353 PHE A N 1
ATOM 2856 C CA . PHE A 1 354 ? 30.030 57.416 0.345 1.00 14.31 353 PHE A CA 1
ATOM 2857 C C . PHE A 1 354 ? 31.492 57.054 0.646 1.00 13.05 353 PHE A C 1
ATOM 2858 O O . PHE A 1 354 ? 32.047 56.137 0.035 1.00 13.95 353 PHE A O 1
ATOM 2866 N N . LEU A 1 355 ? 32.110 57.773 1.578 1.00 13.20 354 LEU A N 1
ATOM 2867 C CA . LEU A 1 355 ? 33.518 57.548 1.885 1.00 13.52 354 LEU A CA 1
ATOM 2868 C C . LEU A 1 355 ? 33.760 56.111 2.343 1.00 14.46 354 LEU A C 1
ATOM 2869 O O . LEU A 1 355 ? 34.754 55.498 1.965 1.00 15.98 354 LEU A O 1
ATOM 2874 N N . GLN A 1 356 ? 32.848 55.578 3.157 1.00 14.53 355 GLN A N 1
ATOM 2875 C CA . GLN A 1 356 ? 33.010 54.210 3.661 1.00 14.60 355 GLN A CA 1
ATOM 2876 C C . GLN A 1 356 ? 32.940 53.145 2.567 1.00 17.53 355 GLN A C 1
ATOM 2877 O O . GLN A 1 356 ? 33.390 52.022 2.780 1.00 21.25 355 GLN A O 1
ATOM 2883 N N . LYS A 1 357 ? 32.398 53.481 1.397 1.00 15.02 356 LYS A N 1
ATOM 2884 C CA . LYS A 1 357 ? 32.296 52.521 0.301 1.00 16.18 356 LYS A CA 1
ATOM 2885 C C . LYS A 1 357 ? 33.451 52.621 -0.694 1.00 16.69 356 LYS A C 1
ATOM 2886 O O . LYS A 1 357 ? 33.553 51.794 -1.609 1.00 18.95 356 LYS A O 1
ATOM 2892 N N . LEU A 1 358 ? 34.332 53.603 -0.520 1.00 15.58 357 LEU A N 1
ATOM 2893 C CA . LEU A 1 358 ? 35.445 53.782 -1.459 1.00 17.32 357 LEU A CA 1
ATOM 2894 C C . LEU A 1 358 ? 36.530 52.751 -1.199 1.00 15.44 357 LEU A C 1
ATOM 2895 O O . LEU A 1 358 ? 36.738 52.337 -0.057 1.00 17.34 357 LEU A O 1
ATOM 2900 N N . SER A 1 359 ? 37.208 52.319 -2.258 1.00 16.34 358 SER A N 1
ATOM 2901 C CA . SER A 1 359 ? 38.332 51.404 -2.101 1.00 14.92 358 SER A CA 1
ATOM 2902 C C . SER A 1 359 ? 39.610 52.167 -1.795 1.00 15.14 358 SER A C 1
ATOM 2903 O O . SER A 1 359 ? 39.686 53.382 -2.014 1.00 15.03 358 SER A O 1
ATOM 2906 N N . ASN A 1 360 ? 40.626 51.455 -1.315 1.00 15.19 359 ASN A N 1
ATOM 2907 C CA . ASN A 1 360 ? 41.932 52.078 -1.151 1.00 15.26 359 ASN A CA 1
ATOM 2908 C C . ASN A 1 360 ? 42.420 52.680 -2.465 1.00 15.16 359 ASN A C 1
ATOM 2909 O O . ASN A 1 360 ? 42.987 53.765 -2.472 1.00 16.72 359 ASN A O 1
ATOM 2914 N N . ASP A 1 361 ? 42.204 51.979 -3.578 1.00 15.48 360 ASP A N 1
ATOM 2915 C CA . ASP A 1 361 ? 42.646 52.501 -4.872 1.00 16.00 360 ASP A CA 1
ATOM 2916 C C . ASP A 1 361 ? 41.940 53.816 -5.179 1.00 14.97 360 ASP A C 1
ATOM 2917 O O . ASP A 1 361 ? 42.563 54.742 -5.704 1.00 17.19 360 ASP A O 1
ATOM 2922 N N . ASP A 1 362 ? 40.651 53.894 -4.854 1.00 15.39 361 ASP A N 1
ATOM 2923 C CA . ASP A 1 362 ? 39.881 55.129 -5.061 1.00 15.93 361 ASP A CA 1
ATOM 2924 C C . ASP A 1 362 ? 40.453 56.296 -4.263 1.00 16.86 361 ASP A C 1
ATOM 2925 O O . ASP A 1 362 ? 40.591 57.410 -4.784 1.00 18.19 361 ASP A O 1
ATOM 2930 N N . ILE A 1 363 ? 40.754 56.044 -2.996 1.00 17.32 362 ILE A N 1
ATOM 2931 C CA . ILE A 1 363 ? 41.250 57.090 -2.113 1.00 14.94 362 ILE A CA 1
ATOM 2932 C C . ILE A 1 363 ? 42.664 57.517 -2.511 1.00 18.88 362 ILE A C 1
ATOM 2933 O O . ILE A 1 363 ? 42.961 58.714 -2.587 1.00 18.46 362 ILE A O 1
ATOM 2938 N N . ASN A 1 364 ? 43.531 56.547 -2.797 1.00 15.99 363 ASN A N 1
ATOM 2939 C CA . ASN A 1 364 ? 44.867 56.866 -3.289 1.00 15.88 363 ASN A CA 1
ATOM 2940 C C . ASN A 1 364 ? 44.826 57.738 -4.539 1.00 17.08 363 ASN A C 1
ATOM 2941 O O . ASN A 1 364 ? 45.568 58.715 -4.652 1.00 19.46 363 ASN A O 1
ATOM 2946 N N . TYR A 1 365 ? 43.974 57.360 -5.488 1.00 16.04 364 TYR A N 1
ATOM 2947 C CA . TYR A 1 365 ? 43.859 58.081 -6.747 1.00 16.78 364 TYR A CA 1
ATOM 2948 C C . TYR A 1 365 ? 43.311 59.485 -6.535 1.00 17.28 364 TYR A C 1
ATOM 2949 O O . TYR A 1 365 ? 43.872 60.458 -7.045 1.00 20.30 364 TYR A O 1
ATOM 2958 N N . GLY A 1 366 ? 42.214 59.585 -5.793 1.00 19.14 365 GLY A N 1
ATOM 2959 C CA . GLY A 1 366 ? 41.565 60.860 -5.553 1.00 20.73 365 GLY A CA 1
ATOM 2960 C C . GLY A 1 366 ? 42.464 61.831 -4.807 1.00 21.32 365 GLY A C 1
ATOM 2961 O O . GLY A 1 366 ? 42.511 63.014 -5.132 1.00 24.45 365 GLY A O 1
ATOM 2962 N N . MET A 1 367 ? 43.200 61.337 -3.818 1.00 17.67 366 MET A N 1
ATOM 2963 C CA . MET A 1 367 ? 44.117 62.202 -3.081 1.00 17.19 366 MET A CA 1
ATOM 2964 C C . MET A 1 367 ? 45.315 62.615 -3.931 1.00 21.75 366 MET A C 1
ATOM 2965 O O . MET A 1 367 ? 45.688 63.791 -3.958 1.00 21.68 366 MET A O 1
ATOM 2970 N N . LYS A 1 368 ? 45.910 61.662 -4.641 1.00 20.14 367 LYS A N 1
ATOM 2971 C CA . LYS A 1 368 ? 47.071 61.982 -5.465 1.00 22.19 367 LYS A CA 1
ATOM 2972 C C . LYS A 1 368 ? 46.730 62.969 -6.579 1.00 21.15 367 LYS A C 1
ATOM 2973 O O . LYS A 1 368 ? 47.519 63.874 -6.881 1.00 26.21 367 LYS A O 1
ATOM 2979 N N . LYS A 1 369 ? 45.557 62.795 -7.184 1.00 20.46 368 LYS A N 1
ATOM 2980 C CA . LYS A 1 369 ? 45.145 63.641 -8.302 1.00 22.66 368 LYS A CA 1
ATOM 2981 C C . LYS A 1 369 ? 44.502 64.943 -7.839 1.00 21.28 368 LYS A C 1
ATOM 2982 O O . LYS A 1 369 ? 44.089 65.751 -8.681 1.00 27.00 368 LYS A O 1
ATOM 2988 N N . LYS A 1 370 ? 44.415 65.144 -6.528 1.00 24.72 369 LYS A N 1
ATOM 2989 C CA . LYS A 1 370 ? 43.806 66.348 -5.965 1.00 29.18 369 LYS A CA 1
ATOM 2990 C C . LYS A 1 370 ? 42.370 66.534 -6.449 1.00 26.70 369 LYS A C 1
ATOM 2991 O O . LYS A 1 370 ? 42.002 67.605 -6.943 1.00 29.11 369 LYS A O 1
ATOM 2997 N N . ILE A 1 371 ? 41.574 65.479 -6.305 1.00 24.59 370 ILE A N 1
ATOM 2998 C CA . ILE A 1 371 ? 40.171 65.471 -6.710 1.00 22.17 370 ILE A CA 1
ATOM 2999 C C . ILE A 1 371 ? 39.424 66.681 -6.135 1.00 23.55 370 ILE A C 1
ATOM 3000 O O . ILE A 1 371 ? 38.605 67.307 -6.819 1.00 24.86 370 ILE A O 1
ATOM 3005 N N . ILE A 1 372 ? 39.729 67.015 -4.884 1.00 22.82 371 ILE A N 1
ATOM 3006 C CA . ILE A 1 372 ? 39.291 68.264 -4.274 1.00 26.26 371 ILE A CA 1
ATOM 3007 C C . ILE A 1 372 ? 40.482 68.870 -3.552 1.00 26.23 371 ILE A C 1
ATOM 3008 O O . ILE A 1 372 ? 41.489 68.193 -3.336 1.00 29.20 371 ILE A O 1
ATOM 3013 N N . LYS A 1 373 ? 40.384 70.146 -3.205 1.00 26.01 372 LYS A N 1
ATOM 3014 C CA . LYS A 1 373 ? 41.455 70.802 -2.474 1.00 27.83 372 LYS A CA 1
ATOM 3015 C C . LYS A 1 373 ? 41.353 70.475 -0.985 1.00 28.04 372 LYS A C 1
ATOM 3016 O O . LYS A 1 373 ? 40.293 70.067 -0.500 1.00 26.61 372 LYS A O 1
ATOM 3022 N N . GLU A 1 374 ? 42.461 70.641 -0.268 1.00 28.71 373 GLU A N 1
ATOM 3023 C CA . GLU A 1 374 ? 42.470 70.489 1.183 1.00 29.98 373 GLU A CA 1
ATOM 3024 C C . GLU A 1 374 ? 41.417 71.396 1.813 1.00 37.59 373 GLU A C 1
ATOM 3025 O O . GLU A 1 374 ? 40.700 70.989 2.734 1.00 32.67 373 GLU A O 1
ATOM 3031 N N . GLU A 1 375 ? 41.316 72.618 1.296 1.00 31.23 374 GLU A N 1
ATOM 3032 C CA . GLU A 1 375 ? 40.339 73.578 1.792 1.00 28.80 374 GLU A CA 1
ATOM 3033 C C . GLU A 1 375 ? 38.903 73.131 1.518 1.00 33.34 374 GLU A C 1
ATOM 3034 O O . GLU A 1 375 ? 37.999 73.461 2.281 1.00 28.50 374 GLU A O 1
ATOM 3040 N N . ASP A 1 376 ? 38.697 72.384 0.434 1.00 26.37 375 ASP A N 1
ATOM 3041 C CA . ASP A 1 376 ? 37.373 71.847 0.123 1.00 25.51 375 ASP A CA 1
ATOM 3042 C C . ASP A 1 376 ? 36.974 70.789 1.143 1.00 29.12 375 ASP A C 1
ATOM 3043 O O . ASP A 1 376 ? 35.816 70.709 1.555 1.00 24.20 375 ASP A O 1
ATOM 3048 N N . LEU A 1 377 ? 37.933 69.962 1.542 1.00 23.06 376 LEU A N 1
ATOM 3049 C CA . LEU A 1 377 ? 37.654 68.937 2.538 1.00 23.10 376 LEU A CA 1
ATOM 3050 C C . LEU A 1 377 ? 37.261 69.585 3.859 1.00 26.69 376 LEU A C 1
ATOM 3051 O O . LEU A 1 377 ? 36.339 69.123 4.540 1.00 25.08 376 LEU A O 1
ATOM 3056 N N . LEU A 1 378 ? 37.946 70.673 4.204 1.00 25.88 377 LEU A N 1
ATOM 3057 C CA . LEU A 1 378 ? 37.672 71.405 5.432 1.00 28.00 377 LEU A CA 1
ATOM 3058 C C . LEU A 1 378 ? 36.274 72.013 5.393 1.00 31.84 377 LEU A C 1
ATOM 3059 O O . LEU A 1 378 ? 35.552 71.993 6.384 1.00 28.64 377 LEU A O 1
ATOM 3064 N N . GLU A 1 379 ? 35.895 72.546 4.236 1.00 27.77 378 GLU A N 1
ATOM 3065 C CA . GLU A 1 379 ? 34.568 73.122 4.049 1.00 28.98 378 GLU A CA 1
ATOM 3066 C C . GLU A 1 379 ? 33.481 72.062 4.245 1.00 27.68 378 GLU A C 1
ATOM 3067 O O . GLU A 1 379 ? 32.444 72.338 4.844 1.00 28.79 378 GLU A O 1
ATOM 3073 N N . ALA A 1 380 ? 33.716 70.857 3.734 1.00 25.57 379 ALA A N 1
ATOM 3074 C CA . ALA A 1 380 ? 32.796 69.747 3.973 1.00 24.46 379 ALA A CA 1
ATOM 3075 C C . ALA A 1 380 ? 32.718 69.404 5.466 1.00 24.90 379 ALA A C 1
ATOM 3076 O O . ALA A 1 380 ? 31.632 69.316 6.031 1.00 25.95 379 ALA A O 1
ATOM 3078 N N . SER A 1 381 ? 33.876 69.235 6.099 1.00 24.25 380 SER A N 1
ATOM 3079 C CA . SER A 1 381 ? 33.955 68.859 7.509 1.00 28.72 380 SER A CA 1
ATOM 3080 C C . SER A 1 381 ? 33.332 69.889 8.438 1.00 27.84 380 SER A C 1
ATOM 3081 O O . SER A 1 381 ? 32.702 69.530 9.441 1.00 31.63 380 SER A O 1
ATOM 3084 N N . GLU A 1 382 ? 33.513 71.169 8.123 1.00 28.49 381 GLU A N 1
ATOM 3085 C CA . GLU A 1 382 ? 33.109 72.237 9.029 1.00 33.68 381 GLU A CA 1
ATOM 3086 C C . GLU A 1 382 ? 31.741 72.856 8.729 1.00 32.06 381 GLU A C 1
ATOM 3087 O O . GLU A 1 382 ? 31.082 73.373 9.625 1.00 33.91 381 GLU A O 1
ATOM 3093 N N . LYS A 1 383 ? 31.310 72.802 7.475 1.00 31.41 382 LYS A N 1
ATOM 3094 C CA . LYS A 1 383 ? 30.019 73.375 7.118 1.00 32.98 382 LYS A CA 1
ATOM 3095 C C . LYS A 1 383 ? 29.048 72.335 6.565 1.00 32.05 382 LYS A C 1
ATOM 3096 O O . LYS A 1 383 ? 27.845 72.578 6.492 1.00 34.32 382 LYS A O 1
ATOM 3102 N N . GLY A 1 384 ? 29.574 71.172 6.201 1.00 29.26 383 GLY A N 1
ATOM 3103 C CA . GLY A 1 384 ? 28.767 70.118 5.610 1.00 28.41 383 GLY A CA 1
ATOM 3104 C C . GLY A 1 384 ? 28.401 70.404 4.171 1.00 35.01 383 GLY A C 1
ATOM 3105 O O . GLY A 1 384 ? 27.448 69.842 3.637 1.00 35.42 383 GLY A O 1
ATOM 3106 N N . ASP A 1 385 ? 29.166 71.280 3.534 1.00 30.16 384 ASP A N 1
ATOM 3107 C CA . ASP A 1 385 ? 28.874 71.668 2.164 1.00 29.24 384 ASP A CA 1
ATOM 3108 C C . ASP A 1 385 ? 29.870 71.085 1.185 1.00 27.45 384 ASP A C 1
ATOM 3109 O O . ASP A 1 385 ? 31.080 71.122 1.398 1.00 27.25 384 ASP A O 1
ATOM 3114 N N . LEU A 1 386 ? 29.342 70.524 0.111 1.00 27.50 385 LEU A N 1
ATOM 3115 C CA . LEU A 1 386 ? 30.157 70.091 -1.002 1.00 25.73 385 LEU A CA 1
ATOM 3116 C C . LEU A 1 386 ? 29.528 70.745 -2.213 1.00 37.73 385 LEU A C 1
ATOM 3117 O O . LEU A 1 386 ? 28.534 70.254 -2.741 1.00 33.67 385 LEU A O 1
ATOM 3122 N N . HIS A 1 387 ? 30.080 71.883 -2.621 1.00 30.15 386 HIS A N 1
ATOM 3123 C CA . HIS A 1 387 ? 29.429 72.707 -3.626 1.00 30.68 386 HIS A CA 1
ATOM 3124 C C . HIS A 1 387 ? 29.430 71.987 -4.964 1.00 36.04 386 HIS A C 1
ATOM 3125 O O . HIS A 1 387 ? 30.419 71.347 -5.323 1.00 31.63 386 HIS A O 1
ATOM 3132 N N . LEU A 1 388 ? 28.306 72.075 -5.673 1.00 39.63 387 LEU A N 1
ATOM 3133 C CA . LEU A 1 388 ? 28.128 71.398 -6.958 1.00 38.16 387 LEU A CA 1
ATOM 3134 C C . LEU A 1 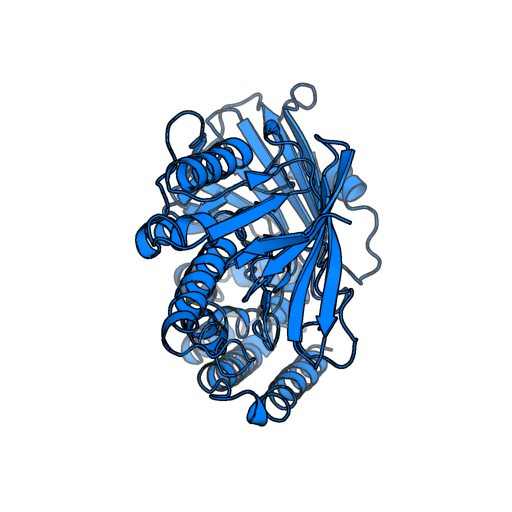388 ? 29.270 71.738 -7.907 1.00 41.20 387 LEU A C 1
ATOM 3135 O O . LEU A 1 388 ? 29.715 70.896 -8.686 1.00 37.82 387 LEU A O 1
ATOM 3140 N N . SER A 1 389 ? 29.751 72.972 -7.804 1.00 32.53 388 SER A N 1
ATOM 3141 C CA . SER A 1 389 ? 30.913 73.448 -8.551 1.00 32.91 388 SER A CA 1
ATOM 3142 C C . SER A 1 389 ? 32.183 72.632 -8.298 1.00 40.13 388 SER A C 1
ATOM 3143 O O . SER A 1 389 ? 32.825 72.168 -9.237 1.00 36.47 388 SER A O 1
ATOM 3146 N N . VAL A 1 390 ? 32.552 72.484 -7.027 1.00 32.17 389 VAL A N 1
ATOM 3147 C CA . VAL A 1 390 ? 33.722 71.705 -6.627 1.00 30.09 389 VAL A CA 1
ATOM 3148 C C . VAL A 1 390 ? 33.566 70.259 -7.089 1.00 25.52 389 VAL A C 1
ATOM 3149 O O . VAL A 1 390 ? 34.535 69.599 -7.488 1.00 24.39 389 VAL A O 1
ATOM 3153 N N . ALA A 1 391 ? 32.330 69.776 -7.048 1.00 25.46 390 ALA A N 1
ATOM 3154 C CA . ALA A 1 391 ? 32.017 68.448 -7.552 1.00 24.85 390 ALA A CA 1
ATOM 3155 C C . ALA A 1 391 ? 32.311 68.357 -9.050 1.00 25.41 390 ALA A C 1
ATOM 3156 O O . ALA A 1 391 ? 32.889 67.370 -9.502 1.00 26.06 390 ALA A O 1
ATOM 3158 N N . ASP A 1 392 ? 31.942 69.391 -9.805 1.00 27.71 391 ASP A N 1
ATOM 3159 C CA . ASP A 1 392 ? 32.182 69.397 -11.247 1.00 27.65 391 ASP A CA 1
ATOM 3160 C C . ASP A 1 392 ? 33.672 69.338 -11.564 1.00 35.79 391 ASP A C 1
ATOM 3161 O O . ASP A 1 392 ? 34.097 68.586 -12.437 1.00 26.77 391 ASP A O 1
ATOM 3166 N N . LYS A 1 393 ? 34.463 70.127 -10.843 1.00 27.19 392 LYS A N 1
ATOM 3167 C CA . LYS A 1 393 ? 35.913 70.116 -11.008 1.00 26.79 392 LYS A CA 1
ATOM 3168 C C . LYS A 1 393 ? 36.488 68.738 -10.700 1.00 24.58 392 LYS A C 1
ATOM 3169 O O . LYS A 1 393 ? 37.359 68.238 -11.419 1.00 25.53 392 LYS A O 1
ATOM 3175 N N . ALA A 1 394 ? 35.996 68.132 -9.625 1.00 23.24 393 ALA A N 1
ATOM 3176 C CA . ALA A 1 394 ? 36.407 66.787 -9.236 1.00 21.38 393 ALA A CA 1
ATOM 3177 C C . ALA A 1 394 ? 36.155 65.784 -10.361 1.00 23.14 393 ALA A C 1
ATOM 3178 O O . ALA A 1 394 ? 36.997 64.927 -10.655 1.00 23.38 393 ALA A O 1
ATOM 3180 N N . MET A 1 395 ? 34.993 65.886 -10.993 1.00 23.47 394 MET A N 1
ATOM 3181 C CA . MET A 1 395 ? 34.645 64.960 -12.064 1.00 23.05 394 MET A CA 1
ATOM 3182 C C . MET A 1 395 ? 35.544 65.129 -13.277 1.00 23.61 394 MET A C 1
ATOM 3183 O O . MET A 1 395 ? 35.900 64.155 -13.944 1.00 25.48 394 MET A O 1
ATOM 3188 N N . ARG A 1 396 ? 35.935 66.363 -13.554 1.00 24.32 395 ARG A N 1
ATOM 3189 C CA . ARG A 1 396 ? 36.901 66.595 -14.616 1.00 25.32 395 ARG A CA 1
ATOM 3190 C C . ARG A 1 396 ? 38.264 65.999 -14.246 1.00 24.14 395 ARG A C 1
ATOM 3191 O O . ARG A 1 396 ? 38.951 65.429 -15.089 1.00 27.07 395 ARG A O 1
ATOM 3199 N N . VAL A 1 397 ? 38.649 66.119 -12.981 1.00 23.49 396 VAL A N 1
ATOM 3200 C CA . VAL A 1 397 ? 39.939 65.607 -12.530 1.00 23.02 396 VAL A CA 1
ATOM 3201 C C . VAL A 1 397 ? 40.071 64.095 -12.731 1.00 26.08 396 VAL A C 1
ATOM 3202 O O . VAL A 1 397 ? 41.132 63.599 -13.124 1.00 28.63 396 VAL A O 1
ATOM 3206 N N . ILE A 1 398 ? 38.990 63.360 -12.489 1.00 22.42 397 ILE A N 1
ATOM 3207 C CA . ILE A 1 398 ? 39.060 61.907 -12.549 1.00 20.80 397 ILE A CA 1
ATOM 3208 C C . ILE A 1 398 ? 38.589 61.348 -13.884 1.00 21.35 397 ILE A C 1
ATOM 3209 O O . ILE A 1 398 ? 38.441 60.134 -14.027 1.00 24.52 397 ILE A O 1
ATOM 3214 N N . SER A 1 399 ? 38.384 62.227 -14.862 1.00 22.63 398 SER A N 1
ATOM 3215 C CA . SER A 1 399 ? 37.737 61.839 -16.112 1.00 22.89 398 SER A CA 1
ATOM 3216 C C . SER A 1 399 ? 38.598 60.885 -16.934 1.00 23.56 398 SER A C 1
ATOM 3217 O O . SER A 1 399 ? 38.114 60.264 -17.878 1.00 27.41 398 SER A O 1
ATOM 3220 N N . GLY A 1 400 ? 39.871 60.773 -16.565 1.00 27.26 399 GLY A N 1
ATOM 3221 C CA . GLY A 1 400 ? 40.787 59.881 -17.247 1.00 28.65 399 GLY A CA 1
ATOM 3222 C C . GLY A 1 400 ? 40.883 58.506 -16.611 1.00 26.11 399 GLY A C 1
ATOM 3223 O O . GLY A 1 400 ? 41.565 57.629 -17.135 1.00 34.84 399 GLY A O 1
ATOM 3224 N N . LEU A 1 401 ? 40.196 58.305 -15.491 1.00 24.16 400 LEU A N 1
ATOM 3225 C CA . LEU A 1 401 ? 40.269 57.041 -14.761 1.00 23.02 400 LEU A CA 1
ATOM 3226 C C . LEU A 1 401 ? 39.653 55.912 -15.585 1.00 28.39 400 LEU A C 1
ATOM 3227 O O . LEU A 1 401 ? 38.503 56.002 -16.016 1.00 31.79 400 LEU A O 1
ATOM 3232 N N . GLY A 1 402 ? 40.424 54.852 -15.807 1.00 31.83 401 GLY A N 1
ATOM 3233 C CA . GLY A 1 402 ? 40.019 53.802 -16.723 1.00 33.50 401 GLY A CA 1
ATOM 3234 C C . GLY A 1 402 ? 39.569 52.501 -16.090 1.00 30.97 401 GLY A C 1
ATOM 3235 O O . GLY A 1 402 ? 39.885 51.417 -16.582 1.00 38.46 401 GLY A O 1
ATOM 3236 N N . ARG A 1 403 ? 38.820 52.601 -15.003 1.00 25.18 402 ARG A N 1
ATOM 3237 C CA . ARG A 1 403 ? 38.227 51.432 -14.372 1.00 24.14 402 ARG A CA 1
ATOM 3238 C C . ARG A 1 403 ? 36.931 51.872 -13.718 1.00 22.97 402 ARG A C 1
ATOM 3239 O O . ARG A 1 403 ? 36.715 53.073 -13.527 1.00 23.09 402 ARG A O 1
ATOM 3247 N N . PRO A 1 404 ? 36.050 50.914 -13.396 1.00 21.29 403 PRO A N 1
ATOM 3248 C CA . PRO A 1 404 ? 34.850 51.262 -12.632 1.00 22.84 403 PRO A CA 1
ATOM 3249 C C . PRO A 1 404 ? 35.220 51.858 -11.288 1.00 21.83 403 PRO A C 1
ATOM 3250 O O . PRO A 1 404 ? 36.167 51.403 -10.652 1.00 21.00 403 PRO A O 1
ATOM 3254 N N . SER A 1 405 ? 34.487 52.874 -10.857 1.00 19.18 404 SER A N 1
ATOM 3255 C CA . SER A 1 405 ? 34.762 53.481 -9.563 1.00 18.11 404 SER A CA 1
ATOM 3256 C C . SER A 1 405 ? 33.562 54.228 -9.003 1.00 17.51 404 SER A C 1
ATOM 3257 O O . SER A 1 405 ? 32.858 54.939 -9.724 1.00 18.09 404 SER A O 1
ATOM 3260 N N . LEU A 1 406 ? 33.340 54.077 -7.704 1.00 18.81 405 LEU A N 1
ATOM 3261 C CA . LEU A 1 406 ? 32.318 54.856 -7.020 1.00 17.70 405 LEU A CA 1
ATOM 3262 C C . LEU A 1 406 ? 32.644 56.350 -7.010 1.00 20.32 405 LEU A C 1
ATOM 3263 O O . LEU A 1 406 ? 31.775 57.166 -6.750 1.00 18.61 405 LEU A O 1
ATOM 3268 N N . LEU A 1 407 ? 33.888 56.716 -7.312 1.00 18.10 406 LEU A N 1
ATOM 3269 C CA . LEU A 1 407 ? 34.245 58.133 -7.330 1.00 17.79 406 LEU A CA 1
ATOM 3270 C C . LEU A 1 407 ? 33.365 58.930 -8.286 1.00 18.67 406 LEU A C 1
ATOM 3271 O O . LEU A 1 407 ? 33.104 60.102 -8.046 1.00 19.32 406 LEU A O 1
ATOM 3276 N N . PHE A 1 408 ? 32.908 58.295 -9.362 1.00 17.88 407 PHE A N 1
ATOM 3277 C CA . PHE A 1 408 ? 32.102 58.982 -10.365 1.00 18.95 407 PHE A CA 1
ATOM 3278 C C . PHE A 1 408 ? 30.714 59.374 -9.859 1.00 19.00 407 PHE A C 1
ATOM 3279 O O . PHE A 1 408 ? 29.980 60.061 -10.5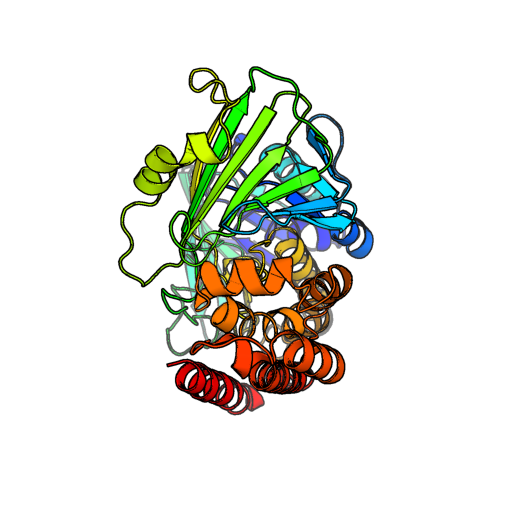65 1.00 22.62 407 PHE A O 1
ATOM 3287 N N . LYS A 1 409 ? 30.351 58.931 -8.662 1.00 19.89 408 LYS A N 1
ATOM 3288 C CA . LYS A 1 409 ? 29.066 59.298 -8.073 1.00 23.65 408 LYS A CA 1
ATOM 3289 C C . LYS A 1 409 ? 29.147 60.545 -7.215 1.00 25.79 408 LYS A C 1
ATOM 3290 O O . LYS A 1 409 ? 28.173 60.898 -6.551 1.00 23.37 408 LYS A O 1
ATOM 3296 N N . LEU A 1 410 ? 30.289 61.226 -7.239 1.00 19.23 409 LEU A N 1
ATOM 3297 C CA . LEU A 1 410 ? 30.509 62.318 -6.289 1.00 19.54 409 LEU A CA 1
ATOM 3298 C C . LEU A 1 410 ? 29.522 63.467 -6.510 1.00 20.09 409 LEU A C 1
ATOM 3299 O O . LEU A 1 410 ? 29.091 64.115 -5.547 1.00 20.38 409 LEU A O 1
ATOM 3304 N N . LYS A 1 411 ? 29.169 63.733 -7.762 1.00 23.02 410 LYS A N 1
ATOM 3305 C CA . LYS A 1 411 ? 28.205 64.782 -8.050 1.00 24.22 410 LYS A CA 1
ATOM 3306 C C . LYS A 1 411 ? 26.854 64.476 -7.424 1.00 23.58 410 LYS A C 1
ATOM 3307 O O . LYS A 1 411 ? 26.230 65.343 -6.809 1.00 24.73 410 LYS A O 1
ATOM 3313 N N . ALA A 1 412 ? 26.403 63.237 -7.572 1.00 22.83 411 ALA A N 1
ATOM 3314 C CA . ALA A 1 412 ? 25.143 62.812 -6.966 1.00 24.12 411 ALA A CA 1
ATOM 3315 C C . ALA A 1 412 ? 25.210 62.873 -5.440 1.00 21.23 411 ALA A C 1
ATOM 3316 O O . ALA A 1 412 ? 24.223 63.197 -4.779 1.00 23.88 411 ALA A O 1
ATOM 3318 N N . VAL A 1 413 ? 26.369 62.541 -4.880 1.00 16.80 412 VAL A N 1
ATOM 3319 C CA . VAL A 1 413 ? 26.568 62.618 -3.446 1.00 16.98 412 VAL A CA 1
ATOM 3320 C C . VAL A 1 413 ? 26.382 64.063 -2.988 1.00 16.31 412 VAL A C 1
ATOM 3321 O O . VAL A 1 413 ? 25.667 64.325 -2.013 1.00 16.94 412 VAL A O 1
ATOM 3325 N N . ALA A 1 414 ? 26.999 64.996 -3.705 1.00 18.05 413 ALA A N 1
ATOM 3326 C CA . ALA A 1 414 ? 26.853 66.416 -3.387 1.00 18.85 413 ALA A CA 1
ATOM 3327 C C . ALA A 1 414 ? 25.398 66.874 -3.456 1.00 23.81 413 ALA A C 1
ATOM 3328 O O . ALA A 1 414 ? 24.958 67.680 -2.631 1.00 22.13 413 ALA A O 1
ATOM 3330 N N . GLU A 1 415 ? 24.653 66.342 -4.420 1.00 22.16 414 GLU A N 1
ATOM 3331 C CA . GLU A 1 415 ? 23.239 66.669 -4.569 1.00 23.19 414 GLU A CA 1
ATOM 3332 C C . GLU A 1 415 ? 22.444 66.163 -3.372 1.00 22.61 414 GLU A C 1
ATOM 3333 O O . GLU A 1 415 ? 21.593 66.878 -2.843 1.00 24.61 414 GLU A O 1
ATOM 3339 N N . SER A 1 416 ? 22.714 64.931 -2.950 1.00 19.70 415 SER A N 1
ATOM 3340 C CA . SER A 1 416 ? 22.014 64.363 -1.800 1.00 20.16 415 SER A CA 1
ATOM 3341 C C . SER A 1 416 ? 22.361 65.115 -0.516 1.00 19.36 415 SER A C 1
ATOM 3342 O O . SER A 1 416 ? 21.493 65.330 0.338 1.00 19.67 415 SER A O 1
ATOM 3345 N N . MET A 1 417 ? 23.628 65.505 -0.367 1.00 17.57 416 MET A N 1
ATOM 3346 C CA . MET A 1 417 ? 24.040 66.326 0.772 1.00 16.75 416 MET A CA 1
ATOM 3347 C C . MET A 1 417 ? 23.276 67.640 0.851 1.00 21.04 416 MET A C 1
ATOM 3348 O O . MET A 1 417 ? 22.773 68.008 1.913 1.00 21.92 416 MET A O 1
ATOM 3353 N N . LYS A 1 418 ? 23.194 68.343 -0.269 1.00 21.09 417 LYS A N 1
ATOM 3354 C CA . LYS A 1 418 ? 22.461 69.596 -0.327 1.00 21.99 417 LYS A CA 1
ATOM 3355 C C . LYS A 1 418 ? 20.994 69.374 0.025 1.00 29.03 417 LYS A C 1
ATOM 3356 O O . LYS A 1 418 ? 20.408 70.144 0.784 1.00 27.76 417 LYS A O 1
ATOM 3362 N N . LYS A 1 419 ? 20.417 68.298 -0.503 1.00 20.03 418 LYS A N 1
ATOM 3363 C CA . LYS A 1 419 ? 19.016 67.976 -0.260 1.00 23.47 418 LYS A CA 1
ATOM 3364 C C . LYS A 1 419 ? 18.725 67.719 1.219 1.00 19.41 418 LYS A C 1
ATOM 3365 O O . LYS A 1 419 ? 17.755 68.243 1.773 1.00 21.95 418 LYS A O 1
ATOM 3371 N N . ILE A 1 420 ? 19.548 66.903 1.861 1.00 17.03 419 ILE A N 1
ATOM 3372 C CA . ILE A 1 420 ? 19.322 66.630 3.270 1.00 16.78 419 ILE A CA 1
ATOM 3373 C C . ILE A 1 420 ? 19.594 67.882 4.116 1.00 20.86 419 ILE A C 1
ATOM 3374 O O . ILE A 1 420 ? 18.871 68.146 5.074 1.00 19.01 419 ILE A O 1
ATOM 3379 N N . LYS A 1 421 ? 20.584 68.684 3.730 1.00 19.28 420 LYS A N 1
ATOM 3380 C CA . LYS A 1 421 ? 20.886 69.896 4.488 1.00 24.09 420 LYS A CA 1
ATOM 3381 C C . LYS A 1 421 ? 19.680 70.827 4.474 1.00 26.66 420 LYS A C 1
ATOM 3382 O O . LYS A 1 421 ? 19.300 71.379 5.512 1.00 26.22 420 LYS A O 1
ATOM 3388 N N . GLU A 1 422 ? 19.064 70.962 3.303 1.00 22.92 421 GLU A N 1
ATOM 3389 C CA . GLU A 1 422 ? 17.862 71.775 3.142 1.00 26.38 421 GLU A CA 1
ATOM 3390 C C . GLU A 1 422 ? 16.690 71.264 3.985 1.00 26.26 421 GLU A C 1
ATOM 3391 O O . GLU A 1 422 ? 15.950 72.061 4.555 1.00 24.10 421 GLU A O 1
ATOM 3397 N N . LEU A 1 423 ? 16.515 69.947 4.053 1.00 21.02 422 LEU A N 1
ATOM 3398 C CA . LEU A 1 423 ? 15.483 69.380 4.910 1.00 20.25 422 LEU A CA 1
ATOM 3399 C C . LEU A 1 423 ? 15.733 69.777 6.358 1.00 18.06 422 LEU A C 1
ATOM 3400 O O . LEU A 1 423 ? 14.797 70.108 7.086 1.00 19.51 422 LEU A O 1
ATOM 3405 N N . TYR A 1 424 ? 16.994 69.725 6.782 1.00 17.27 423 TYR A N 1
ATOM 3406 C CA . TYR A 1 424 ? 17.329 70.105 8.151 1.00 16.10 423 TYR A CA 1
ATOM 3407 C C . TYR A 1 424 ? 17.208 71.600 8.412 1.00 21.35 423 TYR A C 1
ATOM 3408 O O . TYR A 1 424 ? 16.836 71.998 9.518 1.00 23.09 423 TYR A O 1
ATOM 3417 N N . LEU A 1 425 ? 17.497 72.422 7.408 1.00 23.53 424 LEU A N 1
ATOM 3418 C CA . LEU A 1 425 ? 17.275 73.864 7.529 1.00 29.25 424 LEU A CA 1
ATOM 3419 C C . LEU A 1 425 ? 15.781 74.184 7.626 1.00 30.25 424 LEU A C 1
ATOM 3420 O O . LEU A 1 425 ? 15.390 75.267 8.068 1.00 35.31 424 LEU A O 1
ATOM 3425 N N . ASN A 1 426 ? 14.949 73.225 7.235 1.00 22.28 425 ASN A N 1
ATOM 3426 C CA . ASN A 1 426 ? 13.503 73.333 7.408 1.00 23.66 425 ASN A CA 1
ATOM 3427 C C . ASN A 1 426 ? 12.994 72.366 8.475 1.00 23.10 425 ASN A C 1
ATOM 3428 O O . ASN A 1 426 ? 11.919 71.778 8.340 1.00 23.19 425 ASN A O 1
ATOM 3433 N N . TYR A 1 427 ? 13.779 72.203 9.536 1.00 23.32 426 TYR A N 1
ATOM 3434 C CA . TYR A 1 427 ? 13.394 71.360 10.653 1.00 21.01 426 TYR A CA 1
ATOM 3435 C C . TYR A 1 427 ? 12.009 71.777 11.170 1.00 18.58 426 TYR A C 1
ATOM 3436 O O . TYR A 1 427 ? 11.715 72.967 11.250 1.00 20.58 426 TYR A O 1
ATOM 3445 N N . PRO A 1 428 ? 11.157 70.792 11.520 1.00 18.16 427 PRO A N 1
ATOM 3446 C CA . PRO A 1 428 ? 9.784 71.056 11.970 1.00 19.65 427 PRO A CA 1
ATOM 3447 C C . PRO A 1 428 ? 9.738 72.061 13.110 1.00 18.91 427 PRO A C 1
ATOM 3448 O O . PRO A 1 428 ? 10.511 71.938 14.055 1.00 19.08 427 PRO A O 1
ATOM 3452 N N . ARG A 1 429 ? 8.839 73.033 13.032 1.00 23.06 428 ARG A N 1
ATOM 3453 C CA . ARG A 1 429 ? 8.764 74.065 14.059 1.00 22.36 428 ARG A CA 1
ATOM 3454 C C . ARG A 1 429 ? 7.998 73.602 15.293 1.00 25.62 428 ARG A C 1
ATOM 3455 O O . ARG A 1 429 ? 8.019 74.266 16.322 1.00 24.60 428 ARG A O 1
ATOM 3463 N N . SER A 1 430 ? 7.321 72.466 15.180 1.00 22.67 429 SER A N 1
ATOM 3464 C CA . SER A 1 430 ? 6.581 71.906 16.301 1.00 25.00 429 SER A CA 1
ATOM 3465 C C . SER A 1 430 ? 6.582 70.381 16.195 1.00 25.75 429 SER A C 1
ATOM 3466 O O . SER A 1 430 ? 6.844 69.838 15.130 1.00 24.75 429 SER A O 1
ATOM 3469 N N . PRO A 1 431 ? 6.303 69.682 17.306 1.00 20.86 430 PRO A N 1
ATOM 3470 C CA . PRO A 1 431 ? 6.261 68.214 17.314 1.00 20.68 430 PRO A CA 1
ATOM 3471 C C . PRO A 1 431 ? 5.254 67.608 16.340 1.00 20.93 430 PRO A C 1
ATOM 3472 O O . PRO A 1 431 ? 5.456 66.487 15.873 1.00 24.66 430 PRO A O 1
ATOM 3476 N N . SER A 1 432 ? 4.185 68.336 16.041 1.00 23.33 431 SER A N 1
ATOM 3477 C CA . SER A 1 432 ? 3.122 67.807 15.200 1.00 25.04 431 SER A CA 1
ATOM 3478 C C . SER A 1 432 ? 3.611 67.492 13.790 1.00 23.84 431 SER A C 1
ATOM 3479 O O . SER A 1 432 ? 3.000 66.698 13.083 1.00 29.72 431 SER A O 1
ATOM 3482 N N . SER A 1 433 ? 4.721 68.106 13.394 1.00 23.57 432 SER A N 1
ATOM 3483 C CA . SER A 1 433 ? 5.266 67.918 12.051 1.00 25.58 432 SER A CA 1
ATOM 3484 C C . SER A 1 433 ? 6.478 66.991 12.011 1.00 23.98 432 SER A C 1
ATOM 3485 O O . SER A 1 433 ? 7.077 66.798 10.955 1.00 23.62 432 SER A O 1
ATOM 3488 N N . LEU A 1 434 ? 6.841 66.417 13.153 1.00 21.96 433 LEU A N 1
ATOM 3489 C CA . LEU A 1 434 ? 8.040 65.587 13.222 1.00 18.22 433 LEU A CA 1
ATOM 3490 C C . LEU A 1 434 ? 7.944 64.348 12.343 1.00 21.72 433 LEU A C 1
ATOM 3491 O O . LEU A 1 434 ? 8.884 64.013 11.636 1.00 20.13 433 LEU A O 1
ATOM 3496 N N . GLY A 1 435 ? 6.803 63.671 12.392 1.00 21.10 434 GLY A N 1
ATOM 3497 C CA . GLY A 1 435 ? 6.631 62.423 11.671 1.00 22.43 434 GLY A CA 1
ATOM 3498 C C . GLY A 1 435 ? 6.788 62.549 10.167 1.00 24.16 434 GLY A C 1
ATOM 3499 O O . GLY A 1 435 ? 7.539 61.795 9.539 1.00 25.19 434 GLY A O 1
ATOM 3500 N N . SER A 1 436 ? 6.079 63.502 9.576 1.00 25.35 435 SER A N 1
ATOM 3501 C CA . SER A 1 436 ? 6.150 63.669 8.128 1.00 24.69 435 SER A CA 1
ATOM 3502 C C . SER A 1 436 ? 7.551 64.092 7.690 1.00 23.84 435 SER A C 1
ATOM 3503 O O . SER A 1 436 ? 8.045 63.643 6.659 1.00 26.52 435 SER A O 1
ATOM 3506 N N . TRP A 1 437 ? 8.198 64.935 8.487 1.00 22.09 436 TRP A N 1
ATOM 3507 C CA . TRP A 1 437 ? 9.558 65.370 8.191 1.00 21.74 436 TRP A CA 1
ATOM 3508 C C . TRP A 1 437 ? 10.540 64.202 8.291 1.00 19.47 436 TRP A C 1
ATOM 3509 O O . TRP A 1 437 ? 11.373 64.003 7.394 1.00 20.18 436 TRP A O 1
ATOM 3520 N N . ARG A 1 438 ? 10.433 63.425 9.369 1.00 17.91 437 ARG A N 1
ATOM 3521 C CA . ARG A 1 438 ? 11.276 62.250 9.557 1.00 19.21 437 ARG A CA 1
ATOM 3522 C C . ARG A 1 438 ? 11.162 61.281 8.374 1.00 20.19 437 ARG A C 1
ATOM 3523 O O . ARG A 1 438 ? 12.170 60.724 7.926 1.00 20.12 437 ARG A O 1
ATOM 3531 N N . ARG A 1 439 ? 9.948 61.082 7.868 1.00 21.31 438 ARG A N 1
ATOM 3532 C CA A ARG A 1 439 ? 9.757 60.177 6.744 0.62 22.06 438 ARG A CA 1
ATOM 3533 C CA B ARG A 1 439 ? 9.738 60.187 6.734 0.38 22.09 438 ARG A CA 1
ATOM 3534 C C . ARG A 1 439 ? 10.441 60.716 5.485 1.00 25.45 438 ARG A C 1
ATOM 3535 O O . ARG A 1 439 ? 11.005 59.952 4.706 1.00 23.63 438 ARG A O 1
ATOM 3550 N N . GLU A 1 440 ? 10.419 62.032 5.305 1.00 23.22 439 GLU A N 1
ATOM 3551 C CA . GLU A 1 440 ? 11.149 62.640 4.195 1.00 23.11 439 GLU A CA 1
ATOM 3552 C C . GLU A 1 440 ? 12.649 62.377 4.301 1.00 20.42 439 GLU A C 1
ATOM 3553 O O . GLU A 1 440 ? 13.302 62.050 3.305 1.00 22.92 439 GLU A O 1
ATOM 3559 N N . VAL A 1 441 ? 13.198 62.523 5.501 1.00 19.58 440 VAL A N 1
ATOM 3560 C CA . VAL A 1 441 ? 14.626 62.311 5.700 1.00 17.63 440 VAL A CA 1
ATOM 3561 C C . VAL A 1 441 ? 14.982 60.848 5.462 1.00 19.16 440 VAL A C 1
ATOM 3562 O O . VAL A 1 441 ? 15.948 60.539 4.754 1.00 18.50 440 VAL A O 1
ATOM 3566 N N . ASP A 1 442 ? 14.184 59.951 6.037 1.00 19.10 441 ASP A N 1
ATOM 3567 C CA . ASP A 1 442 ? 14.377 58.516 5.846 1.00 19.93 441 ASP A CA 1
ATOM 3568 C C . ASP A 1 442 ? 14.355 58.153 4.368 1.00 22.54 441 ASP A C 1
ATOM 3569 O O . ASP A 1 442 ? 15.170 57.350 3.914 1.00 21.92 441 ASP A O 1
ATOM 3574 N N . ASN A 1 443 ? 13.433 58.747 3.614 1.00 21.39 442 ASN A N 1
ATOM 3575 C CA . ASN A 1 443 ? 13.372 58.476 2.179 1.00 25.62 442 ASN A CA 1
ATOM 3576 C C . ASN A 1 443 ? 14.637 58.912 1.436 1.00 22.07 442 ASN A C 1
ATOM 3577 O O . ASN A 1 443 ? 15.133 58.191 0.566 1.00 24.43 442 ASN A O 1
ATOM 3582 N N . VAL A 1 444 ? 15.165 60.080 1.784 1.00 21.39 443 VAL A N 1
ATOM 3583 C CA . VAL A 1 444 ? 16.404 60.553 1.177 1.00 21.86 443 VAL A CA 1
ATOM 3584 C C . VAL A 1 444 ? 17.531 59.559 1.447 1.00 20.86 443 VAL A C 1
ATOM 3585 O O . VAL A 1 444 ? 18.298 59.205 0.552 1.00 19.94 443 VAL A O 1
ATOM 3589 N N . LEU A 1 445 ? 17.618 59.088 2.685 1.00 19.78 444 LEU A N 1
ATOM 3590 C CA . LEU A 1 445 ? 18.655 58.133 3.058 1.00 19.13 444 LEU A CA 1
ATOM 3591 C C . LEU A 1 445 ? 18.480 56.778 2.367 1.00 19.60 444 LEU A C 1
ATOM 3592 O O . LEU A 1 445 ? 19.453 56.209 1.876 1.00 20.93 444 LEU A O 1
ATOM 3597 N N . THR A 1 446 ? 17.251 56.271 2.331 1.00 21.07 445 THR A N 1
ATOM 3598 C CA . THR A 1 446 ? 16.954 55.008 1.655 1.00 22.27 445 THR A CA 1
ATOM 3599 C C . THR A 1 446 ? 17.361 55.065 0.184 1.00 24.76 445 THR A C 1
ATOM 3600 O O . THR A 1 446 ? 18.032 54.158 -0.326 1.00 25.26 445 THR A O 1
ATOM 3604 N N . GLU A 1 447 ? 16.956 56.130 -0.499 1.00 25.56 446 GLU A N 1
ATOM 3605 C CA . GLU A 1 447 ? 17.304 56.299 -1.907 1.00 25.06 446 GLU A CA 1
ATOM 3606 C C . GLU A 1 447 ? 18.809 56.444 -2.090 1.00 21.69 446 GLU A C 1
ATOM 3607 O O . GLU A 1 447 ? 19.383 55.905 -3.038 1.00 22.80 446 GLU A O 1
ATOM 3613 N N . PHE A 1 448 ? 19.460 57.167 -1.185 1.00 20.20 447 PHE A N 1
ATOM 3614 C CA . PHE A 1 448 ? 20.899 57.328 -1.299 1.00 18.37 447 PHE A CA 1
ATOM 3615 C C . PHE A 1 448 ? 21.640 56.006 -1.113 1.00 23.76 447 PHE A C 1
ATOM 3616 O O . PHE A 1 448 ? 22.540 55.683 -1.882 1.00 20.13 447 PHE A O 1
ATOM 3624 N N . ASN A 1 449 ? 21.257 55.238 -0.098 1.00 20.03 448 ASN A N 1
ATOM 3625 C CA . ASN A 1 449 ? 21.869 53.932 0.129 1.00 24.13 448 ASN A CA 1
ATOM 3626 C C . ASN A 1 449 ? 21.781 53.059 -1.111 1.00 23.17 448 ASN A C 1
ATOM 3627 O O . ASN A 1 449 ? 22.739 52.384 -1.483 1.00 23.19 448 ASN A O 1
ATOM 3632 N N . LYS A 1 450 ? 20.616 53.076 -1.747 1.00 23.03 449 LYS A N 1
ATOM 3633 C CA . LYS A 1 450 ? 20.382 52.267 -2.934 1.00 25.49 449 LYS A CA 1
ATOM 3634 C C . LYS A 1 450 ? 21.292 52.710 -4.080 1.00 28.88 449 LYS A C 1
ATOM 3635 O O . LYS A 1 450 ? 21.748 51.892 -4.882 1.00 29.69 449 LYS A O 1
ATOM 3641 N N . SER A 1 451 ? 21.581 54.006 -4.136 1.00 26.34 450 SER A N 1
ATOM 3642 C CA . SER A 1 451 ? 22.413 54.542 -5.210 1.00 24.84 450 SER A CA 1
ATOM 3643 C C . SER A 1 451 ? 23.857 54.049 -5.139 1.00 26.41 450 SER A C 1
ATOM 3644 O O . SER A 1 451 ? 24.549 54.021 -6.154 1.00 27.65 450 SER A O 1
ATOM 3647 N N . LEU A 1 452 ? 24.310 53.659 -3.951 1.00 24.81 451 LEU A N 1
ATOM 3648 C CA . LEU A 1 452 ? 25.684 53.190 -3.786 1.00 26.00 451 LEU A CA 1
ATOM 3649 C C . LEU A 1 452 ? 25.823 51.677 -3.901 1.00 36.40 451 LEU A C 1
ATOM 3650 O O . LEU A 1 452 ? 26.934 51.164 -4.028 1.00 43.51 451 LEU A O 1
ATOM 3655 N N . SER A 1 453 ? 24.701 50.966 -3.849 1.00 39.93 452 SER A N 1
ATOM 3656 C CA . SER A 1 453 ? 24.719 49.505 -3.865 1.00 44.04 452 SER A CA 1
ATOM 3657 C C . SER A 1 453 ? 24.950 48.934 -5.265 1.00 37.71 452 SER A C 1
ATOM 3658 O O . SER A 1 453 ? 24.603 49.559 -6.270 1.00 47.97 452 SER A O 1
#

Foldseek 3Di:
DAEAEFAEEEEAQELQSLLLLLLQFLPPGAYEYEYLADLQCRQVADDQQKDAPVLCVVQVQDDQDDLFFLAWAFWAWEAAQVRPFTAIDTGTITRGPGSVSSSVSNVVSVVRNYHYQYSKHFQEFDADPFAGFFGFMQRPVVRDTYTYGHQAYEYERALCLRYLCRDDPVDLLNDDDDQQQKKKKKKWKFFFPAFDDPLNYKYWYDACVLAQLWTWIWHHSHRTMTITMGIHGGPPPDDDRVVSCVVCVCVPHVGTDPVGIDDIDIDMAGQAFFRLAQAFHRYGYAFNSRRQAQNAHRDTSSSSSQLSSLQSVLSVQCVVVVGRGRLSSVSSLVSSLVVGRLLSHLRRLVSLLVSLFHSVRRVLCSVLCLDHSVQVVCCRPVVANDLVSLVSSCVSCVPPDDDGSSNCSSVSRVLSVVSSVLSVCRDSGPVCSVVSVVVSVVSVVVSNVVSD

Solvent-accessible surface area: 18700 Å² total; per-residue (Å²): 132,119,105,44,153,19,40,0,0,0,9,9,0,27,13,9,0,2,0,0,0,32,35,1,6,181,146,83,36,106,5,0,0,0,19,61,69,34,55,117,136,0,11,39,78,32,29,12,13,36,9,49,53,62,37,5,84,153,16,56,11,13,101,3,118,64,148,10,52,52,13,70,6,55,2,49,52,22,44,1,10,56,66,123,21,59,13,36,24,99,42,99,5,2,0,0,45,1,38,66,2,1,18,41,0,0,108,50,0,75,128,64,56,3,66,12,38,12,47,0,34,6,67,117,20,26,68,79,131,32,72,3,65,0,0,11,0,49,10,132,138,76,117,66,96,5,12,0,59,8,104,0,0,0,0,8,24,22,62,71,32,43,0,2,73,114,8,37,120,135,26,31,0,24,38,100,20,72,103,90,13,2,10,43,19,14,16,16,8,1,56,13,156,128,85,4,132,90,51,39,41,9,43,12,10,31,8,38,128,6,0,10,10,17,36,0,24,1,17,0,8,17,100,62,54,0,0,0,0,0,7,4,18,16,47,82,79,76,87,58,16,99,90,28,8,143,147,52,6,89,94,6,0,100,29,5,27,129,102,102,68,97,60,125,17,36,32,67,26,0,8,4,19,3,4,12,0,3,0,44,27,0,0,0,0,0,2,21,0,0,0,0,1,0,6,33,71,30,30,14,27,6,2,6,0,11,0,0,60,0,0,4,102,0,0,39,31,0,62,149,95,52,57,22,21,6,68,13,0,7,74,0,2,24,14,0,7,106,62,12,0,4,32,0,0,0,0,0,0,8,9,32,4,54,36,116,12,50,26,92,6,20,25,46,3,10,115,106,81,16,17,113,52,106,28,31,57,51,1,21,102,116,2,38,13,93,69,81,32,0,77,119,0,39,190,37,0,82,68,28,81,82,128,22,43,6,89,77,8,60,46,0,1,86,24,2,110,114,0,36,76,25,4,110,108,12,9,179,41,35,108,48,5,18,63,12,69,140,91,0,53,86,14,9,88,116,7,68,160,47,14,120

InterPro domains:
  IPR006076 FAD dependent oxidoreductase [PF01266] (7-37)
  IPR011777 Geranylgeranyl reductase family [TIGR02032] (6-315)
  IPR036188 FAD/NAD(P)-binding domain superfamily [G3DSA:3.50.50.60] (1-452)
  IPR036188 FAD/NAD(P)-binding domain superfamily [SSF51905] (2-320)
  IPR050407 Geranylgeranyl Reductase [PTHR42685] (5-378)
  IPR054715 Digeranylgeranylglycerophospholipid reductase, catalytic domain [PF22578] (181-269)
  IPR054906 2,3-Digeranylgeranylglycerophospholipid reductase [NF041080] (5-451)